Protein AF-A0A9E5FH85-F1 (afdb_monomer_lite)

Foldseek 3Di:
DPPQDDLLVLLVVLVVQLPDPDVDDDPVVLVSLVSLQVLLQVLLVLLVVLVVCVVVVVLVVSLVSCCPPPRSLVSLVSSDDPCVVVVQVSCVVVVHRDHCNPVRDPVSVVSNVVSVVLVVVLVVLVVVLVVCVVVVHDLVVNLVSLVVSCVSVVPPPVSVVVNVVSVVVVLVVLLVQLVVCLVVVPLVSLVVSLCCLVPDPRPDHDDPVSNVVSVVSNVVSVLVVLLVVLQVLLVVLLVCVVVVPLVSNVVSVVVNVVSCVVNVPDPPPPSCVSNVVSVVSSVVVVVQVVLVVQLVVLQVVLLVCLVVLPALVVNVVSVVSLVVCPPVHDPPDDSYDPVSVVSSVVSNVVNVVVVVVVVVVVVVVVVVVVVVVVVVVVVVVVVD

Sequence (384 aa):
MAGTRDPNQVVQQIQAFLRSNNQELTQELRELSREYAEWGGHAAERLRRCEEYLHKGLRSEAVHHALLDPQLLELTGILQFPQYQLWDELVTLYNLPVTPLNAVAPETLAELNHAFAEEEILANDMRQYRRLVLEHASLLERAEKLRTLLLLEPEHQGLQDNLREIESAQITEILDQIRRADRANKPEEVGRLYQIIARTDWLHPPSGVIVEEIQRVFHKYHVRIVDDSIKTLAERIVAAHGRHDAGTLTHLLTEWDQLAATAGLTPGDRRARPVESARLWVQRVHAEQDLRLQHEMAVAELGTGVATLTDIKRLWTLYERVQSFKGRLPRGIVLLPPDLEHRFEDATSRLEKSADFNRLIILIATISLGVVALVGFLVFIMTR

Secondary structure (DSSP, 8-state):
--SPPPHHHHHHHHHHHHHSS-----HHHHHHHHHHHHHHHHHHHHHHHHHHHHHTT-HHHHHHHHHSSSPHHHHHHHHS-TTHHHHHHHHHHTTPPPPGGGGS-HHHHHHHHHHHHHHHHHHHHHHHHHHHHHTT--HHHHHHHHHHHHHH-TT-HHHHHHHHHHHHHHHHHHHHHHHHHHHTT-HHHHHHHHHHHHHS--SSPPPHHHHHHHHHHHHHHHHHHHHHHHHHHHHHHHHHHHTT-HHHHHHHHHHHHHHHHHTTPPTT-GGGHHHHHHHHHHHHHHHHHHHHHHHHHHHHHHHHHHHHT--HHHHHHHHHHHHTTTTTSPTT--SS-HHHHHHHHHHHHHHHHHHHHHHHHHHHHHHHHHHHHHHHHHHHHH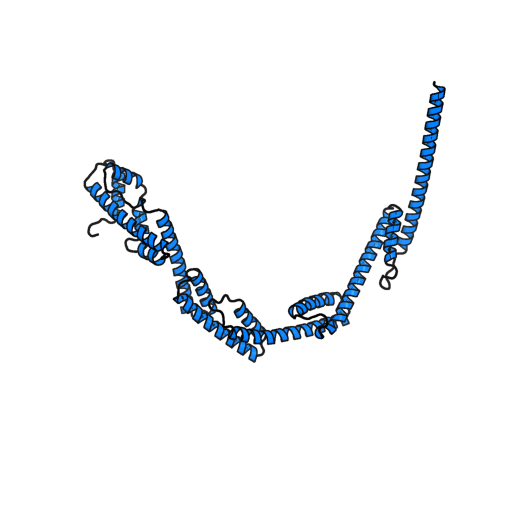T-

pLDDT: mean 90.47, std 6.34, range [34.62, 97.56]

Radius of gyration: 49.11 Å; chains: 1; bounding box: 131×31×118 Å

Structure (mmCIF, N/CA/C/O backbone):
data_AF-A0A9E5FH85-F1
#
_entry.id   AF-A0A9E5FH85-F1
#
loop_
_atom_site.group_PDB
_atom_site.id
_atom_site.type_symbol
_atom_site.label_atom_id
_atom_site.label_alt_id
_atom_site.label_comp_id
_atom_site.label_asym_id
_atom_site.label_entity_id
_atom_site.label_seq_id
_atom_site.pdbx_PDB_ins_code
_atom_site.Cartn_x
_atom_site.Cartn_y
_atom_site.Cartn_z
_atom_site.occupancy
_atom_site.B_iso_or_equiv
_atom_site.auth_seq_id
_atom_site.auth_comp_id
_atom_site.auth_asym_id
_atom_site.auth_atom_id
_atom_site.pdbx_PDB_model_num
ATOM 1 N N . MET A 1 1 ? -27.128 -2.475 52.956 1.00 53.25 1 MET A N 1
ATOM 2 C CA . MET A 1 1 ? -26.189 -1.623 53.714 1.00 53.25 1 MET A CA 1
ATOM 3 C C . MET A 1 1 ? -26.958 -0.469 54.356 1.00 53.25 1 MET A C 1
ATOM 5 O O . MET A 1 1 ? -26.852 0.664 53.916 1.00 53.25 1 MET A O 1
ATOM 9 N N . ALA A 1 2 ? -27.825 -0.752 55.333 1.00 34.62 2 ALA A N 1
ATOM 10 C CA . ALA A 1 2 ? -28.596 0.286 56.022 1.00 34.62 2 ALA A CA 1
ATOM 11 C C . ALA A 1 2 ? -27.898 0.579 57.355 1.00 34.62 2 ALA A C 1
ATOM 13 O O . ALA A 1 2 ? -28.052 -0.189 58.299 1.00 34.62 2 ALA A O 1
ATOM 14 N N . GLY A 1 3 ? -27.074 1.631 57.387 1.00 57.56 3 GLY A N 1
ATOM 15 C CA . GLY A 1 3 ? -26.377 2.094 58.595 1.00 57.56 3 GLY A CA 1
ATOM 16 C C . GLY A 1 3 ? -24.868 2.320 58.459 1.00 57.56 3 GLY A C 1
ATOM 17 O O . GLY A 1 3 ? -24.274 2.858 59.384 1.00 57.56 3 GLY A O 1
ATOM 18 N N . THR A 1 4 ? -24.244 1.949 57.339 1.00 69.69 4 THR A N 1
ATOM 19 C CA . THR A 1 4 ? -22.810 2.179 57.096 1.00 69.69 4 THR A CA 1
ATOM 20 C C . THR A 1 4 ? -22.557 3.622 56.665 1.00 69.69 4 THR A C 1
ATOM 22 O O . THR A 1 4 ? -23.248 4.127 55.774 1.00 69.69 4 THR A O 1
ATOM 25 N N . ARG A 1 5 ? -21.574 4.290 57.289 1.00 87.00 5 ARG A N 1
ATOM 26 C CA . ARG A 1 5 ? -21.120 5.627 56.873 1.00 87.00 5 ARG A CA 1
ATOM 27 C C . ARG A 1 5 ? -20.605 5.581 55.430 1.00 87.00 5 ARG A C 1
ATOM 29 O O . ARG A 1 5 ? -20.149 4.539 54.952 1.00 87.00 5 ARG A O 1
ATOM 36 N N . ASP A 1 6 ? -20.669 6.725 54.750 1.00 90.94 6 ASP A N 1
ATOM 37 C CA . ASP A 1 6 ? -20.047 6.922 53.434 1.00 90.94 6 ASP A CA 1
ATOM 38 C C . ASP A 1 6 ? -18.549 6.547 53.514 1.00 90.94 6 ASP A C 1
ATOM 40 O O . ASP A 1 6 ? -17.881 6.982 54.462 1.00 90.94 6 ASP A O 1
ATOM 44 N N . PRO A 1 7 ? -17.999 5.759 52.565 1.00 91.31 7 PRO A N 1
ATOM 45 C CA . PRO A 1 7 ? -16.583 5.383 52.560 1.00 91.31 7 PRO A CA 1
ATOM 46 C C . PRO A 1 7 ? -15.635 6.585 52.690 1.00 91.31 7 PRO A C 1
ATOM 48 O O . PRO A 1 7 ? -14.610 6.479 53.366 1.00 91.31 7 PRO A O 1
ATOM 51 N N . ASN A 1 8 ? -15.988 7.752 52.137 1.00 93.06 8 ASN A N 1
ATOM 52 C CA . ASN A 1 8 ? -15.199 8.975 52.310 1.00 93.06 8 ASN A CA 1
ATOM 53 C C . ASN A 1 8 ? -15.149 9.438 53.768 1.00 93.06 8 ASN A C 1
ATOM 55 O O . ASN A 1 8 ? -14.091 9.825 54.264 1.00 93.06 8 ASN A O 1
ATOM 59 N N . GLN A 1 9 ? -16.285 9.397 54.467 1.00 94.06 9 GLN A N 1
ATOM 60 C CA . GLN A 1 9 ? -16.364 9.796 55.872 1.00 94.06 9 GLN A CA 1
ATOM 61 C C . GLN A 1 9 ? -15.571 8.834 56.758 1.00 94.06 9 GLN A C 1
ATOM 63 O O . GLN A 1 9 ? -14.855 9.283 57.653 1.00 94.06 9 GLN A O 1
ATOM 68 N N . VAL A 1 10 ? -15.651 7.530 56.475 1.00 93.81 10 VAL A N 1
ATOM 69 C CA . VAL A 1 10 ? -14.865 6.499 57.167 1.00 93.81 10 VAL A CA 1
ATOM 70 C C . VAL A 1 10 ? -13.368 6.783 57.015 1.00 93.81 10 VAL A C 1
ATOM 72 O O . VAL A 1 10 ? -12.655 6.900 58.011 1.00 93.81 10 VAL A O 1
ATOM 75 N N . VAL A 1 11 ? -12.881 6.982 55.787 1.00 93.56 11 VAL A N 1
ATOM 76 C CA . VAL A 1 11 ? -11.453 7.247 55.533 1.00 93.56 11 VAL A CA 1
ATOM 77 C C . VAL A 1 11 ? -10.991 8.568 56.157 1.00 93.56 11 VAL A C 1
ATOM 79 O O . VAL A 1 11 ? -9.921 8.616 56.763 1.00 93.56 11 VAL A O 1
ATOM 82 N N . GLN A 1 12 ? -11.798 9.629 56.094 1.00 95.12 12 GLN A N 1
ATOM 83 C CA . GLN A 1 12 ? -11.467 10.910 56.730 1.00 95.12 12 GLN A CA 1
ATOM 84 C C . GLN A 1 12 ? -11.333 10.789 58.252 1.00 95.12 12 GLN A C 1
ATOM 86 O O . GLN A 1 12 ? -10.412 11.362 58.838 1.00 95.12 12 GLN A O 1
ATOM 91 N N . GLN A 1 13 ? -12.219 10.027 58.897 1.00 95.12 13 GLN A N 1
ATOM 92 C CA . GLN A 1 13 ? -12.150 9.776 60.336 1.00 95.12 13 GLN A CA 1
ATOM 93 C C . GLN A 1 13 ? -10.928 8.930 60.703 1.00 95.12 13 GLN A C 1
ATOM 95 O O . GLN A 1 13 ? -10.263 9.236 61.692 1.00 95.12 13 GLN A O 1
ATOM 100 N N . ILE A 1 14 ? -10.564 7.943 59.875 1.00 94.00 14 ILE A N 1
ATOM 101 C CA . ILE A 1 14 ? -9.327 7.167 60.055 1.00 94.00 14 ILE A CA 1
ATOM 102 C C . ILE A 1 14 ? -8.115 8.096 59.986 1.00 94.00 14 ILE A C 1
ATOM 104 O O . ILE A 1 14 ? -7.264 8.087 60.873 1.00 94.00 14 ILE A O 1
ATOM 108 N N . GLN A 1 15 ? -8.044 8.954 58.968 1.00 94.69 15 GLN A N 1
ATOM 109 C CA . GLN A 1 15 ? -6.945 9.907 58.819 1.00 94.69 15 GLN A CA 1
ATOM 110 C C . GLN A 1 15 ? -6.874 10.905 59.981 1.00 94.69 15 GLN A C 1
ATOM 112 O O . GLN A 1 15 ? -5.776 11.253 60.418 1.00 94.69 15 GLN A O 1
ATOM 117 N N . ALA A 1 16 ? -8.019 11.371 60.486 1.00 94.19 16 ALA A N 1
ATOM 118 C CA . ALA A 1 16 ? -8.078 12.242 61.656 1.00 94.19 16 ALA A CA 1
ATOM 119 C C . ALA A 1 16 ? -7.574 11.526 62.918 1.00 94.19 16 ALA A C 1
ATOM 121 O O . ALA A 1 16 ? -6.774 12.096 63.661 1.00 94.19 16 ALA A O 1
ATOM 122 N N . PHE A 1 17 ? -7.972 10.266 63.115 1.00 94.19 17 PHE A N 1
ATOM 123 C CA . PHE A 1 17 ? -7.512 9.431 64.221 1.00 94.19 17 PHE A CA 1
ATOM 124 C C . PHE A 1 17 ? -5.997 9.188 64.166 1.00 94.19 17 PHE A C 1
ATOM 126 O O . PHE A 1 17 ? -5.306 9.419 65.157 1.00 94.19 17 PHE A O 1
ATOM 133 N N . LEU A 1 18 ? -5.452 8.832 62.998 1.00 93.31 18 LEU A N 1
ATOM 134 C CA . LEU A 1 18 ? -4.013 8.601 62.808 1.00 93.31 18 LEU A CA 1
ATOM 135 C C . LEU A 1 18 ? -3.156 9.846 63.078 1.00 93.31 18 LEU A C 1
ATOM 137 O O . LEU A 1 18 ? -2.009 9.722 63.499 1.00 93.31 18 LEU A O 1
ATOM 141 N N . ARG A 1 19 ? -3.699 11.049 62.850 1.00 93.31 19 ARG A N 1
ATOM 142 C CA . ARG A 1 19 ? -3.025 12.326 63.154 1.00 93.31 19 ARG A CA 1
ATOM 143 C C . ARG A 1 19 ? -3.140 12.738 64.620 1.00 93.31 19 ARG A C 1
ATOM 145 O O . ARG A 1 19 ? -2.471 13.684 65.031 1.00 93.31 19 ARG A O 1
ATOM 152 N N . SER A 1 20 ? -4.020 12.100 65.384 1.00 91.94 20 SER A N 1
ATOM 153 C CA . SER A 1 20 ? -4.228 12.436 66.786 1.00 91.94 20 SER A CA 1
ATOM 154 C C . SER A 1 20 ? -3.100 11.873 67.658 1.00 91.94 20 SER A C 1
ATOM 156 O O . SER A 1 20 ? -2.565 10.798 67.394 1.00 91.94 20 SER A O 1
ATOM 158 N N . ASN A 1 21 ? -2.745 12.595 68.725 1.00 85.38 21 ASN A N 1
ATOM 159 C CA . ASN A 1 21 ? -1.731 12.147 69.688 1.00 85.38 21 ASN A CA 1
ATOM 160 C C . ASN A 1 21 ? -2.238 11.031 70.619 1.00 85.38 21 ASN A C 1
ATOM 162 O O . ASN A 1 21 ? -1.437 10.436 71.336 1.00 85.38 21 ASN A O 1
ATOM 166 N N . ASN A 1 22 ? -3.552 10.778 70.651 1.00 84.44 22 ASN A N 1
ATOM 167 C CA . ASN A 1 22 ? -4.156 9.731 71.468 1.00 84.44 22 ASN A CA 1
ATOM 168 C C . ASN A 1 22 ? -4.674 8.604 70.567 1.00 84.44 22 ASN A C 1
ATOM 170 O O . ASN A 1 22 ? -5.777 8.688 70.035 1.00 84.44 22 ASN A O 1
ATOM 174 N N . GLN A 1 23 ? -3.869 7.553 70.429 1.00 86.06 23 GLN A N 1
ATOM 175 C CA . GLN A 1 23 ? -4.186 6.376 69.620 1.00 86.06 23 GLN A CA 1
ATOM 176 C C . GLN A 1 23 ? -4.679 5.200 70.479 1.00 86.06 23 GLN A C 1
ATOM 178 O O . GLN A 1 23 ? -4.391 4.049 70.181 1.00 86.06 23 GLN A O 1
ATOM 183 N N . GLU A 1 24 ? -5.396 5.460 71.573 1.00 90.19 24 GLU A N 1
ATOM 184 C CA . GLU A 1 24 ? -5.965 4.396 72.402 1.00 90.19 24 GLU A CA 1
ATOM 185 C C . GLU A 1 24 ? -7.068 3.605 71.679 1.00 90.19 24 GLU A C 1
ATOM 187 O O . GLU A 1 24 ? -7.825 4.128 70.857 1.00 90.19 24 GLU A O 1
ATOM 192 N N . LEU A 1 25 ? -7.197 2.321 72.030 1.00 92.69 25 LEU A N 1
ATOM 193 C CA . LEU A 1 25 ? -8.247 1.450 71.510 1.00 92.69 25 LEU A CA 1
ATOM 194 C C . LEU A 1 25 ? -9.615 1.849 72.084 1.00 92.69 25 LEU A C 1
ATOM 196 O O . LEU A 1 25 ? -10.015 1.392 73.158 1.00 92.69 25 LEU A O 1
ATOM 200 N N . THR A 1 26 ? -10.358 2.667 71.343 1.00 92.62 26 THR A N 1
ATOM 201 C CA . THR A 1 26 ? -11.728 3.075 71.684 1.00 92.62 26 THR A CA 1
ATOM 202 C C . THR A 1 26 ? -12.776 2.209 70.981 1.00 92.62 26 THR A C 1
ATOM 204 O O . THR A 1 26 ? -12.492 1.484 70.026 1.00 92.62 26 THR A O 1
ATOM 207 N N . GLN A 1 27 ? -14.026 2.274 71.448 1.00 91.31 27 GLN A N 1
ATOM 208 C CA . GLN A 1 27 ? -15.148 1.607 70.779 1.00 91.31 27 GLN A CA 1
ATOM 209 C C . GLN A 1 27 ? -15.408 2.189 69.377 1.00 91.31 27 GLN A C 1
ATOM 211 O O . GLN A 1 27 ? -15.672 1.434 68.445 1.00 91.31 27 GLN A O 1
ATOM 216 N N . GLU A 1 28 ? -15.250 3.503 69.216 1.00 89.94 28 GLU A N 1
ATOM 217 C CA . GLU A 1 28 ? -15.390 4.203 67.934 1.00 89.94 28 GLU A CA 1
ATOM 218 C C . GLU A 1 28 ? -14.371 3.709 66.898 1.00 89.94 28 GLU A C 1
ATOM 220 O O . GLU A 1 28 ? -14.730 3.451 65.751 1.00 89.94 28 GLU A O 1
ATOM 225 N N . LEU A 1 29 ? -13.120 3.477 67.313 1.00 91.81 29 LEU A N 1
ATOM 226 C CA . LEU A 1 29 ? -12.078 2.920 66.450 1.00 91.81 29 LEU A CA 1
ATOM 227 C C . LEU A 1 29 ? -12.426 1.509 65.948 1.00 91.81 29 LEU A C 1
ATOM 229 O O . LEU A 1 29 ? -12.178 1.183 64.786 1.00 91.81 29 LEU A O 1
ATOM 233 N N . ARG A 1 30 ? -13.022 0.665 66.805 1.00 93.81 30 ARG A N 1
ATOM 234 C CA . ARG A 1 30 ? -13.463 -0.686 66.410 1.00 93.81 30 ARG A CA 1
ATOM 235 C C . ARG A 1 30 ? -14.572 -0.635 65.367 1.00 93.81 30 ARG A C 1
ATOM 237 O O . ARG A 1 30 ? -14.569 -1.438 64.438 1.00 93.81 30 ARG A O 1
ATOM 244 N N . GLU A 1 31 ? -15.523 0.278 65.538 1.00 92.88 31 GLU A N 1
ATOM 245 C CA . GLU A 1 31 ? -16.616 0.488 64.584 1.00 92.88 31 GLU A CA 1
ATOM 246 C C . GLU A 1 31 ? -16.076 1.002 63.251 1.00 92.88 31 GLU A C 1
ATOM 248 O O . GLU A 1 31 ? -16.396 0.447 62.204 1.00 92.88 31 GLU A O 1
ATOM 253 N N . LEU A 1 32 ? -15.167 1.975 63.301 1.00 92.81 32 LEU A N 1
ATOM 254 C CA . LEU A 1 32 ? -14.519 2.541 62.126 1.00 92.81 32 LEU A CA 1
ATOM 255 C C . LEU A 1 32 ? -13.714 1.496 61.339 1.00 92.81 32 LEU A C 1
ATOM 257 O O . LEU A 1 32 ? -13.809 1.429 60.115 1.00 92.81 32 LEU A O 1
ATOM 261 N N . SER A 1 33 ? -12.967 0.637 62.038 1.00 93.62 33 SER A N 1
ATOM 262 C CA . SER A 1 33 ? -12.237 -0.472 61.419 1.00 93.62 33 SER A CA 1
ATOM 263 C C . SER A 1 33 ? -13.158 -1.512 60.795 1.00 93.62 33 SER A C 1
ATOM 265 O O . SER A 1 33 ? -12.880 -1.967 59.685 1.00 93.62 33 SER A O 1
ATOM 267 N N . ARG A 1 34 ? -14.281 -1.844 61.443 1.00 93.81 34 ARG A N 1
ATOM 268 C CA . ARG A 1 34 ? -15.274 -2.754 60.863 1.00 93.81 34 ARG A CA 1
ATOM 269 C C . ARG A 1 34 ? -15.873 -2.181 59.582 1.00 93.81 34 ARG A C 1
ATOM 271 O O . ARG A 1 34 ? -15.884 -2.874 58.573 1.00 93.81 34 ARG A O 1
ATOM 278 N N . GLU A 1 35 ? -16.326 -0.931 59.607 1.00 93.44 35 GLU A N 1
ATOM 279 C CA . GLU A 1 35 ? -16.928 -0.284 58.435 1.00 93.44 35 GLU A CA 1
ATOM 280 C C . GLU A 1 35 ? -15.930 -0.168 57.276 1.00 93.44 35 GLU A C 1
ATOM 282 O O . GLU A 1 35 ? -16.272 -0.444 56.126 1.00 93.44 35 GLU A O 1
ATOM 287 N N . TYR A 1 36 ? -14.671 0.167 57.567 1.00 93.44 36 TYR A N 1
ATOM 288 C CA . TYR A 1 36 ? -13.615 0.187 56.558 1.00 93.44 36 TYR A CA 1
ATOM 289 C C . TYR A 1 36 ? -13.351 -1.204 55.959 1.00 93.44 36 TYR A C 1
ATOM 291 O O . TYR A 1 36 ? -13.240 -1.342 54.739 1.00 93.44 36 TYR A O 1
ATOM 299 N N . ALA A 1 37 ? -13.292 -2.248 56.793 1.00 92.12 37 ALA A N 1
ATOM 300 C CA . ALA A 1 37 ? -13.114 -3.623 56.333 1.00 92.12 37 ALA A CA 1
ATOM 301 C C . ALA A 1 37 ? -14.311 -4.122 55.503 1.00 92.12 37 ALA A C 1
ATOM 303 O O . ALA A 1 37 ? -14.111 -4.831 54.518 1.00 92.12 37 ALA A O 1
ATOM 304 N N . GLU A 1 38 ? -15.540 -3.723 55.843 1.00 92.69 38 GLU A N 1
ATOM 305 C CA . GLU A 1 38 ? -16.746 -4.028 55.063 1.00 92.69 38 GLU A CA 1
ATOM 306 C C . GLU A 1 38 ? -16.696 -3.387 53.668 1.00 92.69 38 GLU A C 1
ATOM 308 O O . GLU A 1 38 ? -16.917 -4.075 52.666 1.00 92.69 38 GLU A O 1
ATOM 313 N N . TRP A 1 39 ? -16.337 -2.101 53.580 1.00 92.75 39 TRP A N 1
ATOM 314 C CA . TRP A 1 39 ? -16.159 -1.419 52.294 1.00 92.75 39 TRP A CA 1
ATOM 315 C C . TRP A 1 39 ? -15.034 -2.036 51.460 1.00 92.75 39 TRP A C 1
ATOM 317 O O . TRP A 1 39 ? -15.205 -2.261 50.260 1.00 92.75 39 TRP A O 1
ATOM 327 N N . GLY A 1 40 ? -13.913 -2.373 52.099 1.00 92.25 40 GLY A N 1
ATOM 328 C CA . GLY A 1 40 ? -12.800 -3.078 51.470 1.00 92.25 40 GLY A CA 1
ATOM 329 C C . GLY A 1 40 ? -13.177 -4.463 50.950 1.00 92.25 40 GLY A C 1
ATOM 330 O O . GLY A 1 40 ? -12.828 -4.807 49.824 1.00 92.25 40 GLY A O 1
ATOM 331 N N . GLY A 1 41 ? -13.948 -5.232 51.722 1.00 91.38 41 GLY A N 1
ATOM 332 C CA . GLY A 1 41 ? -14.478 -6.531 51.307 1.00 91.38 41 GLY A CA 1
ATOM 333 C C . GLY A 1 41 ? -15.421 -6.431 50.111 1.00 91.38 41 GLY A C 1
ATOM 334 O O . GLY A 1 41 ? -15.306 -7.212 49.168 1.00 91.38 41 GLY A O 1
ATOM 335 N N . HIS A 1 42 ? -16.308 -5.435 50.107 1.00 91.38 42 HIS A N 1
ATOM 336 C CA . HIS A 1 42 ? -17.215 -5.186 48.989 1.00 91.38 42 HIS A CA 1
ATOM 337 C C . HIS A 1 42 ? -16.469 -4.793 47.704 1.00 91.38 42 HIS A C 1
ATOM 339 O O . HIS A 1 42 ? -16.761 -5.326 46.632 1.00 91.38 42 HIS A O 1
ATOM 345 N N . ALA A 1 43 ? -15.489 -3.889 47.806 1.00 92.31 43 ALA A N 1
ATOM 346 C CA . ALA A 1 43 ? -14.641 -3.514 46.677 1.00 92.31 43 ALA A CA 1
ATOM 347 C C . ALA A 1 43 ? -13.842 -4.717 46.150 1.00 92.31 43 ALA A C 1
ATOM 349 O O . ALA A 1 43 ? -13.813 -4.954 44.944 1.00 92.31 43 ALA A O 1
ATOM 350 N N . ALA A 1 44 ? -13.258 -5.515 47.049 1.00 91.81 44 ALA A N 1
ATOM 351 C CA . ALA A 1 44 ? -12.456 -6.678 46.690 1.00 91.81 44 ALA A CA 1
ATOM 352 C C . ALA A 1 44 ? -13.262 -7.755 45.942 1.00 91.81 44 ALA A C 1
ATOM 354 O O . ALA A 1 44 ? -12.816 -8.263 44.915 1.00 91.81 44 ALA A O 1
ATOM 355 N N . GLU A 1 45 ? -14.468 -8.073 46.418 1.00 92.19 45 GLU A N 1
ATOM 356 C CA . GLU A 1 45 ? -15.363 -9.029 45.754 1.00 92.19 45 GLU A CA 1
ATOM 357 C C . GLU A 1 45 ? -15.762 -8.551 44.352 1.00 92.19 45 GLU A C 1
ATOM 359 O O . GLU A 1 45 ? -15.747 -9.323 43.392 1.00 92.19 45 GLU A O 1
ATOM 364 N N . ARG A 1 46 ? -16.080 -7.260 44.203 1.00 93.12 46 ARG A N 1
ATOM 365 C CA . ARG A 1 46 ? -16.430 -6.689 42.896 1.00 93.12 46 ARG A CA 1
ATOM 366 C C . ARG A 1 46 ? -15.255 -6.690 41.929 1.00 93.12 46 ARG A C 1
ATOM 368 O O . ARG A 1 46 ? -15.454 -7.003 40.757 1.00 93.12 46 ARG A O 1
ATOM 375 N N . LEU A 1 47 ? -14.051 -6.376 42.400 1.00 92.88 47 LEU A N 1
ATOM 376 C CA . LEU A 1 47 ? -12.849 -6.453 41.574 1.00 92.88 47 LEU A CA 1
ATOM 377 C C . LEU A 1 47 ? -12.583 -7.884 41.105 1.00 92.88 47 LEU A C 1
ATOM 379 O O . LEU A 1 47 ? -12.344 -8.074 39.919 1.00 92.88 47 LEU A O 1
ATOM 383 N N . ARG A 1 48 ? -12.723 -8.888 41.980 1.00 92.69 48 ARG A N 1
ATOM 384 C CA . ARG A 1 48 ? -12.564 -10.302 41.603 1.00 92.69 48 ARG A CA 1
ATOM 385 C C . ARG A 1 48 ? -13.577 -10.734 40.534 1.00 92.69 48 ARG A C 1
ATOM 387 O O . ARG A 1 48 ? -13.237 -11.457 39.608 1.00 92.69 48 ARG A O 1
ATOM 394 N N . ARG A 1 49 ? -14.818 -10.242 40.589 1.00 94.12 49 ARG A N 1
ATOM 395 C CA . ARG A 1 49 ? -15.798 -10.487 39.512 1.00 94.12 49 ARG A CA 1
ATOM 396 C C . ARG A 1 49 ? -15.428 -9.798 38.203 1.00 94.12 49 ARG A C 1
ATOM 398 O O . ARG A 1 49 ? -15.623 -10.378 37.140 1.00 94.12 49 ARG A O 1
ATOM 405 N N . CYS A 1 50 ? -14.914 -8.569 38.266 1.00 93.88 50 CYS A N 1
ATOM 406 C CA . CYS A 1 50 ? -14.416 -7.877 37.076 1.00 93.88 50 CYS A CA 1
ATOM 407 C C . CYS A 1 50 ? -13.241 -8.646 36.461 1.00 93.88 50 CYS A C 1
ATOM 409 O O . CYS A 1 50 ? -13.231 -8.865 35.257 1.00 93.88 50 CYS A O 1
ATOM 411 N N . GLU A 1 51 ? -12.317 -9.130 37.290 1.00 93.19 51 GLU A N 1
ATOM 412 C CA . GLU A 1 51 ? -11.217 -10.006 36.886 1.00 93.19 51 GLU A CA 1
ATOM 413 C C . GLU A 1 51 ? -11.729 -11.264 36.171 1.00 93.19 51 GLU A C 1
ATOM 415 O O . GLU A 1 51 ? -11.243 -11.602 35.095 1.00 93.19 51 GLU A O 1
ATOM 420 N N . GLU A 1 52 ? -12.748 -11.938 36.711 1.00 93.44 52 GLU A N 1
ATOM 421 C CA . GLU A 1 52 ? -13.357 -13.101 36.056 1.00 93.44 52 GLU A CA 1
ATOM 422 C C . GLU A 1 52 ? -13.969 -12.769 34.690 1.00 93.44 52 GLU A C 1
ATOM 424 O O . GLU A 1 52 ? -13.874 -13.578 33.765 1.00 93.44 52 GLU A O 1
ATOM 429 N N . TYR A 1 53 ? -14.623 -11.612 34.553 1.00 92.69 53 TYR A N 1
ATOM 430 C CA . TYR A 1 53 ? -15.170 -11.168 33.271 1.00 92.69 53 TYR A CA 1
ATOM 431 C C . TYR A 1 53 ? -14.059 -10.878 32.262 1.00 92.69 53 TYR A C 1
ATOM 433 O O . TYR A 1 53 ? -14.132 -11.364 31.133 1.00 92.69 53 TYR A O 1
ATOM 441 N N . LEU A 1 54 ? -13.001 -10.179 32.678 1.00 89.75 54 LEU A N 1
ATOM 442 C CA . LEU A 1 54 ? -11.843 -9.885 31.833 1.00 89.75 54 LEU A CA 1
ATOM 443 C C . LEU A 1 54 ? -11.149 -11.171 31.359 1.00 89.75 54 LEU A C 1
ATOM 445 O O . LEU A 1 54 ? -10.919 -11.329 30.163 1.00 89.75 54 LEU A O 1
ATOM 449 N N . HIS A 1 55 ? -10.939 -12.148 32.247 1.00 90.50 55 HIS A N 1
ATOM 450 C CA . HIS A 1 55 ? -10.381 -13.459 31.883 1.00 90.50 55 HIS A CA 1
ATOM 451 C C . HIS A 1 55 ? -11.255 -14.244 30.893 1.00 90.50 55 HIS A C 1
ATOM 453 O O . HIS A 1 55 ? -10.746 -15.063 30.128 1.00 90.50 55 HIS A O 1
ATOM 459 N N . LYS A 1 56 ? -12.572 -14.012 30.899 1.00 89.44 56 LYS A N 1
ATOM 460 C CA . LYS A 1 56 ? -13.521 -14.603 29.941 1.00 89.44 56 LYS A CA 1
ATOM 461 C C . LYS A 1 56 ? -13.639 -13.799 28.639 1.00 89.44 56 LYS A C 1
ATOM 463 O O . LYS A 1 56 ? -14.410 -14.198 27.772 1.00 89.44 56 LYS A O 1
ATOM 468 N N . GLY A 1 57 ? -12.919 -12.682 28.500 1.00 83.56 57 GLY A N 1
ATOM 469 C CA . GLY A 1 57 ? -13.038 -11.761 27.364 1.00 83.56 57 GLY A CA 1
ATOM 470 C C . GLY A 1 57 ? -14.321 -10.918 27.368 1.00 83.56 57 GLY A C 1
ATOM 471 O O . GLY A 1 57 ? -14.635 -10.277 26.371 1.00 83.56 57 GLY A O 1
ATOM 472 N N . LEU A 1 58 ? -15.065 -10.901 28.477 1.00 86.25 58 LEU A N 1
ATOM 473 C CA . LEU A 1 58 ? -16.326 -10.173 28.656 1.00 86.25 58 LEU A CA 1
ATOM 474 C C . LEU A 1 58 ? -16.052 -8.738 29.133 1.00 86.25 58 LEU A C 1
ATOM 476 O O . LEU A 1 58 ? -16.338 -8.356 30.271 1.00 86.25 58 LEU A O 1
ATOM 480 N N . ARG A 1 59 ? -15.392 -7.954 28.273 1.00 89.31 59 ARG A N 1
ATOM 481 C CA . ARG A 1 59 ? -14.880 -6.618 28.615 1.00 89.31 59 ARG A CA 1
ATOM 482 C C . ARG A 1 59 ? -15.998 -5.645 28.998 1.00 89.31 59 ARG A C 1
ATOM 484 O O . ARG A 1 59 ? -15.899 -4.980 30.030 1.00 89.31 59 ARG A O 1
ATOM 491 N N . SER A 1 60 ? -17.062 -5.575 28.203 1.00 85.50 60 SER A N 1
ATOM 492 C CA . SER A 1 60 ? -18.160 -4.631 28.433 1.00 85.50 60 SER A CA 1
ATOM 493 C C . SER A 1 60 ? -18.926 -4.958 29.722 1.00 85.50 60 SER A C 1
ATOM 495 O O . SER A 1 60 ? -19.335 -4.050 30.447 1.00 85.50 60 SER A O 1
ATOM 497 N N . GLU A 1 61 ? -19.054 -6.240 30.079 1.00 89.12 61 GLU A N 1
ATOM 498 C CA . GLU A 1 61 ? -19.620 -6.689 31.353 1.00 89.12 61 GLU A CA 1
ATOM 499 C C . GLU A 1 61 ? -18.741 -6.293 32.544 1.00 89.12 61 GLU A C 1
ATOM 501 O O . GLU A 1 61 ? -19.271 -5.848 33.565 1.00 89.12 61 GLU A O 1
ATOM 506 N N . ALA A 1 62 ? -17.413 -6.403 32.418 1.00 92.81 62 ALA A N 1
ATOM 507 C CA . ALA A 1 62 ? -16.473 -5.958 33.448 1.00 92.81 62 ALA A CA 1
ATOM 508 C C . ALA A 1 62 ? -16.596 -4.447 33.704 1.00 92.81 62 ALA A C 1
ATOM 510 O O . ALA A 1 62 ? -16.767 -4.019 34.849 1.00 92.81 62 ALA A O 1
ATOM 511 N N . VAL A 1 63 ? -16.592 -3.646 32.634 1.00 92.00 63 VAL A N 1
ATOM 512 C CA . VAL A 1 63 ? -16.759 -2.185 32.693 1.00 92.00 63 VAL A CA 1
ATOM 513 C C . VAL A 1 63 ? -18.113 -1.815 33.303 1.00 92.00 63 VAL A C 1
ATOM 515 O O . VAL A 1 63 ? -18.180 -1.011 34.236 1.00 92.00 63 VAL A O 1
ATOM 518 N N . HIS A 1 64 ? -19.200 -2.442 32.846 1.00 90.19 64 HIS A N 1
ATOM 519 C CA . HIS A 1 64 ? -20.534 -2.204 33.396 1.00 90.19 64 HIS A CA 1
ATOM 520 C C . HIS A 1 64 ? -20.608 -2.553 34.887 1.00 90.19 64 HIS A C 1
ATOM 522 O O . HIS A 1 64 ? -21.153 -1.784 35.682 1.00 90.19 64 HIS A O 1
ATOM 528 N N . HIS A 1 65 ? -20.027 -3.686 35.294 1.00 92.81 65 HIS A N 1
ATOM 529 C CA . HIS A 1 65 ? -20.027 -4.096 36.693 1.00 92.81 65 HIS A CA 1
ATOM 530 C C . HIS A 1 65 ? -19.239 -3.122 37.583 1.00 92.81 65 HIS A C 1
ATOM 532 O O . HIS A 1 65 ? -19.660 -2.838 38.712 1.00 92.81 65 HIS A O 1
ATOM 538 N N . ALA A 1 66 ? -18.136 -2.569 37.076 1.00 93.56 66 ALA A N 1
ATOM 539 C CA . ALA A 1 66 ? -17.347 -1.550 37.758 1.00 93.56 66 ALA A CA 1
ATOM 540 C C . ALA A 1 66 ? -18.093 -0.210 37.908 1.00 93.56 66 ALA A C 1
ATOM 542 O O . ALA A 1 66 ? -17.904 0.476 38.911 1.00 93.56 66 ALA A O 1
ATOM 543 N N . LEU A 1 67 ? -18.987 0.133 36.977 1.00 92.81 67 LEU A N 1
ATOM 544 C CA . LEU A 1 67 ? -19.797 1.358 37.018 1.00 92.81 67 LEU A CA 1
ATOM 545 C C . LEU A 1 67 ? -21.007 1.297 37.962 1.00 92.81 67 LEU A C 1
ATOM 547 O O . LEU A 1 67 ? -21.609 2.336 38.233 1.00 92.81 67 LEU A O 1
ATOM 551 N N . LEU A 1 68 ? -21.379 0.116 38.472 1.00 91.12 68 LEU A N 1
ATOM 552 C CA . LEU A 1 68 ? -22.452 0.017 39.469 1.00 91.12 68 LEU A CA 1
ATOM 553 C C . LEU A 1 68 ? -22.112 0.847 40.712 1.00 91.12 68 LEU A C 1
ATOM 555 O O . LEU A 1 68 ? -20.962 0.864 41.148 1.00 91.12 68 LEU A O 1
ATOM 559 N N . ASP A 1 69 ? -23.119 1.486 41.299 1.00 87.00 69 ASP A N 1
ATOM 560 C CA . ASP A 1 69 ? -22.951 2.362 42.459 1.00 87.00 69 ASP A CA 1
ATOM 561 C C . ASP A 1 69 ? -22.575 1.575 43.739 1.00 87.00 69 ASP A C 1
ATOM 563 O O . ASP A 1 69 ? -23.176 0.526 44.005 1.00 87.00 69 ASP A O 1
ATOM 567 N N . PRO A 1 70 ? -21.601 2.045 44.546 1.00 89.81 70 PRO A N 1
ATOM 568 C CA . PRO A 1 70 ? -20.648 3.127 44.253 1.00 89.81 70 PRO A CA 1
ATOM 569 C C . PRO A 1 70 ? -19.631 2.716 43.184 1.00 89.81 70 PRO A C 1
ATOM 571 O O . PRO A 1 70 ? -19.170 1.573 43.195 1.00 89.81 70 PRO A O 1
ATOM 574 N N . GLN A 1 71 ? -19.257 3.630 42.282 1.00 90.88 71 GLN A N 1
ATOM 575 C CA . GLN A 1 71 ? -18.319 3.328 41.192 1.00 90.88 71 GLN A CA 1
ATOM 576 C C . GLN A 1 71 ? -17.020 2.721 41.738 1.00 90.88 71 GLN A C 1
ATOM 578 O O . GLN A 1 71 ? -16.395 3.259 42.652 1.00 90.88 71 GLN A O 1
ATOM 583 N N . LEU A 1 72 ? -16.621 1.571 41.192 1.00 92.56 72 LEU A N 1
ATOM 584 C CA . LEU A 1 72 ? -15.597 0.718 41.792 1.00 92.56 72 LEU A CA 1
ATOM 585 C C . LEU A 1 72 ? -14.222 1.388 41.822 1.00 92.56 72 LEU A C 1
ATOM 587 O O . LEU A 1 72 ? -13.553 1.331 42.848 1.00 92.56 72 LEU A O 1
ATOM 591 N N . LEU A 1 73 ? -13.821 2.049 40.732 1.00 90.38 73 LEU A N 1
ATOM 592 C CA . LEU A 1 73 ? -12.529 2.738 40.654 1.00 90.38 73 LEU A CA 1
ATOM 593 C C . LEU A 1 73 ? -12.448 3.889 41.664 1.00 90.38 73 LEU A C 1
ATOM 595 O O . LEU A 1 73 ? -11.466 3.992 42.398 1.00 90.38 73 LEU A O 1
ATOM 599 N N . GLU A 1 74 ? -13.508 4.690 41.781 1.00 91.25 74 GLU A N 1
ATOM 600 C CA . GLU A 1 74 ? -13.599 5.758 42.783 1.00 91.25 74 GLU A CA 1
ATOM 601 C C . GLU A 1 74 ? -13.547 5.188 44.205 1.00 91.25 74 GLU A C 1
ATOM 603 O O . GLU A 1 74 ? -12.739 5.637 45.018 1.00 91.25 74 GLU A O 1
ATOM 608 N N . LEU A 1 75 ? -14.337 4.144 44.490 1.00 91.62 75 LEU A N 1
ATOM 609 C CA . LEU A 1 75 ? -14.335 3.463 45.785 1.00 91.62 75 LEU A CA 1
ATOM 610 C C . LEU A 1 75 ? -12.934 2.949 46.140 1.00 91.62 75 LEU A C 1
ATOM 612 O O . LEU A 1 75 ? -12.465 3.161 47.256 1.00 91.62 75 LEU A O 1
ATOM 616 N N . THR A 1 76 ? -12.243 2.300 45.201 1.00 91.19 76 THR A N 1
ATOM 617 C CA . THR A 1 76 ? -10.886 1.787 45.436 1.00 91.19 76 THR A CA 1
ATOM 618 C C . THR A 1 76 ? -9.882 2.911 45.675 1.00 91.19 76 THR A C 1
ATOM 620 O O . THR A 1 76 ? -9.067 2.795 46.587 1.00 91.19 76 THR A O 1
ATOM 623 N N . GLY A 1 77 ? -9.995 4.029 44.949 1.00 90.12 77 GLY A N 1
ATOM 624 C CA . GLY A 1 77 ? -9.165 5.214 45.161 1.00 90.12 77 GLY A CA 1
ATOM 625 C C . GLY A 1 77 ? -9.393 5.869 46.526 1.00 90.12 77 GLY A C 1
ATOM 626 O O . GLY A 1 77 ? -8.437 6.311 47.157 1.00 90.12 77 GLY A O 1
ATOM 627 N N . ILE A 1 78 ? -10.634 5.880 47.026 1.00 91.88 78 ILE A N 1
ATOM 628 C CA . ILE A 1 78 ? -10.959 6.370 48.376 1.00 91.88 78 ILE A CA 1
ATOM 629 C C . ILE A 1 78 ? -10.335 5.462 49.440 1.00 91.88 78 ILE A C 1
ATOM 631 O O . ILE A 1 78 ? -9.720 5.943 50.393 1.00 91.88 78 ILE A O 1
ATOM 635 N N . LEU A 1 79 ? -10.482 4.143 49.285 1.00 90.88 79 LEU A N 1
ATOM 636 C CA . LEU A 1 79 ? -9.983 3.167 50.254 1.00 90.88 79 LEU A CA 1
ATOM 637 C C . LEU A 1 79 ? -8.446 3.095 50.282 1.00 90.88 79 LEU A C 1
ATOM 639 O O . LEU A 1 79 ? -7.886 2.769 51.330 1.00 90.88 79 LEU A O 1
ATOM 643 N N . GLN A 1 80 ? -7.768 3.439 49.182 1.00 89.12 80 GLN A N 1
ATOM 644 C CA . GLN A 1 80 ? -6.308 3.528 49.067 1.00 89.12 80 GLN A CA 1
ATOM 645 C C . GLN A 1 80 ? -5.795 4.942 49.399 1.00 89.12 80 GLN A C 1
ATOM 647 O O . GLN A 1 80 ? -5.406 5.716 48.526 1.00 89.12 80 GLN A O 1
ATOM 652 N N . PHE A 1 81 ? -5.763 5.295 50.686 1.00 90.56 81 PHE A N 1
ATOM 653 C CA . PHE A 1 81 ? -5.267 6.600 51.145 1.00 90.56 81 PHE A CA 1
ATOM 654 C C . PHE A 1 81 ? -3.776 6.566 51.555 1.00 90.56 81 PHE A C 1
ATOM 656 O O . PHE A 1 81 ? -3.258 5.514 51.929 1.00 90.56 81 PHE A O 1
ATOM 663 N N . PRO A 1 82 ? -3.055 7.709 51.567 1.00 90.25 82 PRO A N 1
ATOM 664 C CA . PRO A 1 82 ? -1.597 7.721 51.759 1.00 90.25 82 PRO A CA 1
ATOM 665 C C . PRO A 1 82 ? -1.096 7.130 53.085 1.00 90.25 82 PRO A C 1
ATOM 667 O O . PRO A 1 82 ? 0.008 6.602 53.149 1.00 90.25 82 PRO A O 1
ATOM 670 N N . GLN A 1 83 ? -1.888 7.231 54.156 1.00 93.12 83 GLN A N 1
ATOM 671 C CA . GLN A 1 83 ? -1.542 6.715 55.489 1.00 93.12 83 GLN A CA 1
ATOM 672 C C . GLN A 1 83 ? -1.978 5.258 55.702 1.00 93.12 83 GLN A C 1
ATOM 674 O O . GLN A 1 83 ? -1.992 4.787 56.836 1.00 93.12 83 GLN A O 1
ATOM 679 N N . TYR A 1 84 ? -2.348 4.546 54.637 1.00 90.06 84 TYR A N 1
ATOM 680 C CA . TYR A 1 84 ? -2.879 3.193 54.731 1.00 90.06 84 TYR A CA 1
ATOM 681 C C . TYR A 1 84 ? -1.935 2.220 55.459 1.00 90.06 84 TYR A C 1
ATOM 683 O O . TYR A 1 84 ? -2.392 1.443 56.286 1.00 90.06 84 TYR A O 1
ATOM 691 N N . GLN A 1 85 ? -0.620 2.286 55.219 1.00 90.69 85 GLN A N 1
ATOM 692 C CA . GLN A 1 85 ? 0.341 1.394 55.893 1.00 90.69 85 GLN A CA 1
ATOM 693 C C . GLN A 1 85 ? 0.307 1.554 57.420 1.00 90.69 85 GLN A C 1
ATOM 695 O O . GLN A 1 85 ? 0.268 0.567 58.144 1.00 90.69 85 GLN A O 1
ATOM 700 N N . LEU A 1 86 ? 0.222 2.797 57.906 1.00 92.50 86 LEU A N 1
ATOM 701 C CA . LEU A 1 86 ? 0.095 3.086 59.339 1.00 92.50 86 LEU A CA 1
ATOM 702 C C . LEU A 1 86 ? -1.226 2.560 59.906 1.00 92.50 86 LEU A C 1
ATOM 704 O O . LEU A 1 86 ? -1.285 2.103 61.045 1.00 92.50 86 LEU A O 1
ATOM 708 N N . TRP A 1 87 ? -2.297 2.635 59.115 1.00 93.25 87 TRP A N 1
ATOM 709 C CA . TRP A 1 87 ? -3.585 2.066 59.488 1.00 93.25 87 TRP A CA 1
ATOM 710 C C . TRP A 1 87 ? -3.522 0.543 59.611 1.00 93.25 87 TRP A C 1
ATOM 712 O O . TRP A 1 87 ? -4.012 -0.003 60.594 1.00 93.25 87 TRP A O 1
ATOM 722 N N . ASP A 1 88 ? -2.897 -0.131 58.650 1.00 91.69 88 ASP A N 1
ATOM 723 C CA . ASP A 1 88 ? -2.763 -1.588 58.624 1.00 91.69 88 ASP A CA 1
ATOM 724 C C . ASP A 1 88 ? -1.935 -2.115 59.808 1.00 91.69 88 ASP A C 1
ATOM 726 O O . ASP A 1 88 ? -2.341 -3.059 60.493 1.00 91.69 88 ASP A O 1
ATOM 730 N N . GLU A 1 89 ? -0.829 -1.436 60.133 1.00 91.81 89 GLU A N 1
ATOM 731 C CA . GLU A 1 89 ? -0.024 -1.714 61.328 1.00 91.81 89 GLU A CA 1
ATOM 732 C C . GLU A 1 89 ? -0.854 -1.580 62.613 1.00 91.81 89 GLU A C 1
ATOM 734 O O . GLU A 1 89 ? -0.789 -2.441 63.492 1.00 91.81 89 GLU A O 1
ATOM 739 N N . LEU A 1 90 ? -1.676 -0.532 62.711 1.00 93.38 90 LEU A N 1
ATOM 740 C CA . LEU A 1 90 ? -2.513 -0.258 63.879 1.00 93.38 90 LEU A CA 1
ATOM 741 C C . LEU A 1 90 ? -3.660 -1.268 64.025 1.00 93.38 90 LEU A C 1
ATOM 743 O O . LEU A 1 90 ? -3.926 -1.761 65.124 1.00 93.38 90 LEU A O 1
ATOM 747 N N . VAL A 1 91 ? -4.330 -1.601 62.921 1.00 93.31 91 VAL A N 1
ATOM 748 C CA . VAL A 1 91 ? -5.378 -2.630 62.870 1.00 93.31 91 VAL A CA 1
ATOM 749 C C . VAL A 1 91 ? -4.802 -3.979 63.295 1.00 93.31 91 VAL A C 1
ATOM 751 O O . VAL A 1 91 ? -5.405 -4.665 64.121 1.00 93.31 91 VAL A O 1
ATOM 754 N N . THR A 1 92 ? -3.605 -4.319 62.817 1.00 92.75 92 THR A N 1
ATOM 755 C CA . THR A 1 92 ? -2.893 -5.543 63.203 1.00 92.75 92 THR A CA 1
ATOM 756 C C . THR A 1 92 ? -2.508 -5.529 64.684 1.00 92.75 92 THR A C 1
ATOM 758 O O . THR A 1 92 ? -2.773 -6.499 65.395 1.00 92.75 92 THR A O 1
ATOM 761 N N . LEU A 1 93 ? -1.948 -4.419 65.180 1.00 94.25 93 LEU A N 1
ATOM 762 C CA . LEU A 1 93 ? -1.540 -4.248 66.579 1.00 94.25 93 LEU A CA 1
ATOM 763 C C . LEU A 1 93 ? -2.704 -4.468 67.555 1.00 94.25 93 LEU A C 1
ATOM 765 O O . LEU A 1 93 ? -2.531 -5.105 68.594 1.00 94.25 93 LEU A O 1
ATOM 769 N N . TYR A 1 94 ? -3.892 -3.961 67.220 1.00 94.69 94 TYR A N 1
ATOM 770 C CA . TYR A 1 94 ? -5.094 -4.102 68.045 1.00 94.69 94 TYR A CA 1
ATOM 771 C C . TYR A 1 94 ? -5.956 -5.325 67.705 1.00 94.69 94 TYR A C 1
ATOM 773 O O . TYR A 1 94 ? -7.026 -5.486 68.299 1.00 94.69 94 TYR A O 1
ATOM 781 N N . ASN A 1 95 ? -5.501 -6.200 66.799 1.00 93.75 95 ASN A N 1
ATOM 782 C CA . ASN A 1 95 ? -6.237 -7.377 66.329 1.00 93.75 95 ASN A CA 1
ATOM 783 C C . ASN A 1 95 ? -7.659 -7.030 65.835 1.00 93.75 95 ASN A C 1
ATOM 785 O O . ASN A 1 95 ? -8.649 -7.684 66.177 1.00 93.75 95 ASN A O 1
ATOM 789 N N . LEU A 1 96 ? -7.756 -5.938 65.078 1.00 93.81 96 LEU A N 1
ATOM 790 C CA . LEU A 1 96 ? -8.978 -5.454 64.447 1.00 93.81 96 LEU A CA 1
ATOM 791 C C . LEU A 1 96 ? -9.157 -6.080 63.046 1.00 93.81 96 LEU A C 1
ATOM 793 O O . LEU A 1 96 ? -8.212 -6.651 62.501 1.00 93.81 96 LEU A O 1
ATOM 797 N N . PRO A 1 97 ? -10.362 -6.007 62.445 1.00 89.62 97 PRO A N 1
ATOM 798 C CA . PRO A 1 97 ? -10.603 -6.542 61.105 1.00 89.62 97 PRO A CA 1
ATOM 799 C C . PRO A 1 97 ? -9.691 -5.918 60.036 1.00 89.62 97 PRO A C 1
ATOM 801 O O . PRO A 1 97 ? -9.741 -4.713 59.788 1.00 89.62 97 PRO A O 1
ATOM 804 N N . VAL A 1 98 ? -8.894 -6.758 59.373 1.00 84.12 98 VAL A N 1
ATOM 805 C CA . VAL A 1 98 ? -8.021 -6.372 58.253 1.00 84.12 98 VAL A CA 1
ATOM 806 C C . VAL A 1 98 ? -8.823 -6.355 56.951 1.00 84.12 98 VAL A C 1
ATOM 808 O O . VAL A 1 98 ? -9.661 -7.226 56.709 1.00 84.12 98 VAL A O 1
ATOM 811 N N . THR A 1 99 ? -8.568 -5.364 56.097 1.00 80.94 99 THR A N 1
ATOM 812 C CA . THR A 1 99 ? -9.220 -5.272 54.785 1.00 80.94 99 THR A CA 1
ATOM 813 C C . THR A 1 99 ? -8.592 -6.249 53.784 1.00 80.94 99 THR A C 1
ATOM 815 O O . THR A 1 99 ? -7.368 -6.296 53.660 1.00 80.94 99 THR A O 1
ATOM 818 N N . PRO A 1 100 ? -9.389 -7.001 53.004 1.00 77.12 100 PRO A N 1
ATOM 819 C CA . PRO A 1 100 ? -8.857 -7.873 51.960 1.00 77.12 100 PRO A CA 1
ATOM 820 C C . PRO A 1 100 ? -8.427 -7.104 50.700 1.00 77.12 100 PRO A C 1
ATOM 822 O O . PRO A 1 100 ? -7.952 -7.725 49.755 1.00 77.12 100 PRO A O 1
ATOM 825 N N . LEU A 1 101 ? -8.598 -5.776 50.650 1.00 72.88 101 LEU A N 1
ATOM 826 C CA . LEU A 1 101 ? -8.391 -4.987 49.433 1.00 72.88 101 LEU A CA 1
ATOM 827 C C . LEU A 1 101 ? -6.958 -5.079 48.880 1.00 72.88 101 LEU A C 1
ATOM 829 O O . LEU A 1 101 ? -6.793 -5.120 47.668 1.00 72.88 101 LEU A O 1
ATOM 833 N N . ASN A 1 102 ? -5.937 -5.200 49.736 1.00 68.88 102 ASN A N 1
ATOM 834 C CA . ASN A 1 102 ? -4.546 -5.385 49.291 1.00 68.88 102 ASN A CA 1
ATOM 835 C C . ASN A 1 102 ? -4.268 -6.765 48.692 1.00 68.88 102 ASN A C 1
ATOM 837 O O . ASN A 1 102 ? -3.260 -6.943 48.015 1.00 68.88 102 ASN A O 1
ATOM 841 N N . ALA A 1 103 ? -5.119 -7.753 48.982 1.00 62.94 103 ALA A N 1
ATOM 842 C CA . ALA A 1 103 ? -5.015 -9.074 48.378 1.00 62.94 103 ALA A CA 1
ATOM 843 C C . ALA A 1 103 ? -5.582 -9.092 46.952 1.00 62.94 103 ALA A C 1
ATOM 845 O O . ALA A 1 103 ? -5.405 -10.083 46.247 1.00 62.94 103 ALA A O 1
ATOM 846 N N . VAL A 1 104 ? -6.273 -8.026 46.532 1.00 63.00 104 VAL A N 1
ATOM 847 C CA . VAL A 1 104 ? -6.722 -7.864 45.153 1.00 63.00 104 VAL A CA 1
ATOM 848 C C . VAL A 1 104 ? -5.655 -7.118 44.372 1.00 63.00 104 VAL A C 1
ATOM 850 O O . VAL A 1 104 ? -5.215 -6.037 44.763 1.00 63.00 104 VAL A O 1
ATOM 853 N N . ALA A 1 105 ? -5.204 -7.751 43.294 1.00 66.38 105 ALA A N 1
ATOM 854 C CA . ALA A 1 105 ? -3.985 -7.381 42.611 1.00 66.38 105 ALA A CA 1
ATOM 855 C C . ALA A 1 105 ? -4.066 -5.971 41.988 1.00 66.38 105 ALA A C 1
ATOM 857 O O . ALA A 1 105 ? -5.061 -5.639 41.335 1.00 66.38 105 ALA A O 1
ATOM 858 N N . PRO A 1 106 ? -3.009 -5.143 42.112 1.00 80.06 106 PRO A N 1
ATOM 859 C CA . PRO A 1 106 ? -2.896 -3.890 41.358 1.00 80.06 106 PRO A CA 1
ATOM 860 C C . PRO A 1 106 ? -2.965 -4.126 39.841 1.00 80.06 106 PRO A C 1
ATOM 862 O O . PRO A 1 106 ? -3.381 -3.238 39.098 1.00 80.06 106 PRO A O 1
ATOM 865 N N . GLU A 1 107 ? -2.620 -5.336 39.394 1.00 84.75 107 GLU A N 1
ATOM 866 C CA . GLU A 1 107 ? -2.789 -5.795 38.017 1.00 84.75 107 GLU A CA 1
ATOM 867 C C . GLU A 1 107 ? -4.254 -5.723 37.558 1.00 84.75 107 GLU A C 1
ATOM 869 O O . GLU A 1 107 ? -4.531 -5.104 36.534 1.00 84.75 107 GLU A O 1
ATOM 874 N N . THR A 1 108 ? -5.210 -6.232 38.344 1.00 87.50 108 THR A N 1
ATOM 875 C CA . THR A 1 108 ? -6.642 -6.214 37.993 1.00 87.50 108 THR A CA 1
ATOM 876 C C . THR A 1 108 ? -7.172 -4.792 37.812 1.00 87.50 108 THR A C 1
ATOM 878 O O . THR A 1 108 ? -7.972 -4.527 36.917 1.00 87.50 108 THR A O 1
ATOM 881 N N . LEU A 1 109 ? -6.729 -3.846 38.647 1.00 88.69 109 LEU A N 1
ATOM 882 C CA . LEU A 1 109 ? -7.103 -2.435 38.513 1.00 88.69 109 LEU A CA 1
ATOM 883 C C . LEU A 1 109 ? -6.510 -1.804 37.247 1.00 88.69 109 LEU A C 1
ATOM 885 O O . LEU A 1 109 ? -7.172 -0.990 36.601 1.00 88.69 109 LEU A O 1
ATOM 889 N N . ALA A 1 110 ? -5.277 -2.162 36.883 1.00 89.25 110 ALA A N 1
ATOM 890 C CA . ALA A 1 110 ? -4.653 -1.700 35.648 1.00 89.25 110 ALA A CA 1
ATOM 891 C C . ALA A 1 110 ? -5.364 -2.271 34.408 1.00 89.25 110 ALA A C 1
ATOM 893 O O . ALA A 1 110 ? -5.683 -1.514 33.491 1.00 89.25 110 ALA A O 1
ATOM 894 N N . GLU A 1 111 ? -5.680 -3.568 34.409 1.00 90.25 111 GLU A N 1
ATOM 895 C CA . GLU A 1 111 ? -6.447 -4.231 33.346 1.00 90.25 111 GLU A CA 1
ATOM 896 C C . GLU A 1 111 ? -7.853 -3.645 33.206 1.00 90.25 111 GLU A C 1
ATOM 898 O O . GLU A 1 111 ? -8.303 -3.365 32.096 1.00 90.25 111 GLU A O 1
ATOM 903 N N . LEU A 1 112 ? -8.531 -3.377 34.324 1.00 91.69 112 LEU A N 1
ATOM 904 C CA . LEU A 1 112 ? -9.846 -2.749 34.311 1.00 91.69 112 LEU A CA 1
ATOM 905 C C . LEU A 1 112 ? -9.782 -1.325 33.739 1.00 91.69 112 LEU A C 1
ATOM 907 O O . LEU A 1 112 ? -10.602 -0.975 32.896 1.00 91.69 112 LEU A O 1
ATOM 911 N N . ASN A 1 113 ? -8.796 -0.510 34.131 1.00 90.06 113 ASN A N 1
ATOM 912 C CA . ASN A 1 113 ? -8.592 0.821 33.542 1.00 90.06 113 ASN A CA 1
ATOM 913 C C . ASN A 1 113 ? -8.317 0.753 32.033 1.00 90.06 113 ASN A C 1
ATOM 915 O O . ASN A 1 113 ? -8.818 1.584 31.274 1.00 90.06 113 ASN A O 1
ATOM 919 N N . HIS A 1 114 ? -7.546 -0.240 31.588 1.00 88.62 114 HIS A N 1
ATOM 920 C CA . HIS A 1 114 ? -7.321 -0.474 30.167 1.00 88.62 114 HIS A CA 1
ATOM 921 C C . HIS A 1 114 ? -8.631 -0.819 29.445 1.00 88.62 114 HIS A C 1
ATOM 923 O O . HIS A 1 114 ? -8.949 -0.194 28.435 1.00 88.62 114 HIS A O 1
ATOM 929 N N . ALA A 1 115 ? -9.443 -1.709 30.022 1.00 89.12 115 ALA A N 1
ATOM 930 C CA . ALA A 1 115 ? -10.761 -2.059 29.501 1.00 89.12 115 ALA A CA 1
ATOM 931 C C . ALA A 1 115 ? -11.697 -0.843 29.372 1.00 89.12 115 ALA A C 1
ATOM 933 O O . ALA A 1 115 ? -12.391 -0.716 28.365 1.00 89.12 115 ALA A O 1
ATOM 934 N N . PHE A 1 116 ? -11.685 0.081 30.341 1.00 88.12 116 PHE A N 1
ATOM 935 C CA . PHE A 1 116 ? -12.429 1.344 30.251 1.00 88.12 116 PHE A CA 1
ATOM 936 C C . PHE A 1 116 ? -11.990 2.201 29.056 1.00 88.12 116 PHE A C 1
ATOM 938 O O . PHE A 1 116 ? -12.839 2.714 28.327 1.00 88.12 116 PHE A O 1
ATOM 945 N N . ALA A 1 117 ? -10.679 2.348 28.842 1.00 87.38 117 ALA A N 1
ATOM 946 C CA . ALA A 1 117 ? -10.148 3.147 27.739 1.00 87.38 117 ALA A CA 1
ATOM 947 C C . ALA A 1 117 ? -10.526 2.559 26.369 1.00 87.38 117 ALA A C 1
ATOM 949 O O . ALA A 1 117 ? -10.900 3.292 25.453 1.00 87.38 117 ALA A O 1
ATOM 950 N N . GLU A 1 118 ? -10.465 1.236 26.224 1.00 85.12 118 GLU A N 1
ATOM 951 C CA . GLU A 1 118 ? -10.852 0.562 24.983 1.00 85.12 118 GLU A CA 1
ATOM 952 C C . GLU A 1 118 ? -12.360 0.649 24.708 1.00 85.12 118 GLU A C 1
ATOM 954 O O . GLU A 1 118 ? -12.768 0.920 23.576 1.00 85.12 118 GLU A O 1
ATOM 959 N N . GLU A 1 119 ? -13.192 0.472 25.739 1.00 85.31 119 GLU A N 1
ATOM 960 C CA . GLU A 1 119 ? -14.648 0.615 25.635 1.00 85.31 119 GLU A CA 1
ATOM 961 C C . GLU A 1 119 ? -15.042 2.050 25.236 1.00 85.31 119 GLU A C 1
ATOM 963 O O . GLU A 1 119 ? -15.960 2.252 24.440 1.00 85.31 119 GLU A O 1
ATOM 968 N N . GLU A 1 120 ? -14.319 3.069 25.715 1.00 85.38 120 GLU A N 1
ATOM 969 C CA . GLU A 1 120 ? -14.547 4.461 25.314 1.00 85.38 120 GLU A CA 1
ATOM 970 C C . GLU A 1 120 ? -14.246 4.698 23.824 1.00 85.38 120 GLU A C 1
ATOM 972 O O . GLU A 1 120 ? -15.033 5.362 23.133 1.00 85.38 120 GLU A O 1
ATOM 977 N N . ILE A 1 121 ? -13.144 4.136 23.312 1.00 84.31 121 ILE A N 1
ATOM 978 C CA . ILE A 1 121 ? -12.782 4.205 21.887 1.00 84.31 121 ILE A CA 1
ATOM 979 C C . ILE A 1 121 ? -13.884 3.564 21.043 1.00 84.31 121 ILE A C 1
ATOM 981 O O . ILE A 1 121 ? -14.394 4.194 20.110 1.00 84.31 121 ILE A O 1
ATOM 985 N N . LEU A 1 122 ? -14.309 2.353 21.411 1.00 84.31 122 LEU A N 1
ATOM 986 C CA . LEU A 1 122 ? -15.378 1.636 20.723 1.00 84.31 122 LEU A CA 1
ATOM 987 C C . LEU A 1 122 ? -16.693 2.426 20.745 1.00 84.31 122 LEU A C 1
ATOM 989 O O . LEU A 1 122 ? -17.339 2.603 19.708 1.00 84.31 122 LEU A O 1
ATOM 993 N N . ALA A 1 123 ? -17.080 2.964 21.904 1.00 85.19 123 ALA A N 1
ATOM 994 C CA . ALA A 1 123 ? -18.285 3.772 22.041 1.00 85.19 123 ALA A CA 1
ATOM 995 C C . ALA A 1 123 ? -18.230 5.026 21.156 1.00 85.19 123 ALA A C 1
ATOM 997 O O . ALA A 1 123 ? -19.239 5.417 20.556 1.00 85.19 123 ALA A O 1
ATOM 998 N N . ASN A 1 124 ? -17.062 5.662 21.044 1.00 87.94 124 ASN A N 1
ATOM 999 C CA . ASN A 1 124 ? -16.867 6.804 20.161 1.00 87.94 124 ASN A CA 1
ATOM 1000 C C . ASN A 1 124 ? -16.994 6.417 18.682 1.00 87.94 124 ASN A C 1
ATOM 1002 O O . ASN A 1 124 ? -17.705 7.088 17.929 1.00 87.94 124 ASN A O 1
ATOM 1006 N N . ASP A 1 125 ? -16.382 5.308 18.277 1.00 87.88 125 ASP A N 1
ATOM 1007 C CA . ASP A 1 125 ? -16.452 4.813 16.905 1.00 87.88 125 ASP A CA 1
ATOM 1008 C C . ASP A 1 125 ? -17.868 4.385 16.511 1.00 87.88 125 ASP A C 1
ATOM 1010 O O . ASP A 1 125 ? -18.329 4.711 15.412 1.00 87.88 125 ASP A O 1
ATOM 1014 N N . MET A 1 126 ? -18.611 3.770 17.431 1.00 88.06 126 MET A N 1
ATOM 1015 C CA . MET A 1 126 ? -20.025 3.445 17.248 1.00 88.06 126 MET A CA 1
ATOM 1016 C C . MET A 1 126 ? -20.893 4.702 17.114 1.00 88.06 126 MET A C 1
ATOM 1018 O O . MET A 1 126 ? -21.806 4.738 16.283 1.00 88.06 126 MET A O 1
ATOM 1022 N N . ARG A 1 127 ? -20.615 5.768 17.881 1.00 89.69 127 ARG A N 1
ATOM 1023 C CA . ARG A 1 127 ? -21.293 7.069 17.709 1.00 89.69 127 ARG A CA 1
ATOM 1024 C C . ARG A 1 127 ? -21.007 7.676 16.337 1.00 89.69 127 ARG A C 1
ATOM 1026 O O . ARG A 1 127 ? -21.938 8.158 15.692 1.00 89.69 127 ARG A O 1
ATOM 1033 N N . GLN A 1 128 ? -19.758 7.627 15.876 1.00 89.06 128 GLN A N 1
ATOM 1034 C CA . GLN A 1 128 ? -19.387 8.106 14.542 1.00 89.06 128 GLN A CA 1
ATOM 1035 C C . GLN A 1 128 ? -20.087 7.307 13.440 1.00 89.06 128 GLN A C 1
ATOM 1037 O O . GLN A 1 128 ? -20.645 7.904 12.524 1.00 89.06 128 GLN A O 1
ATOM 1042 N N . TYR A 1 129 ? -20.136 5.977 13.552 1.00 92.25 129 TYR A N 1
ATOM 1043 C CA . TYR A 1 129 ? -20.868 5.145 12.597 1.00 92.25 129 TYR A CA 1
ATOM 1044 C C . TYR A 1 129 ? -22.362 5.502 12.553 1.00 92.25 129 TYR A C 1
ATOM 1046 O O . TYR A 1 129 ? -22.909 5.746 11.478 1.00 92.25 129 TYR A O 1
ATOM 1054 N N . ARG A 1 130 ? -23.020 5.632 13.713 1.00 91.62 130 ARG A N 1
ATOM 1055 C CA . ARG A 1 130 ? -24.430 6.064 13.786 1.00 91.62 130 ARG A CA 1
ATOM 1056 C C . ARG A 1 130 ? -24.644 7.425 13.130 1.00 91.62 130 ARG A C 1
ATOM 1058 O O . ARG A 1 130 ? -25.631 7.613 12.424 1.00 91.62 130 ARG A O 1
ATOM 1065 N N . ARG A 1 131 ? -23.714 8.360 13.328 1.00 93.19 131 ARG A N 1
ATOM 1066 C CA . ARG A 1 131 ? -23.746 9.672 12.679 1.00 93.19 131 ARG A CA 1
ATOM 1067 C C . ARG A 1 131 ? -23.677 9.551 11.154 1.00 93.19 131 ARG A C 1
ATOM 1069 O O . ARG A 1 131 ? -24.529 10.130 10.494 1.00 93.19 131 ARG A O 1
ATOM 1076 N N . LEU A 1 132 ? -22.754 8.753 10.610 1.00 92.75 132 LEU A N 1
ATOM 1077 C CA . LEU A 1 132 ? -22.654 8.509 9.162 1.00 92.75 132 LEU A CA 1
ATOM 1078 C C . LEU A 1 132 ? -23.952 7.927 8.582 1.00 92.75 132 LEU A C 1
ATOM 1080 O O . LEU A 1 132 ? -24.370 8.300 7.488 1.00 92.75 132 LEU A O 1
ATOM 1084 N N . VAL A 1 133 ? -24.611 7.028 9.318 1.00 91.88 133 VAL A N 1
ATOM 1085 C CA . VAL A 1 133 ? -25.912 6.470 8.918 1.00 91.88 133 VAL A CA 1
ATOM 1086 C C . VAL A 1 133 ? -26.994 7.554 8.888 1.00 91.88 133 VAL A C 1
ATOM 1088 O O . VAL A 1 133 ? -27.717 7.655 7.901 1.00 91.88 133 VAL A O 1
ATOM 1091 N N . LEU A 1 134 ? -27.089 8.386 9.929 1.00 93.19 134 LEU A N 1
ATOM 1092 C CA . LEU A 1 134 ? -28.082 9.466 10.019 1.00 93.19 134 LEU A CA 1
ATOM 1093 C C . LEU A 1 134 ? -27.850 10.581 8.988 1.00 93.19 134 LEU A C 1
ATOM 1095 O O . LEU A 1 134 ? -28.804 11.142 8.453 1.00 93.19 134 LEU A O 1
ATOM 1099 N N . GLU A 1 135 ? -26.591 10.884 8.681 1.00 93.94 135 GLU A N 1
ATOM 1100 C CA . GLU A 1 135 ? -26.197 11.855 7.654 1.00 93.94 135 GLU A CA 1
ATOM 1101 C C . GLU A 1 135 ? -26.333 11.295 6.229 1.00 93.94 135 GLU A C 1
ATOM 1103 O O . GLU A 1 135 ? -26.097 12.019 5.267 1.00 93.94 135 GLU A O 1
ATOM 1108 N N . HIS A 1 136 ? -26.760 10.034 6.078 1.00 89.75 136 HIS A N 1
ATOM 1109 C CA . HIS A 1 136 ? -26.892 9.353 4.788 1.00 89.75 136 HIS A CA 1
ATOM 1110 C C . HIS A 1 136 ? -25.585 9.380 3.980 1.00 89.75 136 HIS A C 1
ATOM 1112 O O . HIS A 1 136 ? -25.599 9.542 2.758 1.00 89.75 136 HIS A O 1
ATOM 1118 N N . ALA A 1 137 ? -24.454 9.209 4.672 1.00 91.31 137 ALA A N 1
ATOM 1119 C CA . ALA A 1 137 ? -23.138 9.130 4.056 1.00 91.31 137 ALA A CA 1
ATOM 1120 C C . ALA A 1 137 ? -23.080 8.019 2.994 1.00 91.31 137 ALA A C 1
ATOM 1122 O O . ALA A 1 137 ? -23.886 7.069 2.985 1.00 91.31 137 ALA A O 1
ATOM 1123 N N . SER A 1 138 ? -22.102 8.127 2.094 1.00 90.44 138 SER A N 1
ATOM 1124 C CA . SER A 1 138 ? -21.949 7.174 0.999 1.00 90.44 138 SER A CA 1
ATOM 1125 C C . SER A 1 138 ? -21.802 5.742 1.527 1.00 90.44 138 SER A C 1
ATOM 1127 O O . SER A 1 138 ? -21.362 5.502 2.656 1.00 90.44 138 SER A O 1
ATOM 1129 N N . LEU A 1 139 ? -22.188 4.753 0.713 1.00 89.94 139 LEU A N 1
ATOM 1130 C CA . LEU A 1 139 ? -22.020 3.348 1.092 1.00 89.94 139 LEU A CA 1
ATOM 1131 C C . LEU A 1 139 ? -20.548 3.030 1.397 1.00 89.94 139 LEU A C 1
ATOM 1133 O O . LEU A 1 139 ? -20.290 2.220 2.283 1.00 89.94 139 LEU A O 1
ATOM 1137 N N . LEU A 1 140 ? -19.609 3.669 0.690 1.00 87.00 140 LEU A N 1
ATOM 1138 C CA . LEU A 1 140 ? -18.170 3.473 0.864 1.00 87.00 140 LEU A CA 1
ATOM 1139 C C . LEU A 1 140 ? -17.707 3.904 2.259 1.00 87.00 140 LEU A C 1
ATOM 1141 O O . LEU A 1 140 ? -17.146 3.089 2.983 1.00 87.00 140 LEU A O 1
ATOM 1145 N N . GLU A 1 141 ? -18.022 5.136 2.664 1.00 89.19 141 GLU A N 1
ATOM 1146 C CA . GLU A 1 141 ? -17.637 5.678 3.978 1.00 89.19 141 GLU A CA 1
ATOM 1147 C C . GLU A 1 141 ? -18.215 4.840 5.126 1.00 89.19 141 GLU A C 1
ATOM 1149 O O . GLU A 1 141 ? -17.543 4.562 6.121 1.00 89.19 141 GLU A O 1
ATOM 1154 N N . ARG A 1 142 ? -19.467 4.385 4.980 1.00 93.56 142 ARG A N 1
ATOM 1155 C CA . ARG A 1 142 ? -20.105 3.513 5.974 1.00 93.56 142 ARG A CA 1
ATOM 1156 C C . ARG A 1 142 ? -19.445 2.135 6.044 1.00 93.56 142 ARG A C 1
ATOM 1158 O O . ARG A 1 142 ? -19.237 1.635 7.147 1.00 93.56 142 ARG A O 1
ATOM 1165 N N . ALA A 1 143 ? -19.095 1.539 4.902 1.00 91.62 143 ALA A N 1
ATOM 1166 C CA . ALA A 1 143 ? -18.395 0.255 4.853 1.00 91.62 143 ALA A CA 1
ATOM 1167 C C . ALA A 1 143 ? -16.995 0.340 5.474 1.00 91.62 143 ALA A C 1
ATOM 1169 O O . ALA A 1 143 ? -16.625 -0.531 6.256 1.00 91.62 143 ALA A O 1
ATOM 1170 N N . GLU A 1 144 ? -16.232 1.395 5.176 1.00 91.19 144 GLU A N 1
ATOM 1171 C CA . GLU A 1 144 ? -14.904 1.617 5.761 1.00 91.19 144 GLU A CA 1
ATOM 1172 C C . GLU A 1 144 ? -14.974 1.695 7.287 1.00 91.19 144 GLU A C 1
ATOM 1174 O O . GLU A 1 144 ? -14.240 0.979 7.971 1.00 91.19 144 GLU A O 1
ATOM 1179 N N . LYS A 1 145 ? -15.916 2.477 7.833 1.00 92.50 145 LYS A N 1
ATOM 1180 C CA . LYS A 1 145 ? -16.079 2.579 9.288 1.00 92.50 145 LYS A CA 1
ATOM 1181 C C . LYS A 1 145 ? -16.488 1.248 9.926 1.00 92.50 145 LYS A C 1
ATOM 1183 O O . LYS A 1 145 ? -15.977 0.912 10.992 1.00 92.50 145 LYS A O 1
ATOM 1188 N N . LEU A 1 146 ? -17.373 0.481 9.283 1.00 92.94 146 LEU A N 1
ATOM 1189 C CA . LEU A 1 146 ? -17.757 -0.855 9.754 1.00 92.94 146 LEU A CA 1
ATOM 1190 C C . LEU A 1 146 ? -16.584 -1.835 9.753 1.00 92.94 146 LEU A C 1
ATOM 1192 O O . LEU A 1 146 ? -16.440 -2.589 10.710 1.00 92.94 146 LEU A O 1
ATOM 1196 N N . ARG A 1 147 ? -15.723 -1.808 8.730 1.00 91.88 147 ARG A N 1
ATOM 1197 C CA . ARG A 1 147 ? -14.506 -2.635 8.703 1.00 91.88 147 ARG A CA 1
ATOM 1198 C C . ARG A 1 147 ? -13.581 -2.283 9.864 1.00 91.88 147 ARG A C 1
ATOM 1200 O O . ARG A 1 147 ? -13.103 -3.189 10.532 1.00 91.88 147 ARG A O 1
ATOM 1207 N N . THR A 1 148 ? -13.382 -0.995 10.157 1.00 91.12 148 THR A N 1
ATOM 1208 C CA . THR A 1 148 ? -12.599 -0.570 11.331 1.00 91.12 148 THR A CA 1
ATOM 1209 C C . THR A 1 148 ? -13.206 -1.073 12.640 1.00 91.12 148 THR A C 1
ATOM 1211 O O . THR A 1 148 ? -12.480 -1.593 13.479 1.00 91.12 148 THR A O 1
ATOM 1214 N N . LEU A 1 149 ? -14.529 -0.975 12.804 1.00 90.81 149 LEU A N 1
ATOM 1215 C CA . LEU A 1 149 ? -15.217 -1.498 13.988 1.00 90.81 149 LEU A CA 1
ATOM 1216 C C . LEU A 1 149 ? -15.067 -3.021 14.121 1.00 90.81 149 LEU A C 1
ATOM 1218 O O . LEU A 1 149 ? -14.825 -3.515 15.216 1.00 90.81 149 LEU A O 1
ATOM 1222 N N . LEU A 1 150 ? -15.142 -3.763 13.015 1.00 91.56 150 LEU A N 1
ATOM 1223 C CA . LEU A 1 150 ? -14.966 -5.220 13.006 1.00 91.56 150 LEU A CA 1
ATOM 1224 C C . LEU A 1 150 ? -13.519 -5.667 13.258 1.00 91.56 150 LEU A C 1
ATOM 1226 O O . LEU A 1 150 ? -13.309 -6.818 13.622 1.00 91.56 150 LEU A O 1
ATOM 1230 N N . LEU A 1 151 ? -12.520 -4.788 13.112 1.00 90.12 151 LEU A N 1
ATOM 1231 C CA . LEU A 1 151 ? -11.163 -5.075 13.595 1.00 90.12 151 LEU A CA 1
ATOM 1232 C C . LEU A 1 151 ? -11.089 -5.052 15.129 1.00 90.12 151 LEU A C 1
ATOM 1234 O O . LEU A 1 151 ? -10.266 -5.761 15.701 1.00 90.12 151 LEU A O 1
ATOM 1238 N N . LEU A 1 152 ? -11.931 -4.242 15.780 1.00 85.56 152 LEU A N 1
ATOM 1239 C CA . LEU A 1 152 ? -12.008 -4.136 17.240 1.00 85.56 152 LEU A CA 1
ATOM 1240 C C . LEU A 1 152 ? -12.920 -5.213 17.841 1.00 85.56 152 LEU A C 1
ATOM 1242 O O . LEU A 1 152 ? -12.597 -5.766 18.888 1.00 85.56 152 LEU A O 1
ATOM 1246 N N . GLU A 1 153 ? -14.033 -5.528 17.172 1.00 84.75 153 GLU A N 1
ATOM 1247 C CA . GLU A 1 153 ? -14.990 -6.558 17.594 1.00 84.75 153 GLU A CA 1
ATOM 1248 C C . GLU A 1 153 ? -15.356 -7.511 16.445 1.00 84.75 153 GLU A C 1
ATOM 1250 O O . GLU A 1 153 ? -16.446 -7.414 15.867 1.00 84.75 153 GLU A O 1
ATOM 1255 N N . PRO A 1 154 ? -14.472 -8.471 16.113 1.00 86.75 154 PRO A N 1
ATOM 1256 C CA . PRO A 1 154 ? -14.702 -9.395 15.006 1.00 86.75 154 PRO A CA 1
ATOM 1257 C C . PRO A 1 154 ? -15.983 -10.216 15.159 1.00 86.75 154 PRO A C 1
ATOM 1259 O O . PRO A 1 154 ? -16.655 -10.479 14.170 1.00 86.75 154 PRO A O 1
ATOM 1262 N N . GLU A 1 155 ? -16.358 -10.575 16.388 1.00 84.00 155 GLU A N 1
ATOM 1263 C CA . GLU A 1 155 ? -17.499 -11.450 16.694 1.00 84.00 155 GLU A CA 1
ATOM 1264 C C . GLU A 1 155 ? -18.855 -10.714 16.734 1.00 84.00 155 GLU A C 1
ATOM 1266 O O . GLU A 1 155 ? -19.898 -11.331 16.968 1.00 84.00 155 GLU A O 1
ATOM 1271 N N . HIS A 1 156 ? -18.894 -9.394 16.503 1.00 85.50 156 HIS A N 1
ATOM 1272 C CA . HIS A 1 156 ? -20.144 -8.638 16.576 1.00 85.50 156 HIS A CA 1
ATOM 1273 C C . HIS A 1 156 ? -21.043 -8.904 15.349 1.00 85.50 156 HIS A C 1
ATOM 1275 O O . HIS A 1 156 ? -21.042 -8.157 14.364 1.00 85.50 156 HIS A O 1
ATOM 1281 N N . GLN A 1 157 ? -21.928 -9.901 15.456 1.00 87.25 157 GLN A N 1
ATOM 1282 C CA . GLN A 1 157 ? -22.826 -10.354 14.381 1.00 87.25 157 GLN A CA 1
ATOM 1283 C C . GLN A 1 157 ? -23.604 -9.221 13.685 1.00 87.25 157 GLN A C 1
ATOM 1285 O O . GLN A 1 157 ? -23.633 -9.144 12.460 1.00 87.25 157 GLN A O 1
ATOM 1290 N N . GLY A 1 158 ? -24.178 -8.284 14.450 1.00 87.38 158 GLY A N 1
ATOM 1291 C CA . GLY A 1 158 ? -24.944 -7.172 13.869 1.00 87.38 158 GLY A CA 1
ATOM 1292 C C . GLY A 1 158 ? -24.120 -6.221 12.985 1.00 87.38 158 GLY A C 1
ATOM 1293 O O . GLY A 1 158 ? -24.650 -5.666 12.026 1.00 87.38 158 GLY A O 1
ATOM 1294 N N . LEU A 1 159 ? -22.825 -6.035 13.268 1.00 91.19 159 LEU A N 1
ATOM 1295 C CA . LEU A 1 159 ? -21.936 -5.223 12.432 1.00 91.19 159 LEU A CA 1
ATOM 1296 C C . LEU A 1 159 ? -21.553 -5.977 11.157 1.00 91.19 159 LEU A C 1
ATOM 1298 O O . LEU A 1 159 ? -21.535 -5.372 10.085 1.00 91.19 159 LEU A O 1
ATOM 1302 N N . GLN A 1 160 ? -21.320 -7.290 11.256 1.00 92.25 160 GLN A N 1
ATOM 1303 C CA . GLN A 1 160 ? -21.063 -8.139 10.091 1.00 92.25 160 GLN A CA 1
ATOM 1304 C C . GLN A 1 160 ? -22.258 -8.155 9.131 1.00 92.25 160 GLN A C 1
ATOM 1306 O O . GLN A 1 160 ? -22.079 -7.995 7.925 1.00 92.25 160 GLN A O 1
ATOM 1311 N N . ASP A 1 161 ? -23.478 -8.309 9.652 1.00 92.31 161 ASP A N 1
ATOM 1312 C CA . ASP A 1 161 ? -24.692 -8.334 8.833 1.00 92.31 161 ASP A CA 1
ATOM 1313 C C . ASP A 1 161 ? -24.921 -6.983 8.134 1.00 92.31 161 ASP A C 1
ATOM 1315 O O . ASP A 1 161 ? -25.148 -6.950 6.924 1.00 92.31 161 ASP A O 1
ATOM 1319 N N . ASN A 1 162 ? -24.736 -5.864 8.846 1.00 92.88 162 ASN A N 1
ATOM 1320 C CA . ASN A 1 162 ? -24.792 -4.526 8.247 1.00 92.88 162 ASN A CA 1
ATOM 1321 C C . ASN A 1 162 ? -23.738 -4.335 7.145 1.00 92.88 162 ASN A C 1
ATOM 1323 O O . ASN A 1 162 ? -24.036 -3.770 6.090 1.00 92.88 162 ASN A O 1
ATOM 1327 N N . LEU A 1 163 ? -22.502 -4.797 7.372 1.00 94.75 163 LEU A N 1
ATOM 1328 C CA . LEU A 1 163 ? -21.447 -4.697 6.366 1.00 94.75 163 LEU A CA 1
ATOM 1329 C C . LEU A 1 163 ? -21.791 -5.544 5.138 1.00 94.75 163 LEU A C 1
ATOM 1331 O O . LEU A 1 163 ? -21.644 -5.063 4.018 1.00 94.75 163 LEU A O 1
ATOM 1335 N N . ARG A 1 164 ? -22.325 -6.756 5.331 1.00 94.38 164 ARG A N 1
ATOM 1336 C CA . ARG A 1 164 ? -22.784 -7.629 4.242 1.00 94.38 164 ARG A CA 1
ATOM 1337 C C . ARG A 1 164 ? -23.843 -6.965 3.376 1.00 94.38 164 ARG A C 1
ATOM 1339 O O . ARG A 1 164 ? -23.757 -7.045 2.150 1.00 94.38 164 ARG A O 1
ATOM 1346 N N . GLU A 1 165 ? -24.833 -6.319 3.986 1.00 93.75 165 GLU A N 1
ATOM 1347 C CA . GLU A 1 165 ? -25.884 -5.603 3.259 1.00 93.75 165 GLU A CA 1
ATOM 1348 C C . GLU A 1 165 ? -25.309 -4.445 2.434 1.00 93.75 165 GLU A C 1
ATOM 1350 O O . GLU A 1 165 ? -25.619 -4.313 1.247 1.00 93.75 165 GLU A O 1
ATOM 1355 N N . ILE A 1 166 ? -24.419 -3.646 3.033 1.00 93.81 166 ILE A N 1
ATOM 1356 C CA . ILE A 1 166 ? -23.767 -2.522 2.354 1.00 93.81 166 ILE A CA 1
ATOM 1357 C C . ILE A 1 166 ? -22.879 -3.010 1.205 1.00 93.81 166 ILE A C 1
ATOM 1359 O O . ILE A 1 166 ? -22.975 -2.476 0.100 1.00 93.81 166 ILE A O 1
ATOM 1363 N N . GLU A 1 167 ? -22.041 -4.023 1.426 1.00 94.31 167 GLU A N 1
ATOM 1364 C CA . GLU A 1 167 ? -21.153 -4.574 0.396 1.00 94.31 167 GLU A CA 1
ATOM 1365 C C . GLU A 1 167 ? -21.951 -5.191 -0.759 1.00 94.31 167 GLU A C 1
ATOM 1367 O O . GLU A 1 167 ? -21.655 -4.930 -1.926 1.00 94.31 167 GLU A O 1
ATOM 1372 N N . SER A 1 168 ? -23.031 -5.917 -0.460 1.00 92.81 168 SER A N 1
ATOM 1373 C CA . SER A 1 168 ? -23.924 -6.481 -1.482 1.00 92.81 168 SER A CA 1
ATOM 1374 C C . SER A 1 168 ? -24.585 -5.391 -2.335 1.00 92.81 168 SER A C 1
ATOM 1376 O O . SER A 1 168 ? -24.669 -5.516 -3.564 1.00 92.81 168 SER A O 1
ATOM 1378 N N . ALA A 1 169 ? 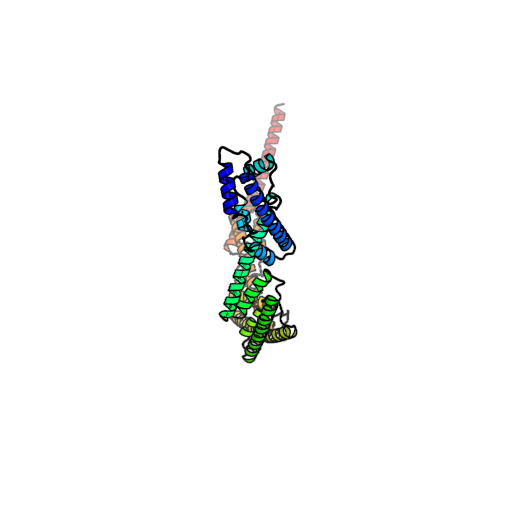-25.022 -4.295 -1.704 1.00 93.19 169 ALA A N 1
ATOM 1379 C CA . ALA A 1 169 ? -25.577 -3.141 -2.404 1.00 93.19 169 ALA A CA 1
ATOM 1380 C C . ALA A 1 169 ? -24.525 -2.445 -3.284 1.00 93.19 169 ALA A C 1
ATOM 1382 O O . ALA A 1 169 ? -24.804 -2.165 -4.450 1.00 93.19 169 ALA A O 1
ATOM 1383 N N . GLN A 1 170 ? -23.304 -2.239 -2.775 1.00 93.12 170 GLN A N 1
ATOM 1384 C CA . GLN A 1 170 ? -22.200 -1.658 -3.549 1.00 93.12 170 GLN A CA 1
ATOM 1385 C C . GLN A 1 170 ? -21.846 -2.506 -4.770 1.00 93.12 170 GLN A C 1
ATOM 1387 O O . GLN A 1 170 ? -21.713 -1.973 -5.869 1.00 93.12 170 GLN A O 1
ATOM 1392 N N . ILE A 1 171 ? -21.720 -3.826 -4.607 1.00 93.25 171 ILE A N 1
ATOM 1393 C CA . ILE A 1 171 ? -21.411 -4.745 -5.711 1.00 93.25 171 ILE A CA 1
ATOM 1394 C C . ILE A 1 171 ? -22.486 -4.644 -6.798 1.00 93.25 171 ILE A C 1
ATOM 1396 O O . ILE A 1 171 ? -22.163 -4.544 -7.984 1.00 93.25 171 ILE A O 1
ATOM 1400 N N . THR A 1 172 ? -23.760 -4.622 -6.399 1.00 92.75 172 THR A N 1
ATOM 1401 C CA . THR A 1 172 ? -24.892 -4.479 -7.326 1.00 92.75 172 THR A CA 1
ATOM 1402 C C . THR A 1 172 ? -24.841 -3.141 -8.064 1.00 92.75 172 THR A C 1
ATOM 1404 O O . THR A 1 172 ? -24.990 -3.096 -9.286 1.00 92.75 172 THR A O 1
ATOM 1407 N N . GLU A 1 173 ? -24.561 -2.050 -7.350 1.00 93.00 173 GLU A N 1
ATOM 1408 C CA . GLU A 1 173 ? -24.443 -0.722 -7.946 1.00 93.00 173 GLU A CA 1
ATOM 1409 C C . GLU A 1 173 ? -23.280 -0.646 -8.947 1.00 93.00 173 GLU A C 1
ATOM 1411 O O . GLU A 1 173 ? -23.451 -0.143 -10.062 1.00 93.00 173 GLU A O 1
ATOM 1416 N N . ILE A 1 174 ? -22.111 -1.184 -8.586 1.00 92.94 174 ILE A N 1
ATOM 1417 C CA . ILE A 1 174 ? -20.932 -1.206 -9.458 1.00 92.94 174 ILE A CA 1
ATOM 1418 C C . ILE A 1 174 ? -21.213 -2.035 -10.713 1.00 92.94 174 ILE A C 1
ATOM 1420 O O . ILE A 1 174 ? -20.871 -1.604 -11.815 1.00 92.94 174 ILE A O 1
ATOM 1424 N N . LEU A 1 175 ? -21.878 -3.185 -10.587 1.00 94.31 175 LEU A N 1
ATOM 1425 C CA . LEU A 1 175 ? -22.290 -3.995 -11.735 1.00 94.31 175 LEU A CA 1
ATOM 1426 C C . LEU A 1 175 ? -23.189 -3.222 -12.700 1.00 94.31 175 LEU A C 1
ATOM 1428 O O . LEU A 1 175 ? -22.961 -3.229 -13.913 1.00 94.31 175 LEU A O 1
ATOM 1432 N N . ASP A 1 176 ? -24.180 -2.507 -12.178 1.00 94.94 176 ASP A N 1
ATOM 1433 C CA . ASP A 1 176 ? -25.062 -1.687 -13.002 1.00 94.94 176 ASP A CA 1
ATOM 1434 C C . ASP A 1 176 ? -24.328 -0.504 -13.642 1.00 94.94 176 ASP A C 1
ATOM 1436 O O . ASP A 1 176 ? -24.643 -0.110 -14.771 1.00 94.94 176 ASP A O 1
ATOM 1440 N N . GLN A 1 177 ? -23.329 0.068 -12.966 1.00 95.06 177 GLN A N 1
ATOM 1441 C CA . GLN A 1 177 ? -22.438 1.068 -13.556 1.00 95.06 177 GLN A CA 1
ATOM 1442 C C . GLN A 1 177 ? -21.578 0.464 -14.679 1.00 95.06 177 GLN A C 1
ATOM 1444 O O . GLN A 1 177 ? -21.519 1.046 -15.761 1.00 95.06 177 GLN A O 1
ATOM 1449 N N . ILE A 1 178 ? -21.009 -0.733 -14.497 1.00 94.94 178 ILE A N 1
ATOM 1450 C CA . ILE A 1 178 ? -20.227 -1.437 -15.529 1.00 94.94 178 ILE A CA 1
ATOM 1451 C C . ILE A 1 178 ? -21.092 -1.732 -16.758 1.00 94.94 178 ILE A C 1
ATOM 1453 O O . ILE A 1 178 ? -20.687 -1.432 -17.879 1.00 94.94 178 ILE A O 1
ATOM 1457 N N . ARG A 1 179 ? -22.314 -2.246 -16.577 1.00 95.44 179 ARG A N 1
ATOM 1458 C CA . ARG A 1 179 ? -23.249 -2.522 -17.685 1.00 95.44 179 ARG A CA 1
ATOM 1459 C C . ARG A 1 179 ? -23.689 -1.253 -18.414 1.00 95.44 179 ARG A C 1
ATOM 1461 O O . ARG A 1 179 ? -23.943 -1.276 -19.620 1.00 95.44 179 ARG A O 1
ATOM 1468 N N . ARG A 1 180 ? -23.835 -0.132 -17.701 1.00 96.25 180 ARG A N 1
ATOM 1469 C CA . ARG A 1 180 ? -24.107 1.180 -18.315 1.00 96.25 180 ARG A CA 1
ATOM 1470 C C . ARG A 1 180 ? -22.899 1.682 -19.104 1.00 96.25 180 ARG A C 1
ATOM 1472 O O . ARG A 1 180 ? -23.075 2.099 -20.246 1.00 96.25 180 ARG A O 1
ATOM 1479 N N . ALA A 1 181 ? -21.699 1.583 -18.540 1.00 95.50 181 ALA A N 1
ATOM 1480 C CA . ALA A 1 181 ? -20.457 1.968 -19.199 1.00 95.50 181 ALA A CA 1
ATOM 1481 C C . ALA A 1 181 ? -20.172 1.112 -20.447 1.00 95.50 181 ALA A C 1
ATOM 1483 O O . ALA A 1 181 ? -19.782 1.662 -21.476 1.00 95.50 181 ALA A O 1
ATOM 1484 N N . ASP A 1 182 ? -20.449 -0.198 -20.407 1.00 95.31 182 ASP A N 1
ATOM 1485 C CA . ASP A 1 182 ? -20.315 -1.086 -21.569 1.00 95.31 182 ASP A CA 1
ATOM 1486 C C . ASP A 1 182 ? -21.285 -0.703 -22.695 1.00 95.31 182 ASP A C 1
ATOM 1488 O O . ASP A 1 182 ? -20.874 -0.552 -23.843 1.00 95.31 182 ASP A O 1
ATOM 1492 N N . ARG A 1 183 ? -22.563 -0.449 -22.375 1.00 96.12 183 ARG A N 1
ATOM 1493 C CA . ARG A 1 183 ? -23.546 0.031 -23.367 1.00 96.12 183 ARG A CA 1
ATOM 1494 C C . ARG A 1 183 ? -23.177 1.392 -23.954 1.00 96.12 183 ARG A C 1
ATOM 1496 O O . ARG A 1 183 ? -23.427 1.635 -25.130 1.00 96.12 183 ARG A O 1
ATOM 1503 N N . ALA A 1 184 ? -22.580 2.265 -23.147 1.00 95.94 184 ALA A N 1
ATOM 1504 C CA . ALA A 1 184 ? -22.099 3.572 -23.578 1.00 95.94 184 ALA A CA 1
ATOM 1505 C C . ALA A 1 184 ? -20.713 3.529 -24.254 1.00 95.94 184 ALA A C 1
ATOM 1507 O O . ALA A 1 184 ? -20.214 4.581 -24.648 1.00 95.94 184 ALA A O 1
ATOM 1508 N N . ASN A 1 185 ? -20.088 2.348 -24.388 1.00 92.69 185 ASN A N 1
ATOM 1509 C CA . ASN A 1 185 ? -18.739 2.156 -24.929 1.00 92.69 185 ASN A CA 1
ATOM 1510 C C . ASN A 1 185 ? -17.689 3.068 -24.252 1.00 92.69 185 ASN A C 1
ATOM 1512 O O . ASN A 1 185 ? -16.889 3.717 -24.927 1.00 92.69 185 ASN A O 1
ATOM 1516 N N . LYS A 1 186 ? -17.709 3.127 -22.911 1.00 94.44 186 LYS A N 1
ATOM 1517 C CA . LYS A 1 186 ? -16.788 3.914 -22.070 1.00 94.44 186 LYS A CA 1
ATOM 1518 C C . LYS A 1 186 ? -15.741 3.012 -21.388 1.00 94.44 186 LYS A C 1
ATOM 1520 O O . LYS A 1 186 ? -15.922 2.636 -20.228 1.00 94.44 186 LYS A O 1
ATOM 1525 N N . PRO A 1 187 ? -14.640 2.653 -22.073 1.00 90.62 187 PRO A N 1
ATOM 1526 C CA . PRO A 1 187 ? -13.658 1.695 -21.558 1.00 90.62 187 PRO A CA 1
ATOM 1527 C C . PRO A 1 187 ? -12.942 2.158 -20.282 1.00 90.62 187 PRO A C 1
ATOM 1529 O O . PRO A 1 187 ? -12.690 1.348 -19.393 1.00 90.62 187 PRO A O 1
ATOM 1532 N N . GLU A 1 188 ? -12.637 3.454 -20.168 1.00 90.75 188 GLU A N 1
ATOM 1533 C CA . GLU A 1 188 ? -11.959 4.026 -18.995 1.00 90.75 188 GLU A CA 1
ATOM 1534 C C . GLU A 1 188 ? -12.795 3.857 -17.720 1.00 90.75 188 GLU A C 1
ATOM 1536 O O . GLU A 1 188 ? -12.279 3.509 -16.657 1.00 90.75 188 GLU A O 1
ATOM 1541 N N . GLU A 1 189 ? -14.112 4.038 -17.838 1.00 93.06 189 GLU A N 1
ATOM 1542 C CA . GLU A 1 189 ? -15.048 3.888 -16.729 1.00 93.06 189 GLU A CA 1
ATOM 1543 C C . GLU A 1 189 ? -15.151 2.423 -16.283 1.00 93.06 189 GLU A C 1
ATOM 1545 O O . GLU A 1 189 ? -15.082 2.150 -15.085 1.00 93.06 189 GLU A O 1
ATOM 1550 N N . VAL A 1 190 ? -15.207 1.478 -17.231 1.00 94.19 190 VAL A N 1
ATOM 1551 C CA . VAL A 1 190 ? -15.151 0.034 -16.941 1.00 94.19 190 VAL A CA 1
ATOM 1552 C C . VAL A 1 190 ? -13.853 -0.329 -16.219 1.00 94.19 190 VAL A C 1
ATOM 1554 O O . VAL A 1 190 ? -13.891 -1.046 -15.221 1.00 94.19 190 VAL A O 1
ATOM 1557 N N . GLY A 1 191 ? -12.708 0.178 -16.687 1.00 90.62 191 GLY A N 1
ATOM 1558 C CA . GLY A 1 191 ? -11.411 -0.082 -16.063 1.00 90.62 191 GLY A CA 1
ATOM 1559 C C . GLY A 1 191 ? -11.332 0.423 -14.624 1.00 90.62 191 GLY A C 1
ATOM 1560 O O . GLY A 1 191 ? -10.896 -0.311 -13.737 1.00 90.62 191 GLY A O 1
ATOM 1561 N N . ARG A 1 192 ? -11.819 1.641 -14.364 1.00 93.25 192 ARG A N 1
ATOM 1562 C CA . ARG A 1 192 ? -11.893 2.206 -13.009 1.00 93.25 192 ARG A CA 1
ATOM 1563 C C . ARG A 1 192 ? -12.773 1.358 -12.085 1.00 93.25 192 ARG A C 1
ATOM 1565 O O . ARG A 1 192 ? -12.356 1.052 -10.973 1.00 93.25 192 ARG A O 1
ATOM 1572 N N . LEU A 1 193 ? -13.961 0.958 -12.541 1.00 93.19 193 LEU A N 1
ATOM 1573 C CA . LEU A 1 193 ? -14.902 0.153 -11.748 1.00 93.19 193 LEU A CA 1
ATOM 1574 C C . LEU A 1 193 ? -14.368 -1.262 -11.475 1.00 93.19 193 LEU A C 1
ATOM 1576 O O . LEU A 1 193 ? -14.509 -1.765 -10.363 1.00 93.19 193 LEU A O 1
ATOM 1580 N N . TYR A 1 194 ? -13.687 -1.868 -12.452 1.00 93.00 194 TYR A N 1
ATOM 1581 C CA . TYR A 1 194 ? -12.973 -3.133 -12.267 1.00 93.00 194 TYR A CA 1
ATOM 1582 C C . TYR A 1 194 ? -11.916 -3.029 -11.159 1.00 93.00 194 TYR A C 1
ATOM 1584 O O . TYR A 1 194 ? -11.833 -3.905 -10.301 1.00 93.00 194 TYR A O 1
ATOM 1592 N N . GLN A 1 195 ? -11.132 -1.944 -11.141 1.00 92.19 195 GLN A N 1
ATOM 1593 C CA . GLN A 1 195 ? -10.107 -1.730 -10.114 1.00 92.19 195 GLN A CA 1
ATOM 1594 C C . GLN A 1 195 ? -10.700 -1.561 -8.713 1.00 92.19 195 GLN A C 1
ATOM 1596 O O . GLN A 1 195 ? -10.092 -2.040 -7.763 1.00 92.19 195 GLN A O 1
ATOM 1601 N N . ILE A 1 196 ? -11.871 -0.927 -8.577 1.00 91.06 196 ILE A N 1
ATOM 1602 C CA . ILE A 1 196 ? -12.571 -0.845 -7.285 1.00 91.06 196 ILE A CA 1
ATOM 1603 C C . ILE A 1 196 ? -12.874 -2.259 -6.788 1.00 91.06 196 ILE A C 1
ATOM 1605 O O . ILE A 1 196 ? -12.435 -2.636 -5.709 1.00 91.06 196 ILE A O 1
ATOM 1609 N N . ILE A 1 197 ? -13.522 -3.086 -7.613 1.00 91.62 197 ILE A N 1
ATOM 1610 C CA . ILE A 1 197 ? -13.868 -4.459 -7.221 1.00 91.62 197 ILE A CA 1
ATOM 1611 C C . ILE A 1 197 ? -12.629 -5.294 -6.884 1.00 91.62 197 ILE A C 1
ATOM 1613 O O . ILE A 1 197 ? -12.660 -6.046 -5.914 1.00 91.62 197 ILE A O 1
ATOM 1617 N N . ALA A 1 198 ? -11.546 -5.148 -7.650 1.00 90.12 198 ALA A N 1
ATOM 1618 C CA . ALA A 1 198 ? -10.330 -5.936 -7.473 1.00 90.12 198 ALA A CA 1
ATOM 1619 C C . ALA A 1 198 ? -9.460 -5.513 -6.275 1.00 90.12 198 ALA A C 1
ATOM 1621 O O . ALA A 1 198 ? -8.671 -6.326 -5.804 1.00 90.12 198 ALA A O 1
ATOM 1622 N N . ARG A 1 199 ? -9.543 -4.254 -5.820 1.00 89.81 199 ARG A N 1
ATOM 1623 C CA . ARG A 1 199 ? -8.678 -3.708 -4.753 1.00 89.81 199 ARG A CA 1
ATOM 1624 C C . ARG A 1 199 ? -9.366 -3.560 -3.402 1.00 89.81 199 ARG A C 1
ATOM 1626 O O . ARG A 1 199 ? -8.688 -3.265 -2.426 1.00 89.81 199 ARG A O 1
ATOM 1633 N N . THR A 1 200 ? -10.687 -3.675 -3.345 1.00 89.50 200 THR A N 1
ATOM 1634 C CA . THR A 1 200 ? -11.420 -3.579 -2.082 1.00 89.50 200 THR A CA 1
ATOM 1635 C C . THR A 1 200 ? -11.281 -4.873 -1.279 1.00 89.50 200 THR A C 1
ATOM 1637 O O . THR A 1 200 ? -11.527 -5.960 -1.798 1.00 89.50 200 THR A O 1
ATOM 1640 N N . ASP A 1 201 ? -10.944 -4.738 0.005 1.00 87.44 201 ASP A N 1
ATOM 1641 C CA . ASP A 1 201 ? -10.915 -5.836 0.976 1.00 87.44 201 ASP A CA 1
ATOM 1642 C C . ASP A 1 201 ? -12.342 -6.172 1.432 1.00 87.44 201 ASP A C 1
ATOM 1644 O O . ASP A 1 201 ? -12.812 -5.740 2.486 1.00 87.44 201 ASP A O 1
ATOM 1648 N N . TRP A 1 202 ? -13.074 -6.883 0.577 1.00 90.50 202 TRP A N 1
ATOM 1649 C CA . TRP A 1 202 ? -14.441 -7.314 0.858 1.00 90.50 202 TRP A CA 1
ATOM 1650 C C . TRP A 1 202 ? -14.466 -8.324 2.008 1.00 90.50 202 TRP A C 1
ATOM 1652 O O . TRP A 1 202 ? -13.795 -9.355 1.929 1.00 90.50 202 TRP A O 1
ATOM 1662 N N . LEU A 1 203 ? -15.298 -8.087 3.027 1.00 88.81 203 LEU A N 1
ATOM 1663 C CA . LEU A 1 203 ? -15.603 -9.138 4.005 1.00 88.81 203 LEU A CA 1
ATOM 1664 C C . LEU A 1 203 ? -16.415 -10.252 3.330 1.00 88.81 203 LEU A C 1
ATOM 1666 O O . LEU A 1 203 ? -16.204 -11.442 3.570 1.00 88.81 203 LEU A O 1
ATOM 1670 N N . HIS A 1 204 ? -17.320 -9.852 2.438 1.00 87.06 204 HIS A N 1
ATOM 1671 C CA . HIS A 1 204 ? -18.137 -10.736 1.625 1.00 87.06 204 HIS A CA 1
ATOM 1672 C C . HIS A 1 204 ? -17.854 -10.480 0.138 1.00 87.06 204 HIS A C 1
ATOM 1674 O O . HIS A 1 204 ? -18.506 -9.636 -0.483 1.00 87.06 204 HIS A O 1
ATOM 1680 N N . PRO A 1 205 ? -16.866 -11.177 -0.454 1.00 89.25 205 PRO A N 1
ATOM 1681 C CA . PRO A 1 205 ? -16.457 -10.921 -1.827 1.00 89.25 205 PRO A CA 1
ATOM 1682 C C . PRO A 1 205 ? -17.581 -11.223 -2.829 1.00 89.25 205 PRO A C 1
ATOM 1684 O O . PRO A 1 205 ? -18.422 -12.097 -2.587 1.00 89.25 205 PRO A O 1
ATOM 1687 N N . PRO A 1 206 ? -17.589 -10.537 -3.988 1.00 91.44 206 PRO A N 1
ATOM 1688 C CA . PRO A 1 206 ? -18.543 -10.823 -5.050 1.00 91.44 206 PRO A CA 1
ATOM 1689 C C . PRO A 1 206 ? -18.452 -12.286 -5.496 1.00 91.44 206 PRO A C 1
ATOM 1691 O O . PRO A 1 206 ? -17.371 -12.868 -5.581 1.00 91.44 206 PRO A O 1
ATOM 1694 N N . SER A 1 207 ? -19.604 -12.878 -5.825 1.00 92.88 207 SER A N 1
ATOM 1695 C CA . SER A 1 207 ? -19.663 -14.261 -6.313 1.00 92.88 207 SER A CA 1
ATOM 1696 C C . SER A 1 207 ? -18.832 -14.463 -7.588 1.00 92.88 207 SER A C 1
ATOM 1698 O O . SER A 1 207 ? -18.682 -13.542 -8.394 1.00 92.88 207 SER A O 1
ATOM 1700 N N . GLY A 1 208 ? -18.353 -15.690 -7.824 1.00 90.81 208 GLY A N 1
ATOM 1701 C CA . GLY A 1 208 ? -17.553 -16.014 -9.015 1.00 90.81 208 GLY A CA 1
ATOM 1702 C C . GLY A 1 208 ? -18.236 -15.630 -10.334 1.00 90.81 208 GLY A C 1
ATOM 1703 O O . GLY A 1 208 ? -17.590 -15.091 -11.224 1.00 90.81 208 GLY A O 1
ATOM 1704 N N . VAL A 1 209 ? -19.562 -15.782 -10.419 1.00 92.38 209 VAL A N 1
ATOM 1705 C CA . VAL A 1 209 ? -20.360 -15.395 -11.598 1.00 92.38 209 VAL A CA 1
ATOM 1706 C C . VAL A 1 209 ? -20.261 -13.892 -11.885 1.00 92.38 209 VAL A C 1
ATOM 1708 O O . VAL A 1 209 ? -20.098 -13.482 -13.034 1.00 92.38 209 VAL A O 1
ATOM 1711 N N . ILE A 1 210 ? -20.335 -13.068 -10.836 1.00 91.06 210 ILE A N 1
ATOM 1712 C CA . ILE A 1 210 ? -20.207 -11.608 -10.926 1.00 91.06 210 ILE A CA 1
ATOM 1713 C C . ILE A 1 210 ? -18.793 -11.236 -11.377 1.00 91.06 210 ILE A C 1
ATOM 1715 O O . ILE A 1 210 ? -18.624 -10.437 -12.299 1.00 91.06 210 ILE A O 1
ATOM 1719 N N . VAL A 1 211 ? -17.781 -11.847 -10.758 1.00 92.12 211 VAL A N 1
ATOM 1720 C CA . VAL A 1 211 ? -16.373 -11.606 -11.092 1.00 92.12 211 VAL A CA 1
ATOM 1721 C C . VAL A 1 211 ? -16.090 -11.956 -12.553 1.00 92.12 211 VAL A C 1
ATOM 1723 O O . VAL A 1 211 ? -15.494 -11.148 -13.264 1.00 92.12 211 VAL A O 1
ATOM 1726 N N . GLU A 1 212 ? -16.571 -13.101 -13.036 1.00 92.31 212 GLU A N 1
ATOM 1727 C CA . GLU A 1 212 ? -16.427 -13.521 -14.433 1.00 92.31 212 GLU A CA 1
ATOM 1728 C C . GLU A 1 212 ? -17.119 -12.564 -15.415 1.00 92.31 212 GLU A C 1
ATOM 1730 O O . GLU A 1 212 ? -16.570 -12.267 -16.479 1.00 92.31 212 GLU A O 1
ATOM 1735 N N . GLU A 1 213 ? -18.315 -12.058 -15.084 1.00 92.69 213 GLU A N 1
ATOM 1736 C CA . GLU A 1 213 ? -19.018 -11.066 -15.909 1.00 92.69 213 GLU A CA 1
ATOM 1737 C C . GLU A 1 213 ? -18.183 -9.784 -16.050 1.00 92.69 213 GLU A C 1
ATOM 1739 O O . GLU A 1 213 ? -17.933 -9.317 -17.165 1.00 92.69 213 GLU A O 1
ATOM 1744 N N . ILE A 1 214 ? -17.694 -9.255 -14.929 1.00 91.69 214 ILE A N 1
ATOM 1745 C CA . ILE A 1 214 ? -16.891 -8.028 -14.876 1.00 91.69 214 ILE A CA 1
ATOM 1746 C C . ILE A 1 214 ? -15.559 -8.215 -15.608 1.00 91.69 214 ILE A C 1
ATOM 1748 O O . ILE A 1 214 ? -15.181 -7.371 -16.423 1.00 91.69 214 ILE A O 1
ATOM 1752 N N . GLN A 1 215 ? -14.873 -9.339 -15.384 1.00 92.88 215 GLN A N 1
ATOM 1753 C CA . GLN A 1 215 ? -13.624 -9.676 -16.068 1.00 92.88 215 GLN A CA 1
ATOM 1754 C C . GLN A 1 215 ? -13.812 -9.777 -17.581 1.00 92.88 215 GLN A C 1
ATOM 1756 O O . GLN A 1 215 ? -12.980 -9.273 -18.333 1.00 92.88 215 GLN A O 1
ATOM 1761 N N . ARG A 1 216 ? -14.914 -10.372 -18.049 1.00 94.00 216 ARG A N 1
ATOM 1762 C CA . ARG A 1 216 ? -15.215 -10.483 -19.482 1.00 94.00 216 ARG A CA 1
ATOM 1763 C C . ARG A 1 216 ? -15.392 -9.112 -20.133 1.00 94.00 216 ARG A C 1
ATOM 1765 O O . ARG A 1 216 ? -14.819 -8.862 -21.195 1.00 94.00 216 ARG A O 1
ATOM 1772 N N . VAL A 1 217 ? -16.160 -8.222 -19.499 1.00 93.56 217 VAL A N 1
ATOM 1773 C CA . VAL A 1 217 ? -16.377 -6.852 -19.996 1.00 93.56 217 VAL A CA 1
ATOM 1774 C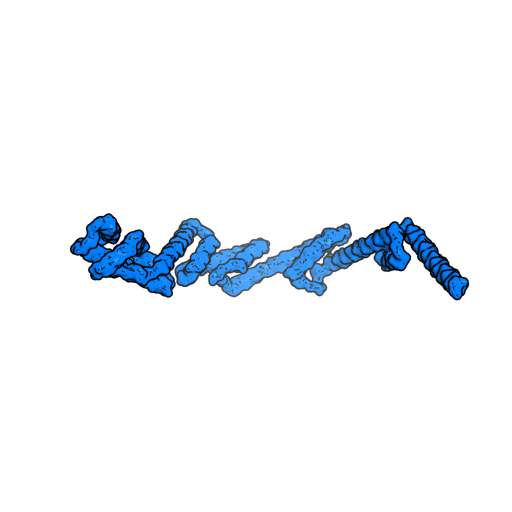 C . VAL A 1 217 ? -15.069 -6.060 -19.968 1.00 93.56 217 VAL A C 1
ATOM 1776 O O . VAL A 1 217 ? -14.725 -5.412 -20.955 1.00 93.56 217 VAL A O 1
ATOM 1779 N N . PHE A 1 218 ? -14.297 -6.156 -18.884 1.00 92.88 218 PHE A N 1
ATOM 1780 C CA . PHE A 1 218 ? -12.990 -5.510 -18.782 1.00 92.88 218 PHE A CA 1
ATOM 1781 C C . PHE A 1 218 ? -12.017 -6.011 -19.857 1.00 92.88 218 PHE A C 1
ATOM 1783 O O . PHE A 1 218 ? -11.424 -5.201 -20.565 1.00 92.88 218 PHE A O 1
ATOM 1790 N N . HIS A 1 219 ? -11.898 -7.329 -20.047 1.00 90.94 219 HIS A N 1
ATOM 1791 C CA . HIS A 1 219 ? -10.988 -7.925 -21.025 1.00 90.94 219 HIS A CA 1
ATOM 1792 C C . HIS A 1 219 ? -11.327 -7.510 -22.462 1.00 90.94 219 HIS A C 1
ATOM 1794 O O . HIS A 1 219 ? -10.427 -7.156 -23.222 1.00 90.94 219 HIS A O 1
ATOM 1800 N N . LYS A 1 220 ? -12.620 -7.456 -22.817 1.00 92.00 220 LYS A N 1
ATOM 1801 C CA . LYS A 1 220 ? -13.098 -6.935 -24.112 1.00 92.00 220 LYS A CA 1
ATOM 1802 C C . LYS A 1 220 ? -12.531 -5.540 -24.409 1.00 92.00 220 LYS A C 1
ATOM 1804 O O . LYS A 1 220 ? -12.064 -5.295 -25.520 1.00 92.00 220 LYS A O 1
ATOM 1809 N N . TYR A 1 221 ? -12.568 -4.629 -23.436 1.00 91.31 221 TYR A N 1
ATOM 1810 C CA . TYR A 1 221 ? -12.042 -3.273 -23.611 1.00 91.31 221 TYR A CA 1
ATOM 1811 C C . TYR A 1 221 ? -10.525 -3.203 -23.507 1.00 91.31 221 TYR A C 1
ATOM 1813 O O . TYR A 1 221 ? -9.911 -2.483 -24.286 1.00 91.31 221 TYR A O 1
ATOM 1821 N N . HIS A 1 222 ? -9.923 -3.960 -22.594 1.00 87.81 222 HIS A N 1
ATOM 1822 C CA . HIS A 1 222 ? -8.478 -4.001 -22.422 1.00 87.81 222 HIS A CA 1
ATOM 1823 C C . HIS A 1 222 ? -7.782 -4.456 -23.708 1.00 87.81 222 HIS A C 1
ATOM 1825 O O . HIS A 1 222 ? -6.881 -3.772 -24.180 1.00 87.81 222 HIS A O 1
ATOM 1831 N N . VAL A 1 223 ? -8.246 -5.550 -24.324 1.00 86.25 223 VAL A N 1
ATOM 1832 C CA . VAL A 1 223 ? -7.713 -6.031 -25.610 1.00 86.25 223 VAL A CA 1
ATOM 1833 C C . VAL A 1 223 ? -7.829 -4.951 -26.681 1.00 86.25 223 VAL A C 1
ATOM 1835 O O . VAL A 1 223 ? -6.849 -4.656 -27.356 1.00 86.25 223 VAL A O 1
ATOM 1838 N N . ARG A 1 224 ? -8.990 -4.294 -26.785 1.00 87.69 224 ARG A N 1
ATOM 1839 C CA . ARG A 1 224 ? -9.210 -3.223 -27.765 1.00 87.69 224 ARG A CA 1
ATOM 1840 C C . ARG A 1 224 ? -8.296 -2.013 -27.542 1.00 87.69 224 ARG A C 1
ATOM 1842 O O . ARG A 1 224 ? -7.705 -1.530 -28.498 1.00 87.69 224 ARG A O 1
ATOM 1849 N N . ILE A 1 225 ? -8.164 -1.533 -26.304 1.00 87.75 225 ILE A N 1
ATOM 1850 C CA . ILE A 1 225 ? -7.289 -0.400 -25.960 1.00 87.75 225 ILE A CA 1
ATOM 1851 C C . ILE A 1 225 ? -5.833 -0.734 -26.275 1.00 87.75 225 ILE A C 1
ATOM 1853 O O . ILE A 1 225 ? -5.115 0.098 -26.831 1.00 87.75 225 ILE A O 1
ATOM 1857 N N . VAL A 1 226 ? -5.398 -1.942 -25.913 1.00 87.94 226 VAL A N 1
ATOM 1858 C CA . VAL A 1 226 ? -4.044 -2.426 -26.182 1.00 87.94 226 VAL A CA 1
ATOM 1859 C C . VAL A 1 226 ? -3.802 -2.513 -27.687 1.00 87.94 226 VAL A C 1
ATOM 1861 O O . VAL A 1 226 ? -2.786 -2.007 -28.152 1.00 87.94 226 VAL A O 1
ATOM 1864 N N . ASP A 1 227 ? -4.740 -3.058 -28.463 1.00 88.62 227 ASP A N 1
ATOM 1865 C CA . ASP A 1 227 ? -4.632 -3.124 -29.924 1.00 88.62 227 ASP A CA 1
ATOM 1866 C C . ASP A 1 227 ? -4.578 -1.731 -30.574 1.00 88.62 227 ASP A C 1
ATOM 1868 O O . ASP A 1 227 ? -3.720 -1.483 -31.427 1.00 88.62 227 ASP A O 1
ATOM 1872 N N . ASP A 1 228 ? -5.435 -0.798 -30.148 1.00 90.25 228 ASP A N 1
ATOM 1873 C CA . ASP A 1 228 ? -5.449 0.583 -30.650 1.00 90.25 228 ASP A CA 1
ATOM 1874 C C . ASP A 1 228 ? -4.146 1.321 -30.289 1.00 90.25 228 ASP A C 1
ATOM 1876 O O . ASP A 1 228 ? -3.586 2.064 -31.105 1.00 90.25 228 ASP A O 1
ATOM 1880 N N . SER A 1 229 ? -3.614 1.070 -29.092 1.00 91.75 229 SER A N 1
ATOM 1881 C CA . SER A 1 229 ? -2.351 1.638 -28.612 1.00 91.75 229 SER A CA 1
ATOM 1882 C C . SER A 1 229 ? -1.148 1.061 -29.364 1.00 91.75 229 SER A C 1
ATOM 1884 O O . SER A 1 229 ? -0.289 1.822 -29.808 1.00 91.75 229 SER A O 1
ATOM 1886 N N . ILE A 1 230 ? -1.115 -0.258 -29.593 1.00 92.94 230 ILE A N 1
ATOM 1887 C CA . ILE A 1 230 ? -0.112 -0.936 -30.429 1.00 92.94 230 ILE A CA 1
ATOM 1888 C C . ILE A 1 230 ? -0.127 -0.336 -31.833 1.00 92.94 230 ILE A C 1
ATOM 1890 O O . ILE A 1 230 ? 0.918 0.041 -32.361 1.00 92.94 230 ILE A O 1
ATOM 1894 N N . LYS A 1 231 ? -1.309 -0.195 -32.440 1.00 93.56 231 LYS A N 1
ATOM 1895 C CA . LYS A 1 231 ? -1.443 0.373 -33.783 1.00 93.56 231 LYS A CA 1
ATOM 1896 C C . LYS A 1 231 ? -0.925 1.813 -33.844 1.00 93.56 231 LYS A C 1
ATOM 1898 O O . LYS A 1 231 ? -0.096 2.128 -34.695 1.00 93.56 231 LYS A O 1
ATOM 1903 N N . THR A 1 232 ? -1.365 2.661 -32.918 1.00 95.31 232 THR A N 1
ATOM 1904 C CA . THR A 1 232 ? -0.966 4.076 -32.859 1.00 95.31 232 THR A CA 1
ATOM 1905 C C . THR A 1 232 ? 0.544 4.220 -32.647 1.00 95.31 232 THR A C 1
ATOM 1907 O O . THR A 1 232 ? 1.199 5.049 -33.282 1.00 95.31 232 THR A O 1
ATOM 1910 N N . LEU A 1 233 ? 1.129 3.394 -31.778 1.00 96.50 233 LEU A N 1
ATOM 1911 C CA . LEU A 1 233 ? 2.564 3.407 -31.517 1.00 96.50 233 LEU A CA 1
ATOM 1912 C C . LEU A 1 233 ? 3.371 2.906 -32.721 1.00 96.50 233 LEU A C 1
ATOM 1914 O O . LEU A 1 233 ? 4.371 3.531 -33.076 1.00 96.50 233 LEU A O 1
ATOM 1918 N N . ALA A 1 234 ? 2.914 1.851 -33.403 1.00 95.44 234 ALA A N 1
ATOM 1919 C CA . ALA A 1 234 ? 3.528 1.387 -34.647 1.00 95.44 234 ALA A CA 1
ATOM 1920 C C . ALA A 1 234 ? 3.534 2.488 -35.720 1.00 95.44 234 ALA A C 1
ATOM 1922 O O . ALA A 1 234 ? 4.559 2.709 -36.362 1.00 95.44 234 ALA A O 1
ATOM 1923 N N . GLU A 1 235 ? 2.429 3.220 -35.887 1.00 95.69 235 GLU A N 1
ATOM 1924 C CA . GLU A 1 235 ? 2.337 4.345 -36.829 1.00 95.69 235 GLU A CA 1
ATOM 1925 C C . GLU A 1 235 ? 3.329 5.469 -36.479 1.00 95.69 235 GLU A C 1
ATOM 1927 O O . GLU A 1 235 ? 4.035 5.969 -37.360 1.00 95.69 235 GLU A O 1
ATOM 1932 N N . ARG A 1 236 ? 3.464 5.818 -35.189 1.00 97.19 236 ARG A N 1
ATOM 1933 C CA . ARG A 1 236 ? 4.464 6.793 -34.705 1.00 97.19 236 ARG A CA 1
ATOM 1934 C C . ARG A 1 236 ? 5.895 6.333 -34.984 1.00 97.19 236 ARG A C 1
ATOM 1936 O O . ARG A 1 236 ? 6.713 7.143 -35.420 1.00 97.19 236 ARG A O 1
ATOM 1943 N N . ILE A 1 237 ? 6.194 5.051 -34.768 1.00 97.31 237 ILE A N 1
ATOM 1944 C CA . ILE A 1 237 ? 7.508 4.457 -35.055 1.00 97.31 237 ILE A CA 1
ATOM 1945 C C . ILE A 1 237 ? 7.808 4.527 -36.552 1.00 97.31 237 ILE A C 1
ATOM 1947 O O . ILE A 1 237 ? 8.874 4.999 -36.938 1.00 97.31 237 ILE A O 1
ATOM 1951 N N . VAL A 1 238 ? 6.869 4.118 -37.408 1.00 95.88 238 VAL A N 1
ATOM 1952 C CA . VAL A 1 238 ? 7.046 4.171 -38.867 1.00 95.88 238 VAL A CA 1
ATOM 1953 C C . VAL A 1 238 ? 7.277 5.611 -39.335 1.00 95.88 238 VAL A C 1
ATOM 1955 O O . VAL A 1 238 ? 8.180 5.857 -40.136 1.00 95.88 238 VAL A O 1
ATOM 1958 N N . ALA A 1 239 ? 6.529 6.578 -38.796 1.00 95.81 239 ALA A N 1
ATOM 1959 C CA . ALA A 1 239 ? 6.713 7.992 -39.111 1.00 95.81 239 ALA A CA 1
ATOM 1960 C C . ALA A 1 239 ? 8.078 8.532 -38.643 1.00 95.81 239 ALA A C 1
ATOM 1962 O O . ALA A 1 239 ? 8.746 9.246 -39.391 1.00 95.81 239 ALA A O 1
ATOM 1963 N N . ALA A 1 240 ? 8.523 8.185 -37.430 1.00 95.94 240 ALA A N 1
ATOM 1964 C CA . ALA A 1 240 ? 9.834 8.583 -36.914 1.00 95.94 240 ALA A CA 1
ATOM 1965 C C . ALA A 1 240 ? 10.985 7.944 -37.710 1.00 95.94 240 ALA A C 1
ATOM 1967 O O . ALA A 1 240 ? 11.965 8.618 -38.029 1.00 95.94 240 ALA A O 1
ATOM 1968 N N . HIS A 1 241 ? 10.824 6.683 -38.118 1.00 96.69 241 HIS A N 1
ATOM 1969 C CA . HIS A 1 241 ? 11.756 5.984 -38.997 1.00 96.69 241 HIS A CA 1
ATOM 1970 C C . HIS A 1 241 ? 11.860 6.644 -40.371 1.00 96.69 241 HIS A C 1
ATOM 1972 O O . HIS A 1 241 ? 12.970 6.867 -40.848 1.00 96.69 241 HIS A O 1
ATOM 1978 N N . GLY A 1 242 ? 10.733 7.053 -40.962 1.00 95.00 242 GLY A N 1
ATOM 1979 C CA . GLY A 1 242 ? 10.721 7.808 -42.219 1.00 95.00 242 GLY A CA 1
ATOM 1980 C C . GLY A 1 242 ? 11.441 9.162 -42.144 1.00 95.00 242 GLY A C 1
ATOM 1981 O O . GLY A 1 242 ? 11.890 9.666 -43.169 1.00 95.00 242 GLY A O 1
ATOM 1982 N N . ARG A 1 243 ? 11.590 9.742 -40.944 1.00 96.44 243 ARG A N 1
ATOM 1983 C CA . ARG A 1 243 ? 12.347 10.984 -40.702 1.00 96.44 243 ARG A CA 1
ATOM 1984 C C . ARG A 1 243 ? 13.806 10.755 -40.292 1.00 96.44 243 ARG A C 1
ATOM 1986 O O . ARG A 1 243 ? 14.512 11.733 -40.074 1.00 96.44 243 ARG A O 1
ATOM 1993 N N . HIS A 1 244 ? 14.251 9.502 -40.176 1.00 93.81 244 HIS A N 1
ATOM 1994 C CA . HIS A 1 244 ? 15.587 9.133 -39.689 1.00 93.81 244 HIS A CA 1
ATOM 1995 C C . HIS A 1 244 ? 15.943 9.738 -38.316 1.00 93.81 244 HIS A C 1
ATOM 1997 O O . HIS A 1 244 ? 17.097 10.073 -38.049 1.00 93.81 244 HIS A O 1
ATOM 2003 N N . ASP A 1 245 ? 14.958 9.860 -37.424 1.00 94.81 245 ASP A N 1
ATOM 2004 C CA . ASP A 1 245 ? 15.150 10.397 -36.074 1.00 94.81 245 ASP A CA 1
ATOM 2005 C C . ASP A 1 245 ? 15.466 9.269 -35.077 1.00 94.81 245 ASP A C 1
ATOM 2007 O O . ASP A 1 245 ? 14.569 8.634 -34.514 1.00 94.81 245 ASP A O 1
ATOM 2011 N N . ALA A 1 246 ? 16.760 9.001 -34.877 1.00 92.81 246 ALA A N 1
ATOM 2012 C CA . ALA A 1 246 ? 17.243 7.933 -33.996 1.00 92.81 246 ALA A CA 1
ATOM 2013 C C . ALA A 1 246 ? 16.911 8.154 -32.517 1.00 92.81 246 ALA A C 1
ATOM 2015 O O . ALA A 1 246 ? 16.644 7.182 -31.805 1.00 92.81 246 ALA A O 1
ATOM 2016 N N . GLY A 1 247 ? 16.895 9.410 -32.062 1.00 92.19 247 GLY A N 1
ATOM 2017 C CA . GLY A 1 247 ? 16.573 9.744 -30.677 1.00 92.19 247 GLY A CA 1
ATOM 2018 C C . GLY A 1 247 ? 15.128 9.376 -30.365 1.00 92.19 247 GLY A C 1
ATOM 2019 O O . GLY A 1 247 ? 14.868 8.534 -29.504 1.00 92.19 247 GLY A O 1
ATOM 2020 N N . THR A 1 248 ? 14.189 9.921 -31.143 1.00 94.81 248 THR A N 1
ATOM 2021 C CA . THR A 1 248 ? 12.758 9.630 -30.978 1.00 94.81 248 THR A CA 1
ATOM 2022 C C . THR A 1 248 ? 12.460 8.141 -31.158 1.00 94.81 248 THR A C 1
ATOM 2024 O O . THR A 1 248 ? 11.707 7.566 -30.374 1.00 94.81 248 THR A O 1
ATOM 2027 N N . LEU A 1 249 ? 13.071 7.481 -32.148 1.00 96.00 249 LEU A N 1
ATOM 2028 C CA . LEU A 1 249 ? 12.859 6.051 -32.373 1.00 96.00 249 LEU A CA 1
ATOM 2029 C C . LEU A 1 249 ? 13.298 5.174 -31.200 1.00 96.00 249 LEU A C 1
ATOM 2031 O O . LEU A 1 249 ? 12.600 4.216 -30.881 1.00 96.00 249 LEU A O 1
ATOM 2035 N N . THR A 1 250 ? 14.417 5.492 -30.550 1.00 95.19 250 THR A N 1
ATOM 2036 C CA . THR A 1 250 ? 14.907 4.715 -29.400 1.00 95.19 250 THR A CA 1
ATOM 2037 C C . THR A 1 250 ? 13.891 4.737 -28.253 1.00 95.19 250 THR A C 1
ATOM 2039 O O . THR A 1 250 ? 13.571 3.693 -27.678 1.00 95.19 250 THR A O 1
ATOM 2042 N N . HIS A 1 251 ? 13.315 5.909 -27.969 1.00 96.75 251 HIS A N 1
ATOM 2043 C CA . HIS A 1 251 ? 12.259 6.047 -26.966 1.00 96.75 251 HIS A CA 1
ATOM 2044 C C . HIS A 1 251 ? 10.989 5.282 -27.358 1.00 96.75 251 HIS A C 1
ATOM 2046 O O . HIS A 1 251 ? 10.487 4.488 -26.567 1.00 96.75 251 HIS A O 1
ATOM 2052 N N . LEU A 1 252 ? 10.514 5.444 -28.597 1.00 96.94 252 LEU A N 1
ATOM 2053 C CA . LEU A 1 252 ? 9.299 4.769 -29.065 1.00 96.94 252 LEU A CA 1
ATOM 2054 C C . LEU A 1 252 ? 9.436 3.239 -29.102 1.00 96.94 252 LEU A C 1
ATOM 2056 O O . LEU A 1 252 ? 8.474 2.534 -28.817 1.00 96.94 252 LEU A O 1
ATOM 2060 N N . LEU A 1 253 ? 10.616 2.710 -29.441 1.00 96.06 253 LEU A N 1
ATOM 2061 C CA . LEU A 1 253 ? 10.891 1.270 -29.405 1.00 96.06 253 LEU A CA 1
ATOM 2062 C C . LEU A 1 253 ? 10.906 0.726 -27.971 1.00 96.06 253 LEU A C 1
ATOM 2064 O O . LEU A 1 253 ? 10.470 -0.398 -27.741 1.00 96.06 253 LEU A O 1
ATOM 2068 N N . THR A 1 254 ? 11.344 1.535 -27.006 1.00 96.19 254 THR A N 1
ATOM 2069 C CA . THR A 1 254 ? 11.281 1.180 -25.583 1.00 96.19 254 THR A CA 1
ATOM 2070 C C . THR A 1 254 ? 9.831 1.154 -25.088 1.00 96.19 254 THR A C 1
ATOM 2072 O O . THR A 1 254 ? 9.423 0.186 -24.447 1.00 96.19 254 THR A O 1
ATOM 2075 N N . GLU A 1 255 ? 9.029 2.172 -25.434 1.00 95.75 255 GLU A N 1
ATOM 2076 C CA . GLU A 1 255 ? 7.575 2.179 -25.185 1.00 95.75 255 GLU A CA 1
ATOM 2077 C C . GLU A 1 255 ? 6.908 0.945 -25.814 1.00 95.75 255 GLU A C 1
ATOM 2079 O O . GLU A 1 255 ? 6.056 0.302 -25.198 1.00 95.75 255 GLU A O 1
ATOM 2084 N N . TRP A 1 256 ? 7.329 0.581 -27.029 1.00 95.69 256 TRP A N 1
ATOM 2085 C CA . TRP A 1 256 ? 6.816 -0.586 -27.736 1.00 95.69 256 TRP A CA 1
ATOM 2086 C C . TRP A 1 256 ? 7.128 -1.880 -26.999 1.00 95.69 256 TRP A C 1
ATOM 2088 O O . TRP A 1 256 ? 6.231 -2.698 -26.840 1.00 95.69 256 TRP A O 1
ATOM 2098 N N . ASP A 1 257 ? 8.361 -2.071 -26.531 1.00 93.75 257 ASP A N 1
ATOM 2099 C CA . ASP A 1 257 ? 8.759 -3.297 -25.835 1.00 93.75 257 ASP A CA 1
ATOM 2100 C C . ASP A 1 257 ? 7.977 -3.488 -24.524 1.00 93.75 257 ASP A C 1
ATOM 2102 O O . ASP A 1 257 ? 7.542 -4.600 -24.216 1.00 93.75 257 ASP A O 1
ATOM 2106 N N . GLN A 1 258 ? 7.699 -2.401 -23.798 1.00 93.50 258 GLN A N 1
ATOM 2107 C CA . GLN A 1 258 ? 6.851 -2.427 -22.600 1.00 93.50 258 GLN A CA 1
ATOM 2108 C C . GLN A 1 258 ? 5.392 -2.782 -22.930 1.00 93.50 258 GLN A C 1
ATOM 2110 O O . GLN A 1 258 ? 4.786 -3.646 -22.284 1.00 93.50 258 GLN A O 1
ATOM 2115 N N . LEU A 1 259 ? 4.821 -2.146 -23.956 1.00 92.31 259 LEU A N 1
ATOM 2116 C CA . LEU A 1 259 ? 3.449 -2.416 -24.384 1.00 92.31 259 LEU A CA 1
ATOM 2117 C C . LEU A 1 259 ? 3.306 -3.831 -24.969 1.00 92.31 259 LEU A C 1
ATOM 2119 O O . LEU A 1 259 ? 2.327 -4.521 -24.707 1.00 92.31 259 LEU A O 1
ATOM 2123 N N . ALA A 1 260 ? 4.303 -4.303 -25.713 1.00 90.75 260 ALA A N 1
ATOM 2124 C CA . ALA A 1 260 ? 4.340 -5.640 -26.287 1.00 90.75 260 ALA A CA 1
ATOM 2125 C C . ALA A 1 260 ? 4.403 -6.725 -25.207 1.00 90.75 260 ALA A C 1
ATOM 2127 O O . ALA A 1 260 ? 3.692 -7.725 -25.311 1.00 90.75 260 ALA A O 1
ATOM 2128 N N . ALA A 1 261 ? 5.199 -6.511 -24.154 1.00 89.88 261 ALA A N 1
ATOM 2129 C CA . ALA A 1 261 ? 5.281 -7.423 -23.018 1.00 89.88 261 ALA A CA 1
ATOM 2130 C C . ALA A 1 261 ? 3.945 -7.519 -22.263 1.00 89.88 261 ALA A C 1
ATOM 2132 O O . ALA A 1 261 ? 3.474 -8.620 -21.985 1.00 89.88 261 ALA A O 1
ATOM 2133 N N . THR A 1 262 ? 3.297 -6.381 -21.987 1.00 86.62 262 THR A N 1
ATOM 2134 C CA . THR A 1 262 ? 1.979 -6.355 -21.320 1.00 86.62 262 THR A CA 1
ATOM 2135 C C . THR A 1 262 ? 0.863 -6.943 -22.188 1.00 86.62 262 THR A C 1
ATOM 2137 O O . THR A 1 262 ? -0.050 -7.582 -21.669 1.00 86.62 262 THR A O 1
ATOM 2140 N N . ALA A 1 263 ? 0.960 -6.791 -23.509 1.00 86.25 263 ALA A N 1
ATOM 2141 C CA . ALA A 1 263 ? 0.034 -7.366 -24.480 1.00 86.25 263 ALA A CA 1
ATOM 2142 C C . ALA A 1 263 ? 0.280 -8.856 -24.789 1.00 86.25 263 ALA A C 1
ATOM 2144 O O . ALA A 1 263 ? -0.517 -9.464 -25.505 1.00 86.25 263 ALA A O 1
ATOM 2145 N N . GLY A 1 264 ? 1.382 -9.441 -24.305 1.00 86.44 264 GLY A N 1
ATOM 2146 C CA . GLY A 1 264 ? 1.764 -10.821 -24.614 1.00 86.44 264 GLY A CA 1
ATOM 2147 C C . GLY A 1 264 ? 2.125 -11.049 -26.088 1.00 86.44 264 GLY A C 1
ATOM 2148 O O . GLY A 1 264 ? 1.896 -12.137 -26.618 1.00 86.44 264 GLY A O 1
ATOM 2149 N N . LEU A 1 265 ? 2.658 -10.032 -26.776 1.00 87.06 265 LEU A N 1
ATOM 2150 C CA . LEU A 1 265 ? 3.121 -10.175 -28.156 1.00 87.06 265 LEU A CA 1
ATOM 2151 C C . LEU A 1 265 ? 4.325 -11.120 -28.218 1.00 87.06 265 LEU A C 1
ATOM 2153 O O . LEU A 1 265 ? 5.317 -10.938 -27.515 1.00 87.06 265 LEU A O 1
ATOM 2157 N N . THR A 1 266 ? 4.257 -12.112 -29.104 1.00 85.00 266 THR A N 1
ATOM 2158 C CA . THR A 1 266 ? 5.361 -13.051 -29.341 1.00 85.00 266 THR A CA 1
ATOM 2159 C C . THR A 1 266 ? 6.235 -12.606 -30.519 1.00 85.00 266 THR A C 1
ATOM 2161 O O . THR A 1 266 ? 5.754 -11.912 -31.425 1.00 85.00 266 THR A O 1
ATOM 2164 N N . PRO A 1 267 ? 7.522 -13.008 -30.556 1.00 78.25 267 PRO A N 1
ATOM 2165 C CA . PRO A 1 267 ? 8.369 -12.792 -31.724 1.00 78.25 267 PRO A CA 1
ATOM 2166 C C . PRO A 1 267 ? 7.729 -13.404 -32.979 1.00 78.25 267 PRO A C 1
ATOM 2168 O O . PRO A 1 267 ? 7.461 -14.602 -33.028 1.00 78.25 267 PRO A O 1
ATOM 2171 N N . GLY A 1 268 ? 7.470 -12.578 -33.996 1.00 80.25 268 GLY A N 1
ATOM 2172 C CA . GLY A 1 268 ? 6.805 -12.996 -35.237 1.00 80.25 268 GLY A CA 1
ATOM 2173 C C . GLY A 1 268 ? 5.320 -12.632 -35.340 1.00 80.25 268 GLY A C 1
ATOM 2174 O O . GLY A 1 268 ? 4.726 -12.858 -36.401 1.00 80.25 268 GLY A O 1
ATOM 2175 N N . ASP A 1 269 ? 4.728 -12.020 -34.306 1.00 87.31 269 ASP A N 1
ATOM 2176 C CA . ASP A 1 269 ? 3.373 -11.466 -34.384 1.00 87.31 269 ASP A CA 1
ATOM 2177 C C . ASP A 1 269 ? 3.257 -10.494 -35.575 1.00 87.31 269 ASP A C 1
ATOM 2179 O O . ASP A 1 269 ? 4.115 -9.638 -35.819 1.00 87.31 269 ASP A O 1
ATOM 2183 N N . ARG A 1 270 ? 2.169 -10.619 -36.345 1.00 88.81 270 ARG A N 1
ATOM 2184 C CA . ARG A 1 270 ? 1.905 -9.772 -37.515 1.00 88.81 270 ARG A CA 1
ATOM 2185 C C . ARG A 1 270 ? 1.893 -8.283 -37.149 1.00 88.81 270 ARG A C 1
ATOM 2187 O O . ARG A 1 270 ? 2.312 -7.475 -37.978 1.00 88.81 270 ARG A O 1
ATOM 2194 N N . ARG A 1 271 ? 1.454 -7.933 -35.935 1.00 86.62 271 ARG A N 1
ATOM 2195 C CA . ARG A 1 271 ? 1.416 -6.562 -35.402 1.00 86.62 271 ARG A CA 1
ATOM 2196 C C . ARG A 1 271 ? 2.810 -5.964 -35.201 1.00 86.62 271 ARG A C 1
ATOM 2198 O O . ARG A 1 271 ? 2.945 -4.753 -35.302 1.00 86.62 271 ARG A O 1
ATOM 2205 N N . ALA A 1 272 ? 3.844 -6.784 -34.995 1.00 89.12 272 ALA A N 1
ATOM 2206 C CA . ALA A 1 272 ? 5.221 -6.323 -34.793 1.00 89.12 272 ALA A CA 1
ATOM 2207 C C . ALA A 1 272 ? 5.991 -6.046 -36.096 1.00 89.12 272 ALA A C 1
ATOM 2209 O O . ALA A 1 272 ? 6.982 -5.318 -36.090 1.00 89.12 272 ALA A O 1
ATOM 2210 N N . ARG A 1 273 ? 5.520 -6.566 -37.239 1.00 89.00 273 ARG A N 1
ATOM 2211 C CA . ARG A 1 273 ? 6.202 -6.414 -38.540 1.00 89.00 273 ARG A CA 1
ATOM 2212 C C . ARG A 1 273 ? 6.520 -4.964 -38.940 1.00 89.00 273 ARG A C 1
ATOM 2214 O O . ARG A 1 273 ? 7.618 -4.753 -39.447 1.00 89.00 273 ARG A O 1
ATOM 2221 N N . PRO A 1 274 ? 5.633 -3.967 -38.739 1.00 87.88 274 PRO A N 1
ATOM 2222 C CA . PRO A 1 274 ? 5.921 -2.582 -39.124 1.00 87.88 274 PRO A CA 1
ATOM 2223 C C . PRO A 1 274 ? 7.077 -1.943 -38.338 1.00 87.88 274 PRO A C 1
ATOM 2225 O O . PRO A 1 274 ? 7.679 -0.982 -38.807 1.00 87.88 274 PRO A O 1
ATOM 2228 N N . VAL A 1 275 ? 7.385 -2.466 -37.149 1.00 94.19 275 VAL A N 1
ATOM 2229 C CA . VAL A 1 275 ? 8.377 -1.907 -36.220 1.00 94.19 275 VAL A CA 1
ATOM 2230 C C . VAL A 1 275 ? 9.773 -2.505 -36.442 1.00 94.19 275 VAL A C 1
ATOM 2232 O O . VAL A 1 275 ? 10.779 -1.863 -36.142 1.00 94.19 275 VAL A O 1
ATOM 2235 N N . GLU A 1 276 ? 9.856 -3.700 -37.032 1.00 92.19 276 GLU A N 1
ATOM 2236 C CA . GLU A 1 276 ? 11.106 -4.456 -37.172 1.00 92.19 276 GLU A CA 1
ATOM 2237 C C . GLU A 1 276 ? 12.175 -3.707 -37.979 1.00 92.19 276 GLU A C 1
ATOM 2239 O O . GLU A 1 276 ? 13.337 -3.634 -37.579 1.00 92.19 276 GLU A O 1
ATOM 2244 N N . SER A 1 277 ? 11.786 -3.064 -39.085 1.00 92.69 277 SER A N 1
ATOM 2245 C CA . SER A 1 277 ? 12.731 -2.284 -39.893 1.00 92.69 277 SER A CA 1
ATOM 2246 C C . SER A 1 277 ? 13.319 -1.104 -39.120 1.00 92.69 277 SER A C 1
ATOM 2248 O O . SER A 1 277 ? 14.504 -0.810 -39.260 1.00 92.69 277 SER A O 1
ATOM 2250 N N . ALA A 1 278 ? 12.504 -0.446 -38.287 1.00 94.75 278 ALA A N 1
ATOM 2251 C CA . ALA A 1 278 ? 12.952 0.672 -37.467 1.00 94.75 278 ALA A CA 1
ATOM 2252 C C . ALA A 1 278 ? 13.918 0.200 -36.370 1.00 94.75 278 ALA A C 1
ATOM 2254 O O . ALA A 1 278 ? 14.940 0.843 -36.139 1.00 94.75 278 ALA A O 1
ATOM 2255 N N . ARG A 1 279 ? 13.647 -0.959 -35.752 1.00 95.06 279 ARG A N 1
ATOM 2256 C CA . ARG A 1 279 ? 14.532 -1.579 -34.755 1.00 95.06 279 ARG A CA 1
ATOM 2257 C C . ARG A 1 279 ? 15.904 -1.911 -35.336 1.00 95.06 279 ARG A C 1
ATOM 2259 O O . ARG A 1 279 ? 16.916 -1.500 -34.772 1.00 95.06 279 ARG A O 1
ATOM 2266 N N . LEU A 1 280 ? 15.939 -2.596 -36.479 1.00 94.62 280 LEU A N 1
ATOM 2267 C CA . LEU A 1 280 ? 17.189 -2.937 -37.167 1.00 94.62 280 LEU A CA 1
ATOM 2268 C C . LEU A 1 280 ? 17.983 -1.688 -37.567 1.00 94.62 280 LEU A C 1
ATOM 2270 O O . LEU A 1 280 ? 19.214 -1.685 -37.518 1.00 94.62 280 LEU A O 1
ATOM 2274 N N . TRP A 1 281 ? 17.291 -0.617 -37.961 1.00 95.31 281 TRP A N 1
ATOM 2275 C CA . TRP A 1 281 ? 17.935 0.648 -38.291 1.00 95.31 281 TRP A CA 1
ATOM 2276 C C . TRP A 1 281 ? 18.556 1.320 -37.058 1.00 95.31 281 TRP A C 1
ATOM 2278 O O . TRP A 1 281 ? 19.731 1.675 -37.115 1.00 95.31 281 TRP A O 1
ATOM 2288 N N . VAL A 1 282 ? 17.836 1.424 -35.933 1.00 95.56 282 VAL A N 1
ATOM 2289 C CA . VAL A 1 282 ? 18.388 1.993 -34.684 1.00 95.56 282 VAL A CA 1
ATOM 2290 C C . VAL A 1 282 ? 19.597 1.195 -34.199 1.00 95.56 282 VAL A C 1
ATOM 2292 O O . VAL A 1 282 ? 20.622 1.791 -33.882 1.00 95.56 282 VAL A O 1
ATOM 2295 N N . GLN A 1 283 ? 19.525 -0.140 -34.221 1.00 94.62 283 GLN A N 1
ATOM 2296 C CA . GLN A 1 283 ? 20.657 -1.002 -33.860 1.00 94.62 283 GLN A CA 1
ATOM 2297 C C . GLN A 1 283 ? 21.892 -0.721 -34.721 1.00 94.62 283 GLN A C 1
ATOM 2299 O O . GLN A 1 283 ? 23.007 -0.661 -34.207 1.00 94.62 283 GLN A O 1
ATOM 2304 N N . ARG A 1 284 ? 21.703 -0.506 -36.030 1.00 94.44 284 ARG A N 1
ATOM 2305 C CA . ARG A 1 284 ? 22.797 -0.127 -36.930 1.00 94.44 284 ARG A CA 1
ATOM 2306 C C . ARG A 1 284 ? 23.361 1.249 -36.586 1.00 94.44 284 ARG A C 1
ATOM 2308 O O . ARG A 1 284 ? 24.576 1.390 -36.537 1.00 94.44 284 ARG A O 1
ATOM 2315 N N . VAL A 1 285 ? 22.504 2.240 -36.338 1.00 93.88 285 VAL A N 1
ATOM 2316 C CA . VAL A 1 285 ? 22.933 3.600 -35.973 1.00 93.88 285 VAL A CA 1
ATOM 2317 C C . VAL A 1 285 ? 23.738 3.591 -34.675 1.00 93.88 285 VAL A C 1
ATOM 2319 O O . VAL A 1 285 ? 24.802 4.202 -34.629 1.00 93.88 285 VAL A O 1
ATOM 2322 N N . HIS A 1 286 ? 23.277 2.873 -33.648 1.00 92.94 286 HIS A N 1
ATOM 2323 C CA . HIS A 1 286 ? 24.000 2.733 -32.379 1.00 92.94 286 HIS A CA 1
ATOM 2324 C C . HIS A 1 286 ? 25.339 2.023 -32.582 1.00 92.94 286 HIS A C 1
ATOM 2326 O O . HIS A 1 286 ? 26.364 2.533 -32.149 1.00 92.94 286 HIS A O 1
ATOM 2332 N N . ALA A 1 287 ? 25.369 0.920 -33.337 1.00 93.31 287 ALA A N 1
ATOM 2333 C CA . ALA A 1 287 ? 26.616 0.223 -33.649 1.00 93.31 287 ALA A CA 1
ATOM 2334 C C . ALA A 1 287 ? 27.615 1.111 -34.416 1.00 93.31 287 ALA A C 1
ATOM 2336 O O . ALA A 1 287 ? 28.819 1.050 -34.166 1.00 93.31 287 ALA A O 1
ATOM 2337 N N . GLU A 1 288 ? 27.138 1.951 -35.340 1.00 93.44 288 GLU A N 1
ATOM 2338 C CA . GLU A 1 288 ? 27.978 2.928 -36.037 1.00 93.44 288 GLU A CA 1
ATOM 2339 C C . GLU A 1 288 ? 28.495 4.021 -35.092 1.00 93.44 288 GLU A C 1
ATOM 2341 O O . GLU A 1 288 ? 29.660 4.399 -35.197 1.00 93.44 288 GLU A O 1
ATOM 2346 N N . GLN A 1 289 ? 27.666 4.523 -34.173 1.00 92.38 289 GLN A N 1
ATOM 2347 C CA . GLN A 1 289 ? 28.065 5.516 -33.169 1.00 92.38 289 GLN A CA 1
ATOM 2348 C C . GLN A 1 289 ? 29.095 4.950 -32.185 1.00 92.38 289 GLN A C 1
ATOM 2350 O O . GLN A 1 289 ? 30.130 5.577 -31.968 1.00 92.38 289 GLN A O 1
ATOM 2355 N N . ASP A 1 290 ? 28.871 3.747 -31.662 1.00 93.12 290 ASP A N 1
ATOM 2356 C CA . ASP A 1 290 ? 29.802 3.068 -30.759 1.00 93.12 290 ASP A CA 1
ATOM 2357 C C . ASP A 1 290 ? 31.148 2.814 -31.439 1.00 93.12 290 ASP A C 1
ATOM 2359 O O . ASP A 1 290 ? 32.206 3.048 -30.853 1.00 93.12 290 ASP A O 1
ATOM 2363 N N . LEU A 1 291 ? 31.125 2.388 -32.706 1.00 94.19 291 LEU A N 1
ATOM 2364 C CA . LEU A 1 291 ? 32.344 2.184 -33.481 1.00 94.19 291 LEU A CA 1
ATOM 2365 C C . LEU A 1 291 ? 33.119 3.495 -33.676 1.00 94.19 291 LEU A C 1
ATOM 2367 O O . LEU A 1 291 ? 34.346 3.488 -33.585 1.00 94.19 291 LEU A O 1
ATOM 2371 N N . ARG A 1 292 ? 32.417 4.611 -33.920 1.00 93.38 292 ARG A N 1
ATOM 2372 C CA . ARG A 1 292 ? 33.029 5.947 -34.019 1.00 93.38 292 ARG A CA 1
ATOM 2373 C C . ARG A 1 292 ? 33.675 6.363 -32.706 1.00 93.38 292 ARG A C 1
ATOM 2375 O O . ARG A 1 292 ? 34.835 6.747 -32.716 1.00 93.38 292 ARG A O 1
ATOM 2382 N N . LEU A 1 293 ? 32.971 6.222 -31.585 1.00 95.19 293 LEU A N 1
ATOM 2383 C CA . LEU A 1 293 ? 33.505 6.570 -30.267 1.00 95.19 293 LEU A CA 1
ATOM 2384 C C . LEU A 1 293 ? 34.741 5.732 -29.920 1.00 95.19 293 LEU A C 1
ATOM 2386 O O . LEU A 1 293 ? 35.756 6.269 -29.482 1.00 95.19 293 LEU A O 1
ATOM 2390 N N . GLN A 1 294 ? 34.698 4.420 -30.166 1.00 95.62 294 GLN A N 1
ATOM 2391 C CA . GLN A 1 294 ? 35.850 3.540 -29.945 1.00 95.62 294 GLN A CA 1
ATOM 2392 C C . GLN A 1 294 ? 37.050 3.921 -30.818 1.00 95.62 294 GLN A C 1
ATOM 2394 O O . GLN A 1 294 ? 38.193 3.853 -30.359 1.00 95.62 294 GLN A O 1
ATOM 2399 N N . HIS A 1 295 ? 36.797 4.320 -32.066 1.00 97.00 295 HIS A N 1
ATOM 2400 C CA . HIS A 1 295 ? 37.824 4.810 -32.979 1.00 97.00 295 HIS A CA 1
ATOM 2401 C C . HIS A 1 295 ? 38.422 6.138 -32.500 1.00 97.00 295 H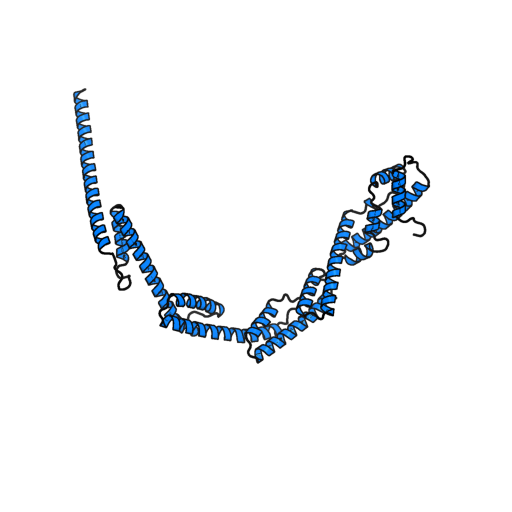IS A C 1
ATOM 2403 O O . HIS A 1 295 ? 39.641 6.234 -32.382 1.00 97.00 295 HIS A O 1
ATOM 2409 N N . GLU A 1 296 ? 37.592 7.117 -32.139 1.00 96.44 296 GLU A N 1
ATOM 2410 C CA . GLU A 1 296 ? 38.026 8.414 -31.601 1.00 96.44 296 GLU A CA 1
ATOM 2411 C C . GLU A 1 296 ? 38.871 8.249 -30.333 1.00 96.44 296 GLU A C 1
ATOM 2413 O O . GLU A 1 296 ? 39.939 8.854 -30.213 1.00 96.44 296 GLU A O 1
ATOM 2418 N N . MET A 1 297 ? 38.454 7.369 -29.417 1.00 97.31 297 MET A N 1
ATOM 2419 C CA . MET A 1 297 ? 39.228 7.031 -28.221 1.00 97.31 297 MET A CA 1
ATOM 2420 C C . MET A 1 297 ? 40.580 6.403 -28.575 1.00 97.31 297 MET A C 1
ATOM 2422 O O . MET A 1 297 ? 41.599 6.807 -28.020 1.00 97.31 297 MET A O 1
ATOM 2426 N N . ALA A 1 298 ? 40.622 5.454 -29.516 1.00 96.94 298 ALA A N 1
ATOM 2427 C CA . ALA A 1 298 ? 41.874 4.829 -29.945 1.00 96.94 298 ALA A CA 1
ATOM 2428 C C . ALA A 1 298 ? 42.836 5.844 -30.594 1.00 96.94 298 ALA A C 1
ATOM 2430 O O . ALA A 1 298 ? 44.038 5.819 -30.326 1.00 96.94 298 ALA A O 1
ATOM 2431 N N . VAL A 1 299 ? 42.311 6.772 -31.401 1.00 97.56 299 VAL A N 1
ATOM 2432 C CA . VAL A 1 299 ? 43.085 7.869 -32.004 1.00 97.56 299 VAL A CA 1
ATOM 2433 C C . VAL A 1 299 ? 43.619 8.820 -30.927 1.00 97.56 299 VAL A C 1
ATOM 2435 O O . VAL A 1 299 ? 44.794 9.192 -30.967 1.00 97.56 299 VAL A O 1
ATOM 2438 N N . ALA A 1 3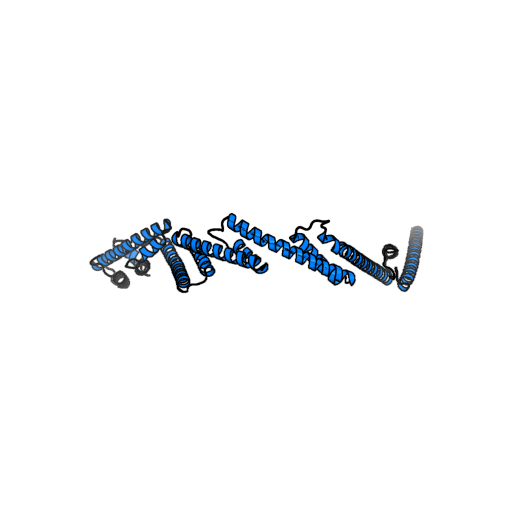00 ? 42.802 9.185 -29.936 1.00 97.25 300 ALA A N 1
ATOM 2439 C CA . ALA A 1 300 ? 43.215 10.047 -28.827 1.00 97.25 300 ALA A CA 1
ATOM 2440 C C . ALA A 1 300 ? 44.283 9.389 -27.932 1.00 97.25 300 ALA A C 1
ATOM 2442 O O . ALA A 1 300 ? 45.257 10.038 -27.535 1.00 97.25 300 ALA A O 1
ATOM 2443 N N . GLU A 1 301 ? 44.141 8.092 -27.644 1.00 96.62 301 GLU A N 1
ATOM 2444 C CA . GLU A 1 301 ? 45.139 7.309 -26.912 1.00 96.62 301 GLU A CA 1
ATOM 2445 C C . GLU A 1 301 ? 46.473 7.251 -27.665 1.00 96.62 301 GLU A C 1
ATOM 2447 O O . GLU A 1 301 ? 47.523 7.492 -27.065 1.00 96.62 301 GLU A O 1
ATOM 2452 N N . LEU A 1 302 ? 46.445 6.992 -28.979 1.00 97.19 302 LEU A N 1
ATOM 2453 C CA . LEU A 1 302 ? 47.640 7.029 -29.823 1.00 97.19 302 LEU A CA 1
ATOM 2454 C C . LEU A 1 302 ? 48.285 8.421 -29.800 1.00 97.19 302 LEU A C 1
ATOM 2456 O O . LEU A 1 302 ? 49.487 8.535 -29.566 1.00 97.19 302 LEU A O 1
ATOM 2460 N N . GLY A 1 303 ? 47.489 9.484 -29.957 1.00 96.44 303 GLY A N 1
ATOM 2461 C CA . GLY A 1 303 ? 47.953 10.871 -29.862 1.00 96.44 303 GLY A CA 1
ATOM 2462 C C . GLY A 1 303 ? 48.647 11.194 -28.542 1.00 96.44 303 GLY A C 1
ATOM 2463 O O . GLY A 1 303 ? 49.691 11.854 -28.533 1.00 96.44 303 GLY A O 1
ATOM 2464 N N . THR A 1 304 ? 48.112 10.678 -27.437 1.00 96.88 304 THR A N 1
ATOM 2465 C CA . THR A 1 304 ? 48.699 10.823 -26.099 1.00 96.88 304 THR A CA 1
ATOM 2466 C C . THR A 1 304 ? 49.994 10.019 -25.962 1.00 96.88 304 THR A C 1
ATOM 2468 O O . THR A 1 304 ? 50.990 10.535 -25.450 1.00 96.88 304 THR A O 1
ATOM 2471 N N . GLY A 1 305 ? 50.022 8.778 -26.456 1.00 95.31 305 GLY A N 1
ATOM 2472 C CA . GLY A 1 305 ? 51.223 7.940 -26.463 1.00 95.31 305 GLY A CA 1
ATOM 2473 C C . GLY A 1 305 ? 52.373 8.583 -27.240 1.00 95.31 305 GLY A C 1
ATOM 2474 O O . GLY A 1 305 ? 53.501 8.630 -26.748 1.00 95.31 305 GLY A O 1
ATOM 2475 N N . VAL A 1 306 ? 52.070 9.138 -28.417 1.00 95.25 306 VAL A N 1
ATOM 2476 C CA . VAL A 1 306 ? 53.022 9.862 -29.273 1.00 95.25 306 VAL A CA 1
ATOM 2477 C C . VAL A 1 306 ? 53.543 11.121 -28.576 1.00 95.25 306 VAL A C 1
ATOM 2479 O O . VAL A 1 306 ? 54.746 11.369 -28.576 1.00 95.25 306 VAL A O 1
ATOM 2482 N N . ALA A 1 307 ? 52.666 11.907 -27.941 1.00 93.81 307 ALA A N 1
ATOM 2483 C CA . ALA A 1 307 ? 53.058 13.130 -27.235 1.00 93.81 307 ALA A CA 1
ATOM 2484 C C . ALA A 1 307 ? 53.951 12.866 -26.011 1.00 93.81 307 ALA A C 1
ATOM 2486 O O . ALA A 1 307 ? 54.852 13.650 -25.724 1.00 93.81 307 ALA A O 1
ATOM 2487 N N . THR A 1 308 ? 53.708 11.766 -25.298 1.00 92.75 308 THR A N 1
ATOM 2488 C CA . THR A 1 308 ? 54.456 11.387 -24.087 1.00 92.75 308 THR A CA 1
ATOM 2489 C C . THR A 1 308 ? 55.709 10.560 -24.373 1.00 92.75 308 THR A C 1
ATOM 2491 O O . THR A 1 308 ? 56.434 10.244 -23.434 1.00 92.75 308 THR A O 1
ATOM 2494 N N . LEU A 1 309 ? 55.975 10.218 -25.643 1.00 83.50 309 LEU A N 1
ATOM 2495 C CA . LEU A 1 309 ? 57.078 9.342 -26.059 1.00 83.50 309 LEU A CA 1
ATOM 2496 C C . LEU A 1 309 ? 57.112 8.036 -25.251 1.00 83.50 309 LEU A C 1
ATOM 2498 O O . LEU A 1 309 ? 58.143 7.633 -24.713 1.00 83.50 309 LEU A O 1
ATOM 2502 N N . THR A 1 310 ? 55.955 7.381 -25.145 1.00 80.81 310 THR A N 1
ATOM 2503 C CA . THR A 1 310 ? 55.866 6.065 -24.497 1.00 80.81 310 THR A CA 1
ATOM 2504 C C . THR A 1 310 ? 56.742 5.037 -25.238 1.00 80.81 310 THR A C 1
ATOM 2506 O O . THR A 1 310 ? 57.012 5.216 -26.420 1.00 80.81 310 THR A O 1
ATOM 2509 N N . ASP A 1 311 ? 57.165 3.949 -24.576 1.00 90.75 311 ASP A N 1
ATOM 2510 C CA . ASP A 1 311 ? 57.972 2.880 -25.193 1.00 90.75 311 ASP A CA 1
ATOM 2511 C C . ASP A 1 311 ? 57.456 2.436 -26.578 1.00 90.75 311 ASP A C 1
ATOM 2513 O O . ASP A 1 311 ? 56.247 2.309 -26.812 1.00 90.75 311 ASP A O 1
ATOM 2517 N N . ILE A 1 312 ? 58.399 2.154 -27.483 1.00 92.31 312 ILE A N 1
ATOM 2518 C CA . ILE A 1 312 ? 58.146 1.857 -28.896 1.00 92.31 312 ILE A CA 1
ATOM 2519 C C . ILE A 1 312 ? 57.156 0.705 -29.102 1.00 92.31 312 ILE A C 1
ATOM 2521 O O . ILE A 1 312 ? 56.292 0.780 -29.976 1.00 92.31 312 ILE A O 1
ATOM 2525 N N . LYS A 1 313 ? 57.213 -0.341 -28.266 1.00 92.00 313 LYS A N 1
ATOM 2526 C CA . LYS A 1 313 ? 56.314 -1.497 -28.374 1.00 92.00 313 LYS A CA 1
ATOM 2527 C C . LYS A 1 313 ? 54.866 -1.097 -28.098 1.00 92.00 313 LYS A C 1
ATOM 2529 O O . LYS A 1 313 ? 53.937 -1.583 -28.748 1.00 92.00 313 LYS A O 1
ATOM 2534 N N . ARG A 1 314 ? 54.663 -0.188 -27.142 1.00 92.75 314 ARG A N 1
ATOM 2535 C CA . ARG A 1 314 ? 53.337 0.322 -26.785 1.00 92.75 314 ARG A CA 1
ATOM 2536 C C . ARG A 1 314 ? 52.787 1.261 -27.855 1.00 92.75 314 ARG A C 1
ATOM 2538 O O . ARG A 1 314 ? 51.599 1.169 -28.149 1.00 92.75 314 ARG A O 1
ATOM 2545 N N . LEU A 1 315 ? 53.624 2.098 -28.470 1.00 94.12 315 LEU A N 1
ATOM 2546 C CA . LEU A 1 315 ? 53.209 2.935 -29.603 1.00 94.12 315 LEU A CA 1
ATOM 2547 C C . LEU A 1 315 ? 52.694 2.098 -30.778 1.00 94.12 315 LEU A C 1
ATOM 2549 O O . LEU A 1 315 ? 51.607 2.374 -31.281 1.00 94.12 315 LEU A O 1
ATOM 2553 N N . TRP A 1 316 ? 53.414 1.040 -31.158 1.00 94.94 316 TRP A N 1
ATOM 2554 C CA . TRP A 1 316 ? 52.960 0.120 -32.206 1.00 94.94 316 TRP A CA 1
ATOM 2555 C C . TRP A 1 316 ? 51.642 -0.576 -31.855 1.00 94.94 316 TRP A C 1
ATOM 2557 O O . TRP A 1 316 ? 50.750 -0.637 -32.692 1.00 94.94 316 TRP A O 1
ATOM 2567 N N . THR A 1 317 ? 51.465 -1.005 -30.601 1.00 96.38 317 THR A N 1
ATOM 2568 C CA . THR A 1 317 ? 50.199 -1.614 -30.144 1.00 96.38 317 THR A CA 1
ATOM 2569 C C . THR A 1 317 ? 49.015 -0.645 -30.287 1.00 96.38 317 THR A C 1
ATOM 2571 O O . THR A 1 317 ? 47.929 -1.033 -30.716 1.00 96.38 317 THR A O 1
ATOM 2574 N N . LEU A 1 318 ? 49.209 0.635 -29.943 1.00 96.06 318 LEU A N 1
ATOM 2575 C CA . LEU A 1 318 ? 48.178 1.667 -30.097 1.00 96.06 318 LEU A CA 1
ATOM 2576 C C . LEU A 1 318 ? 47.876 1.953 -31.577 1.00 96.06 318 LEU A C 1
ATOM 2578 O O . LEU A 1 318 ? 46.713 2.107 -31.944 1.00 96.06 318 LEU A O 1
ATOM 2582 N N . TYR A 1 319 ? 48.900 1.968 -32.433 1.00 96.25 319 TYR A N 1
ATOM 2583 C CA . TYR A 1 319 ? 48.731 2.129 -33.878 1.00 96.25 319 TYR A CA 1
ATOM 2584 C C . TYR A 1 319 ? 47.963 0.953 -34.500 1.00 96.25 319 TYR A C 1
ATOM 2586 O O . TYR A 1 319 ? 46.993 1.167 -35.226 1.00 96.25 319 TYR A O 1
ATOM 2594 N N . GLU A 1 320 ? 48.316 -0.289 -34.157 1.00 95.75 320 GLU A N 1
ATOM 2595 C CA . GLU A 1 320 ? 47.596 -1.494 -34.593 1.00 95.75 320 GLU A CA 1
ATOM 2596 C C . GLU A 1 320 ? 46.127 -1.477 -34.152 1.00 95.75 320 GLU A C 1
ATOM 2598 O O . GLU A 1 320 ? 45.235 -1.830 -34.931 1.00 95.75 320 GLU A O 1
ATOM 2603 N N . ARG A 1 321 ? 45.848 -0.998 -32.932 1.00 96.69 321 ARG A N 1
ATOM 2604 C CA . ARG A 1 321 ? 44.476 -0.811 -32.445 1.00 96.69 321 ARG A CA 1
ATOM 2605 C C . ARG A 1 321 ? 43.691 0.144 -33.344 1.00 96.69 321 ARG A C 1
ATOM 2607 O O . ARG A 1 321 ? 42.564 -0.188 -33.704 1.00 96.69 321 ARG A O 1
ATOM 2614 N N . VAL A 1 322 ? 44.268 1.274 -33.758 1.00 96.81 322 VAL A N 1
ATOM 2615 C CA . VAL A 1 322 ? 43.625 2.195 -34.718 1.00 96.81 322 VAL A CA 1
ATOM 2616 C C . VAL A 1 322 ? 43.457 1.534 -36.093 1.00 96.81 322 VAL A C 1
ATOM 2618 O O . VAL A 1 322 ? 42.385 1.619 -36.691 1.00 96.81 322 VAL A O 1
ATOM 2621 N N . GLN A 1 323 ? 44.456 0.792 -36.577 1.00 96.50 323 GLN A N 1
ATOM 2622 C CA . GLN A 1 323 ? 44.379 0.082 -37.861 1.00 96.50 323 GLN A CA 1
ATOM 2623 C C . GLN A 1 323 ? 43.298 -1.009 -37.888 1.00 96.50 323 GLN A C 1
ATOM 2625 O O . GLN A 1 323 ? 42.728 -1.279 -38.947 1.00 96.50 323 GLN A O 1
ATOM 2630 N N . SER A 1 324 ? 42.940 -1.589 -36.739 1.00 96.06 324 SER A N 1
ATOM 2631 C CA . SER A 1 324 ? 41.865 -2.591 -36.640 1.00 96.06 324 SER A CA 1
ATOM 2632 C C . SER A 1 324 ? 40.475 -2.071 -37.059 1.00 96.06 324 SER A C 1
ATOM 2634 O O . SER A 1 324 ? 39.573 -2.864 -37.344 1.00 96.06 324 SER A O 1
ATOM 2636 N N . PHE A 1 325 ? 40.298 -0.746 -37.151 1.00 95.75 325 PHE A N 1
ATOM 2637 C CA . PHE A 1 325 ? 39.069 -0.104 -37.629 1.00 95.75 325 PHE A CA 1
ATOM 2638 C C . PHE A 1 325 ? 38.997 0.021 -39.164 1.00 95.75 325 PHE A C 1
ATOM 2640 O O . PHE A 1 325 ? 37.954 0.394 -39.713 1.00 95.75 325 PHE A O 1
ATOM 2647 N N . LYS A 1 326 ? 40.071 -0.315 -39.892 1.00 94.00 326 LYS A N 1
ATOM 2648 C CA . LYS A 1 326 ? 40.130 -0.225 -41.357 1.00 94.00 326 LYS A CA 1
ATOM 2649 C C . LYS A 1 326 ? 39.034 -1.072 -42.013 1.00 94.00 326 LYS A C 1
ATOM 2651 O O . LYS A 1 326 ? 38.900 -2.261 -41.749 1.00 94.00 326 LYS A O 1
ATOM 2656 N N . GLY A 1 327 ? 38.236 -0.446 -42.879 1.00 91.06 327 GLY A N 1
ATOM 2657 C CA . GLY A 1 327 ? 37.120 -1.097 -43.581 1.00 91.06 327 GLY A CA 1
ATOM 2658 C C . GLY A 1 327 ? 35.853 -1.309 -42.742 1.00 91.06 327 GLY A C 1
ATOM 2659 O O . GLY A 1 327 ? 34.851 -1.762 -43.288 1.00 91.06 327 GLY A O 1
ATOM 2660 N N . ARG A 1 328 ? 35.869 -0.963 -41.447 1.00 91.88 328 ARG A N 1
ATOM 2661 C CA . ARG A 1 328 ? 34.694 -1.023 -40.560 1.00 91.88 328 ARG A CA 1
ATOM 2662 C C . ARG A 1 328 ? 34.033 0.341 -40.376 1.00 91.88 328 ARG A C 1
ATOM 2664 O O . ARG A 1 328 ? 32.843 0.402 -40.086 1.00 91.88 328 ARG A O 1
ATOM 2671 N N . LEU A 1 329 ? 34.799 1.421 -40.532 1.00 91.25 329 LEU A N 1
ATOM 2672 C CA . LEU A 1 329 ? 34.312 2.782 -40.329 1.00 91.25 329 LEU A CA 1
ATOM 2673 C C . LEU A 1 329 ? 33.279 3.200 -41.392 1.00 91.25 329 LEU A C 1
ATOM 2675 O O . LEU A 1 329 ? 33.433 2.865 -42.571 1.00 91.25 329 LEU A O 1
ATOM 2679 N N . PRO A 1 330 ? 32.257 3.982 -40.999 1.00 89.06 330 PRO A N 1
ATOM 2680 C CA . PRO A 1 330 ? 31.348 4.635 -41.931 1.00 89.06 330 PRO A CA 1
ATOM 2681 C C . PRO A 1 330 ? 32.074 5.501 -42.968 1.00 89.06 330 PRO A C 1
ATOM 2683 O O . PRO A 1 330 ? 33.169 6.019 -42.737 1.00 89.06 330 PRO A O 1
ATOM 2686 N N . ARG A 1 331 ? 31.427 5.707 -44.121 1.00 88.25 331 ARG A N 1
ATOM 2687 C CA . ARG A 1 331 ? 31.968 6.554 -45.195 1.00 88.25 331 ARG A CA 1
ATOM 2688 C C . ARG A 1 331 ? 32.240 7.974 -44.690 1.00 88.25 331 ARG A C 1
ATOM 2690 O O . ARG A 1 331 ? 31.399 8.564 -44.020 1.00 88.25 331 ARG A O 1
ATOM 2697 N N . GLY A 1 332 ? 33.391 8.522 -45.077 1.00 87.81 332 GLY A N 1
ATOM 2698 C CA . GLY A 1 332 ? 33.801 9.892 -44.750 1.00 87.81 332 GLY A CA 1
ATOM 2699 C C . GLY A 1 332 ? 34.605 10.037 -43.457 1.00 87.81 332 GLY A C 1
ATOM 2700 O O . GLY A 1 332 ? 35.106 11.125 -43.196 1.00 87.81 332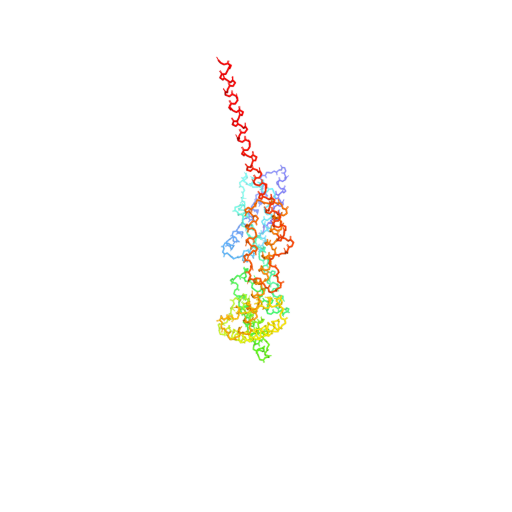 GLY A O 1
ATOM 2701 N N . ILE A 1 333 ? 34.776 8.968 -42.673 1.00 90.88 333 ILE A N 1
ATOM 2702 C CA . ILE A 1 333 ? 35.614 8.996 -41.469 1.00 90.88 333 ILE A CA 1
ATOM 2703 C C . ILE A 1 333 ? 37.040 8.598 -41.827 1.00 90.88 333 ILE A C 1
ATOM 2705 O O . ILE A 1 333 ? 37.281 7.546 -42.422 1.00 90.88 333 ILE A O 1
ATOM 2709 N N . VAL A 1 334 ? 37.986 9.462 -41.468 1.00 93.19 334 VAL A N 1
ATOM 2710 C CA . VAL A 1 334 ? 39.415 9.244 -41.696 1.00 93.19 334 VAL A CA 1
ATOM 2711 C C . VAL A 1 334 ? 39.949 8.281 -40.635 1.00 93.19 334 VAL A C 1
ATOM 2713 O O . VAL A 1 334 ? 39.762 8.509 -39.444 1.00 93.19 334 VAL A O 1
ATOM 2716 N N . LEU A 1 335 ? 40.624 7.208 -41.067 1.00 94.62 335 LEU A N 1
ATOM 2717 C CA . LEU A 1 335 ? 41.161 6.172 -40.174 1.00 94.62 335 LEU A CA 1
ATOM 2718 C C . LEU A 1 335 ? 42.199 6.728 -39.189 1.00 94.62 335 LEU A C 1
ATOM 2720 O O . LEU A 1 335 ? 42.183 6.377 -38.014 1.00 94.62 335 LEU A O 1
ATOM 2724 N N . LEU A 1 336 ? 43.091 7.592 -39.662 1.00 95.31 336 LEU A N 1
ATOM 2725 C CA . LEU A 1 336 ? 44.116 8.238 -38.854 1.00 95.31 336 LEU A CA 1
ATOM 2726 C C . LEU A 1 336 ? 44.349 9.653 -39.407 1.00 95.31 336 LEU A C 1
ATOM 2728 O O . LEU A 1 336 ? 44.563 9.783 -40.613 1.00 95.31 336 LEU A O 1
ATOM 2732 N N . PRO A 1 337 ? 44.273 10.718 -38.587 1.00 95.88 337 PRO A N 1
ATOM 2733 C CA . PRO A 1 337 ? 44.584 12.067 -39.052 1.00 95.88 337 PRO A CA 1
ATOM 2734 C C . PRO A 1 337 ? 46.029 12.149 -39.585 1.00 95.88 337 PRO A C 1
ATOM 2736 O O . PRO A 1 337 ? 46.929 11.688 -38.879 1.00 95.88 337 PRO A O 1
ATOM 2739 N N . PRO A 1 338 ? 46.282 12.762 -40.760 1.00 94.38 338 PRO A N 1
ATOM 2740 C CA . PRO A 1 338 ? 47.620 12.801 -41.370 1.00 94.38 338 PRO A CA 1
ATOM 2741 C C . PRO A 1 338 ? 48.697 13.384 -40.449 1.00 94.38 338 PRO A C 1
ATOM 2743 O O . PRO A 1 338 ? 49.798 12.852 -40.343 1.00 94.38 338 PRO A O 1
ATOM 2746 N N . ASP A 1 339 ? 48.354 14.432 -39.697 1.00 95.00 339 ASP A N 1
ATOM 2747 C CA . ASP A 1 339 ? 49.273 15.051 -38.738 1.00 95.00 339 ASP A CA 1
ATOM 2748 C C . ASP A 1 339 ? 49.681 14.087 -37.618 1.00 95.00 339 ASP A C 1
ATOM 2750 O O . ASP A 1 339 ? 50.808 14.127 -37.126 1.00 95.00 339 ASP A O 1
ATOM 2754 N N . LEU A 1 340 ? 48.764 13.215 -37.187 1.00 95.12 340 LEU A N 1
ATOM 2755 C CA . LEU A 1 340 ? 49.057 12.222 -36.160 1.00 95.12 340 LEU A CA 1
ATOM 2756 C C . LEU A 1 340 ? 49.896 11.069 -36.720 1.00 95.12 340 LEU A C 1
ATOM 2758 O O . LEU A 1 340 ? 50.757 10.565 -36.005 1.00 95.12 340 LEU A O 1
ATOM 2762 N N . GLU A 1 341 ? 49.679 10.688 -37.978 1.00 95.12 341 GLU A N 1
ATOM 2763 C CA . GLU A 1 341 ? 50.494 9.689 -38.676 1.00 95.12 341 GLU A CA 1
ATOM 2764 C C . GLU A 1 341 ? 51.954 10.145 -38.785 1.00 95.12 341 GLU A C 1
ATOM 2766 O O . GLU A 1 341 ? 52.848 9.445 -38.312 1.00 95.12 341 GLU A O 1
ATOM 2771 N N . HIS A 1 342 ? 52.196 11.375 -39.248 1.00 94.62 342 HIS A N 1
ATOM 2772 C CA . HIS A 1 342 ? 53.545 11.948 -39.289 1.00 94.62 342 HIS A CA 1
ATOM 2773 C C . HIS A 1 342 ? 54.193 12.046 -37.903 1.00 94.62 342 HIS A C 1
ATOM 2775 O O . HIS A 1 342 ? 55.357 11.695 -37.719 1.00 94.62 342 HIS A O 1
ATOM 2781 N N . ARG A 1 343 ? 53.439 12.484 -36.885 1.00 95.62 343 ARG A N 1
ATOM 2782 C CA . ARG A 1 343 ? 53.957 12.553 -35.508 1.00 95.62 343 ARG A CA 1
ATOM 2783 C C . ARG A 1 343 ? 54.281 11.176 -34.936 1.00 95.62 343 ARG A C 1
ATOM 2785 O O . ARG A 1 343 ? 55.200 11.066 -34.126 1.00 95.62 343 ARG A O 1
ATOM 2792 N N . PHE A 1 344 ? 53.522 10.150 -35.313 1.00 95.69 344 PHE A N 1
ATOM 2793 C CA . PHE A 1 344 ? 53.804 8.773 -34.936 1.00 95.69 344 PHE A CA 1
ATOM 2794 C C . PHE A 1 344 ? 55.124 8.302 -35.554 1.00 95.69 344 PHE A C 1
ATOM 2796 O O . PHE A 1 344 ? 55.988 7.864 -34.799 1.00 95.69 344 PHE A O 1
ATOM 2803 N N . GLU A 1 345 ? 55.318 8.485 -36.864 1.00 95.19 345 GLU A N 1
ATOM 2804 C CA . GLU A 1 345 ? 56.566 8.148 -37.572 1.00 95.19 345 GLU A CA 1
ATOM 2805 C C . GLU A 1 345 ? 57.788 8.857 -36.953 1.00 95.19 345 GLU A C 1
ATOM 2807 O O . GLU A 1 345 ? 58.831 8.244 -36.686 1.00 95.19 345 GLU A O 1
ATOM 2812 N N . ASP A 1 346 ? 57.639 10.146 -36.641 1.00 94.62 346 ASP A N 1
ATOM 2813 C CA . ASP A 1 346 ? 58.662 10.937 -35.960 1.00 94.62 346 ASP A CA 1
ATOM 2814 C C . ASP A 1 346 ? 58.973 10.389 -34.562 1.00 94.62 346 ASP A C 1
ATOM 2816 O O . ASP A 1 346 ? 60.142 10.233 -34.199 1.00 94.62 346 ASP A O 1
ATOM 2820 N N . ALA A 1 347 ? 57.949 10.086 -33.759 1.00 92.81 347 ALA A N 1
ATOM 2821 C CA . ALA A 1 347 ? 58.124 9.557 -32.410 1.00 92.81 347 ALA A CA 1
ATOM 2822 C C . ALA A 1 347 ? 58.786 8.174 -32.416 1.00 92.81 347 ALA A C 1
ATOM 2824 O O . ALA A 1 347 ? 59.716 7.946 -31.637 1.00 92.81 347 ALA A O 1
ATOM 2825 N N . THR A 1 348 ? 58.375 7.275 -33.316 1.00 94.25 348 THR A N 1
ATOM 2826 C CA . THR A 1 348 ? 59.003 5.957 -33.463 1.00 94.25 348 THR A CA 1
ATOM 2827 C C . THR A 1 348 ? 60.462 6.090 -33.881 1.00 94.25 348 THR A C 1
ATOM 2829 O O . THR A 1 348 ? 61.322 5.507 -33.227 1.00 94.25 348 THR A O 1
ATOM 2832 N N . SER A 1 349 ? 60.781 6.948 -34.860 1.00 92.50 349 SER A N 1
ATOM 2833 C CA . SER A 1 349 ? 62.170 7.149 -35.302 1.00 92.50 349 SER A CA 1
ATOM 2834 C C . SER A 1 349 ? 63.073 7.715 -34.194 1.00 92.50 349 SER A C 1
ATOM 2836 O O . SER A 1 349 ? 64.254 7.369 -34.100 1.00 92.50 349 SER A O 1
ATOM 2838 N N . ARG A 1 350 ? 62.533 8.572 -33.313 1.00 91.06 350 ARG A N 1
ATOM 2839 C CA . ARG A 1 350 ? 63.257 9.110 -32.148 1.00 91.06 350 ARG A CA 1
ATOM 2840 C C . ARG A 1 350 ? 63.513 8.041 -31.092 1.00 91.06 350 ARG A C 1
ATOM 2842 O O . ARG A 1 350 ? 64.614 7.989 -30.544 1.00 91.06 350 ARG A O 1
ATOM 2849 N N . LEU A 1 351 ? 62.521 7.201 -30.808 1.00 90.06 351 LEU A N 1
ATOM 2850 C CA . LEU A 1 351 ? 62.646 6.122 -29.828 1.00 90.06 351 LEU A CA 1
ATOM 2851 C C . LEU A 1 351 ? 63.584 5.013 -30.310 1.00 90.06 351 LEU A C 1
ATOM 2853 O O . LEU A 1 351 ? 64.374 4.526 -29.509 1.00 90.06 351 LEU A O 1
ATOM 2857 N N . GLU A 1 352 ? 63.576 4.676 -31.601 1.00 90.38 352 GLU A N 1
ATOM 2858 C CA . GLU A 1 352 ? 64.546 3.747 -32.201 1.00 90.38 352 GLU A CA 1
ATOM 2859 C C . GLU A 1 352 ? 65.974 4.272 -32.053 1.00 90.38 352 GLU A C 1
ATOM 2861 O O . GLU A 1 352 ? 66.836 3.585 -31.505 1.00 90.38 352 GLU A O 1
ATOM 2866 N N . LYS A 1 353 ? 66.207 5.539 -32.424 1.00 89.50 353 LYS A N 1
ATOM 2867 C CA . LYS A 1 353 ? 67.515 6.188 -32.249 1.00 89.50 353 LYS A CA 1
ATOM 2868 C C . LYS A 1 353 ? 67.948 6.231 -30.783 1.00 89.50 353 LYS A C 1
ATOM 2870 O O . LYS A 1 353 ? 69.120 6.010 -30.494 1.00 89.50 353 LYS A O 1
ATOM 2875 N N . SER A 1 354 ? 67.029 6.498 -29.853 1.00 86.06 354 SER A N 1
ATOM 2876 C CA . SER A 1 354 ? 67.330 6.490 -28.416 1.00 86.06 354 SER A CA 1
ATOM 2877 C C . SER A 1 354 ? 67.631 5.082 -27.897 1.00 86.06 354 SER A C 1
ATOM 2879 O O . SER A 1 354 ? 68.555 4.921 -27.103 1.00 86.06 354 SER A O 1
ATOM 2881 N N . ALA A 1 355 ? 66.911 4.060 -28.360 1.00 84.50 355 ALA A N 1
ATOM 2882 C CA . ALA A 1 355 ? 67.163 2.670 -27.998 1.00 84.50 355 ALA A CA 1
ATOM 2883 C C . ALA A 1 355 ? 68.531 2.194 -28.508 1.00 84.50 355 ALA A C 1
ATOM 2885 O O . ALA A 1 355 ? 69.286 1.584 -27.749 1.00 84.50 355 ALA A O 1
ATOM 2886 N N . ASP A 1 356 ? 68.889 2.525 -29.749 1.00 84.31 356 ASP A N 1
ATOM 2887 C CA . ASP A 1 356 ? 70.196 2.195 -30.322 1.00 84.31 356 ASP A CA 1
ATOM 2888 C C . ASP A 1 356 ? 71.332 2.972 -29.649 1.00 84.31 356 ASP A C 1
ATOM 2890 O O . ASP A 1 356 ? 72.384 2.403 -29.351 1.00 84.31 356 ASP A O 1
ATOM 2894 N N . PHE A 1 357 ? 71.105 4.242 -29.308 1.00 82.44 357 PHE A N 1
ATOM 2895 C CA . PHE A 1 357 ? 72.059 5.031 -28.532 1.00 82.44 357 PHE A CA 1
ATOM 2896 C C . PHE A 1 357 ? 72.252 4.475 -27.113 1.00 82.44 357 PHE A C 1
ATOM 2898 O O . PHE A 1 357 ? 73.383 4.354 -26.649 1.00 82.44 357 PHE A O 1
ATOM 2905 N N . ASN A 1 358 ? 71.178 4.053 -26.441 1.00 79.94 358 ASN A N 1
ATOM 2906 C CA . ASN A 1 358 ? 71.263 3.409 -25.130 1.00 79.94 358 ASN A CA 1
ATOM 2907 C C . ASN A 1 358 ? 71.994 2.061 -25.209 1.00 79.94 358 ASN A C 1
ATOM 2909 O O . ASN A 1 358 ? 72.814 1.766 -24.341 1.00 79.94 358 ASN A O 1
ATOM 2913 N N . ARG A 1 359 ? 71.773 1.262 -26.265 1.00 81.88 359 ARG A N 1
ATOM 2914 C CA . ARG A 1 359 ? 72.547 0.032 -26.521 1.00 81.88 359 ARG A CA 1
ATOM 2915 C C . ARG A 1 359 ? 74.034 0.333 -26.707 1.00 81.88 359 ARG A C 1
ATOM 2917 O O . ARG A 1 359 ? 74.864 -0.374 -26.141 1.00 81.88 359 ARG A O 1
ATOM 2924 N N . LEU A 1 360 ? 74.369 1.397 -27.439 1.00 83.69 360 LEU A N 1
ATOM 2925 C CA . LEU A 1 360 ? 75.748 1.844 -27.632 1.00 83.69 360 LEU A CA 1
ATOM 2926 C C . LEU A 1 360 ? 76.386 2.318 -26.317 1.00 83.69 360 LEU A C 1
ATOM 2928 O O . LEU A 1 360 ? 77.513 1.929 -26.025 1.00 83.69 360 LEU A O 1
ATOM 2932 N N . ILE A 1 361 ? 75.673 3.101 -25.498 1.00 83.38 361 ILE A N 1
ATOM 2933 C CA . ILE A 1 361 ? 76.153 3.532 -24.174 1.00 83.38 361 ILE A CA 1
ATOM 2934 C C . ILE A 1 361 ? 76.393 2.329 -23.267 1.00 83.38 361 ILE A C 1
ATOM 2936 O O . ILE A 1 361 ? 77.442 2.262 -22.633 1.00 83.38 361 ILE A O 1
ATOM 2940 N N . ILE A 1 362 ? 75.459 1.375 -23.208 1.00 82.06 362 ILE A N 1
ATOM 2941 C CA . ILE A 1 362 ? 75.622 0.156 -22.406 1.00 82.06 362 ILE A CA 1
ATOM 2942 C C . ILE A 1 362 ? 76.861 -0.612 -22.880 1.00 82.06 362 ILE A C 1
ATOM 2944 O O . ILE A 1 362 ? 77.681 -1.016 -22.058 1.00 82.06 362 ILE A O 1
ATOM 2948 N N . LEU A 1 363 ? 77.058 -0.746 -24.193 1.00 83.38 363 LEU A N 1
ATOM 2949 C CA . LEU A 1 363 ? 78.229 -1.411 -24.761 1.00 83.38 363 LEU A CA 1
ATOM 2950 C C . LEU A 1 363 ? 79.534 -0.678 -24.402 1.00 83.38 363 LEU A C 1
ATOM 2952 O O . LEU A 1 363 ? 80.465 -1.302 -23.899 1.00 83.38 363 LEU A O 1
ATOM 2956 N N . ILE A 1 364 ? 79.590 0.650 -24.544 1.00 85.31 364 ILE A N 1
ATOM 2957 C CA . ILE A 1 364 ? 80.756 1.454 -24.143 1.00 85.31 364 ILE A CA 1
ATOM 2958 C C . ILE A 1 364 ? 81.007 1.336 -22.635 1.00 85.31 364 ILE A C 1
ATOM 2960 O O . ILE A 1 364 ? 82.147 1.127 -22.227 1.00 85.31 364 ILE A O 1
ATOM 2964 N N . ALA A 1 365 ? 79.972 1.420 -21.797 1.00 81.38 365 ALA A N 1
ATOM 2965 C CA . ALA A 1 365 ? 80.091 1.287 -20.347 1.00 81.38 365 ALA A CA 1
ATOM 2966 C C . ALA A 1 365 ? 80.622 -0.097 -19.942 1.00 81.38 365 ALA A C 1
ATOM 2968 O O . ALA A 1 365 ? 81.522 -0.181 -19.109 1.00 81.38 365 ALA A O 1
ATOM 2969 N N . THR A 1 366 ? 80.139 -1.173 -20.573 1.00 84.94 366 THR A N 1
ATOM 2970 C CA . THR A 1 366 ? 80.652 -2.533 -20.328 1.00 84.94 366 THR A CA 1
ATOM 2971 C C . THR A 1 366 ? 82.112 -2.693 -20.752 1.00 84.94 366 THR A C 1
ATOM 2973 O O . THR A 1 366 ? 82.896 -3.274 -20.003 1.00 84.94 366 THR A O 1
ATOM 2976 N N . ILE A 1 367 ? 82.517 -2.115 -21.890 1.00 86.81 367 ILE A N 1
ATOM 2977 C CA . ILE A 1 367 ? 83.918 -2.123 -22.339 1.00 86.81 367 ILE A CA 1
ATOM 2978 C C . ILE A 1 367 ? 84.793 -1.312 -21.376 1.00 86.81 367 ILE A C 1
ATOM 2980 O O . ILE A 1 367 ? 85.846 -1.782 -20.958 1.00 86.81 367 ILE A O 1
ATOM 2984 N N . SER A 1 368 ? 84.342 -0.124 -20.969 1.00 80.12 368 SER A N 1
ATOM 2985 C CA . SER A 1 368 ? 85.071 0.774 -20.063 1.00 80.12 368 SER A CA 1
ATOM 2986 C C . SER A 1 368 ? 85.283 0.133 -18.693 1.00 80.12 368 SER A C 1
ATOM 2988 O O . SER A 1 368 ? 86.390 0.156 -18.161 1.00 80.12 368 SER A O 1
ATOM 2990 N N . LEU A 1 369 ? 84.240 -0.496 -18.143 1.00 85.38 369 LEU A N 1
ATOM 2991 C CA . LEU A 1 369 ? 84.315 -1.243 -16.889 1.00 85.38 369 LEU A CA 1
ATOM 2992 C C . LEU A 1 369 ? 85.273 -2.436 -17.011 1.00 85.38 369 LEU A C 1
ATOM 2994 O O . LEU A 1 369 ? 86.071 -2.672 -16.106 1.00 85.38 369 LEU A O 1
ATOM 2998 N N . GLY A 1 370 ? 85.246 -3.140 -18.148 1.00 83.69 370 GLY A N 1
ATOM 2999 C CA . GLY A 1 370 ? 86.199 -4.205 -18.459 1.00 83.69 370 GLY A CA 1
ATOM 3000 C C . GLY A 1 370 ? 87.648 -3.712 -18.500 1.00 83.69 370 GLY A C 1
ATOM 3001 O O . GLY A 1 370 ? 88.527 -4.350 -17.925 1.00 83.69 370 GLY A O 1
ATOM 3002 N N . VAL A 1 371 ? 87.903 -2.548 -19.104 1.00 86.06 371 VAL A N 1
ATOM 3003 C CA . VAL A 1 371 ? 89.240 -1.931 -19.157 1.00 86.06 371 VAL A CA 1
ATOM 3004 C C . VAL A 1 371 ? 89.704 -1.483 -17.769 1.00 86.06 371 VAL A C 1
ATOM 3006 O O . VAL A 1 371 ? 90.841 -1.759 -17.399 1.00 86.06 371 VAL A O 1
ATOM 3009 N N . VAL A 1 372 ? 88.844 -0.850 -16.964 1.00 86.62 372 VAL A N 1
ATOM 3010 C CA . VAL A 1 372 ? 89.185 -0.451 -15.585 1.00 86.62 372 VAL A CA 1
ATOM 3011 C C . VAL A 1 372 ? 89.481 -1.674 -14.716 1.00 86.62 372 VAL A C 1
ATOM 3013 O O . VAL A 1 372 ? 90.466 -1.668 -13.979 1.00 86.62 372 VAL A O 1
ATOM 3016 N N . ALA A 1 373 ? 88.687 -2.743 -14.833 1.00 84.38 373 ALA A N 1
ATOM 3017 C CA . ALA A 1 373 ? 88.943 -4.000 -14.136 1.00 84.38 373 ALA A CA 1
ATOM 3018 C C . ALA A 1 373 ? 90.284 -4.625 -14.560 1.00 84.38 373 ALA A C 1
ATOM 3020 O O . ALA A 1 373 ? 91.046 -5.072 -13.705 1.00 84.38 373 ALA A O 1
ATOM 3021 N N . LEU A 1 374 ? 90.611 -4.596 -15.857 1.00 86.44 374 LEU A N 1
ATOM 3022 C CA . LEU A 1 374 ? 91.883 -5.090 -16.390 1.00 86.44 374 LEU A CA 1
ATOM 3023 C C . LEU A 1 374 ? 93.081 -4.270 -15.882 1.00 86.44 374 LEU A C 1
ATOM 3025 O O . LEU A 1 374 ? 94.085 -4.839 -15.460 1.00 86.44 374 LEU A O 1
ATOM 3029 N N . VAL A 1 375 ? 92.984 -2.937 -15.892 1.00 86.69 375 VAL A N 1
ATOM 3030 C CA . VAL A 1 375 ? 94.047 -2.048 -15.393 1.00 86.69 375 VAL A CA 1
ATOM 3031 C C . VAL A 1 375 ? 94.220 -2.207 -13.883 1.00 86.69 375 VAL A C 1
ATOM 3033 O O . VAL A 1 375 ? 95.349 -2.337 -13.418 1.00 86.69 375 VAL A O 1
ATOM 3036 N N . GLY A 1 376 ? 93.128 -2.268 -13.116 1.00 85.25 376 GLY A N 1
ATOM 3037 C CA . GLY A 1 376 ? 93.176 -2.545 -11.678 1.00 85.25 376 GLY A CA 1
ATOM 3038 C C . GLY A 1 376 ? 93.827 -3.896 -11.370 1.00 85.25 376 GLY A C 1
ATOM 3039 O O . GLY A 1 376 ? 94.648 -3.992 -10.460 1.00 85.25 376 GLY A O 1
ATOM 3040 N N . PHE A 1 377 ? 93.538 -4.917 -12.180 1.00 87.19 377 PHE A N 1
ATOM 3041 C CA . PHE A 1 377 ? 94.172 -6.230 -12.086 1.00 87.19 377 PHE A CA 1
ATOM 3042 C C . PHE A 1 377 ? 95.677 -6.184 -12.401 1.00 87.19 377 PHE A C 1
ATOM 3044 O O . PHE A 1 377 ? 96.475 -6.777 -11.678 1.00 87.19 377 PHE A O 1
ATOM 3051 N N . LEU A 1 378 ? 96.092 -5.440 -13.431 1.00 86.19 378 LEU A N 1
ATOM 3052 C CA . LEU A 1 378 ? 97.508 -5.267 -13.775 1.00 86.19 378 LEU A CA 1
ATOM 3053 C C . LEU A 1 378 ? 98.286 -4.490 -12.703 1.00 86.19 378 LEU A C 1
ATOM 3055 O O . LEU A 1 378 ? 99.388 -4.896 -12.338 1.00 86.19 378 LEU A O 1
ATOM 3059 N N . VAL A 1 379 ? 97.715 -3.410 -12.159 1.00 85.94 379 VAL A N 1
ATOM 3060 C CA . VAL A 1 379 ? 98.317 -2.651 -11.047 1.00 85.94 379 VAL A CA 1
ATOM 3061 C C . VAL A 1 379 ? 98.457 -3.527 -9.805 1.00 85.94 379 VAL A C 1
ATOM 3063 O O . VAL A 1 379 ? 99.500 -3.492 -9.154 1.00 85.94 379 VAL A O 1
ATOM 3066 N N . PHE A 1 380 ? 97.445 -4.342 -9.498 1.00 86.69 380 PHE A N 1
ATOM 3067 C CA . PHE A 1 380 ? 97.494 -5.316 -8.407 1.00 86.69 380 PHE A CA 1
ATOM 3068 C C . PHE A 1 380 ? 98.612 -6.354 -8.590 1.00 86.69 380 PHE A C 1
ATOM 3070 O O . PHE A 1 380 ? 99.271 -6.705 -7.617 1.00 86.69 380 PHE A O 1
ATOM 3077 N N . ILE A 1 381 ? 98.864 -6.816 -9.821 1.00 84.56 381 ILE A N 1
ATOM 3078 C CA . ILE A 1 381 ? 99.991 -7.715 -10.118 1.00 84.56 381 ILE A CA 1
ATOM 3079 C C . ILE A 1 381 ? 101.342 -7.010 -9.948 1.00 84.56 381 ILE A C 1
ATOM 3081 O O . ILE A 1 381 ? 102.263 -7.624 -9.432 1.00 84.56 381 ILE A O 1
ATOM 3085 N N . MET A 1 382 ? 101.482 -5.747 -10.366 1.00 84.19 382 MET A N 1
ATOM 3086 C CA . MET A 1 382 ? 102.765 -5.031 -10.268 1.00 84.19 382 MET A CA 1
ATOM 3087 C C . MET A 1 382 ? 103.108 -4.534 -8.856 1.00 84.19 382 MET A C 1
ATOM 3089 O O . MET A 1 382 ? 104.273 -4.259 -8.586 1.00 84.19 382 MET A O 1
ATOM 3093 N N . THR A 1 383 ? 102.123 -4.359 -7.970 1.00 80.50 383 THR A N 1
ATOM 3094 C CA . THR A 1 383 ? 102.347 -3.892 -6.583 1.00 80.50 383 THR A CA 1
ATOM 3095 C C . THR A 1 383 ? 102.597 -5.021 -5.584 1.00 80.50 383 THR A C 1
ATOM 3097 O O . THR A 1 383 ? 102.863 -4.748 -4.412 1.00 80.50 383 THR A O 1
ATOM 3100 N N . ARG A 1 384 ? 102.527 -6.272 -6.036 1.00 69.62 384 ARG A N 1
ATOM 3101 C CA . ARG A 1 384 ? 102.799 -7.473 -5.252 1.00 69.62 384 ARG A CA 1
ATOM 3102 C C . ARG A 1 384 ? 104.128 -8.080 -5.666 1.00 69.62 384 ARG A C 1
ATOM 3104 O O . ARG A 1 384 ? 104.788 -8.644 -4.767 1.00 69.62 384 ARG A O 1
#